Protein AF-A0A950S169-F1 (afdb_monomer_lite)

pLDDT: mean 79.4, std 18.71, range [31.81, 98.56]

Secondary structure (DSSP, 8-state):
-----PPPPPEEEEEEE--SS-PPTTHHIIIIIHHHHHHHHHHHHTTT-GGGEEEEEEE---TTTTTTS--PPPEEEEEE--STTSPPEEEEEEEE--GGG--PPPHHHHHHHHHHHHHHHHHHHHHHHHHHHHHHHH---TT---HHHHHHHHHHHHHHHHHHHIIIIIIHHHHHHHHHHTTS--HHHHHHHHTTHHIIIIIIIIHHHHHHHH-HHHHHHHHHHHHHHHHHHHHTS--SEEEEEEETTHHHHHHHHHH-SGGGSTTSTT-HHHHTTEEEEEEES--HHHHHHH-TTSS---B-TT-EEEEEEETT-TTTSSS--PPTT---B---HHHHHHHT----SSS-GGGSSS--PPPP--TTS--EEEEEEE-TTPBPTTS-B-SS-EEEEEE----TTPPP--EEEEE---S-TTTGGGGGGG-IIIIIHHHHHHHH-SSGGGSTT--S-----TTS-----SS-HHHHHHHHHHHHHHHHHHHHHHHHHHHHHHHHHHHHHTTTTSTTSHHHHHIIIIIIHHH-HHHHHHHHHHHHHHHHHS-HHHHHHHHHHHHHHHHHHHHHHHHHHHHHHTTSSSSSSSS---S--------PPPP----PPPP----------

Radius of gyration: 29.21 Å; chains: 1; bounding box: 76×68×100 Å

Structure (mmCIF, N/CA/C/O backbone):
data_AF-A0A950S169-F1
#
_entry.id   AF-A0A950S169-F1
#
loop_
_atom_site.group_PDB
_atom_site.id
_atom_site.type_symbol
_atom_site.label_atom_id
_atom_site.label_alt_id
_atom_site.label_comp_id
_atom_site.label_asym_id
_atom_site.label_entity_id
_atom_site.label_seq_id
_atom_site.pdbx_PDB_ins_code
_atom_site.Cartn_x
_atom_site.Cartn_y
_atom_site.Cartn_z
_atom_site.occupancy
_atom_site.B_iso_or_equiv
_atom_site.auth_seq_id
_atom_site.auth_comp_id
_atom_site.auth_asym_id
_atom_site.auth_atom_id
_atom_site.pdbx_PDB_model_num
ATOM 1 N N . MET A 1 1 ? -44.095 -16.776 24.744 1.00 54.75 1 MET A N 1
ATOM 2 C CA . MET A 1 1 ? -42.701 -16.345 24.967 1.00 54.75 1 MET A CA 1
ATOM 3 C C . MET A 1 1 ? -42.287 -15.594 23.717 1.00 54.75 1 MET A C 1
ATOM 5 O O . MET A 1 1 ? -42.133 -16.238 22.691 1.00 54.75 1 MET A O 1
ATOM 9 N N . SER A 1 2 ? -42.250 -14.258 23.752 1.00 59.59 2 SER A N 1
ATOM 10 C CA . SER A 1 2 ? -41.694 -13.495 22.629 1.00 59.59 2 SER A CA 1
ATOM 11 C C . SER A 1 2 ? -40.218 -13.836 22.527 1.00 59.59 2 SER A C 1
ATOM 13 O O . SER A 1 2 ? -39.485 -13.639 23.495 1.00 59.59 2 SER A O 1
ATOM 15 N N . GLU A 1 3 ? -39.814 -14.376 21.383 1.00 63.09 3 GLU A N 1
ATOM 16 C CA . GLU A 1 3 ? -38.420 -14.448 20.961 1.00 63.09 3 GLU A CA 1
ATOM 17 C C . GLU A 1 3 ? -37.828 -13.043 21.135 1.00 63.09 3 GLU A C 1
ATOM 19 O O . GLU A 1 3 ? -38.191 -12.111 20.413 1.00 63.09 3 GLU A O 1
ATOM 24 N N . MET A 1 4 ? -36.996 -12.846 22.162 1.00 63.53 4 MET A N 1
ATOM 25 C CA . MET A 1 4 ? -36.167 -11.649 22.234 1.00 63.53 4 MET A CA 1
ATOM 26 C C . MET A 1 4 ? -35.277 -11.703 21.001 1.00 63.53 4 MET A C 1
ATOM 28 O O . MET A 1 4 ? -34.366 -12.526 20.943 1.00 63.53 4 MET A O 1
ATOM 32 N N . GLN A 1 5 ? -35.570 -10.864 20.008 1.00 73.69 5 GLN A N 1
ATOM 33 C CA . GLN A 1 5 ? -34.663 -10.632 18.895 1.00 73.69 5 GLN A CA 1
ATOM 34 C C . GLN A 1 5 ? -33.330 -10.200 19.501 1.00 73.69 5 GLN A C 1
ATOM 36 O O . GLN A 1 5 ? -33.227 -9.120 20.086 1.00 73.69 5 GLN A O 1
ATOM 41 N N . SER A 1 6 ? -32.337 -11.087 19.434 1.00 76.88 6 SER A N 1
ATOM 42 C CA . SER A 1 6 ? -30.967 -10.780 19.824 1.00 76.88 6 SER A CA 1
ATOM 43 C C . SER A 1 6 ? -30.546 -9.506 19.103 1.00 76.88 6 SER A C 1
ATOM 45 O O . SER A 1 6 ? -30.831 -9.359 17.909 1.00 76.88 6 SER A O 1
ATOM 47 N N . ALA A 1 7 ? -29.892 -8.588 19.817 1.00 81.69 7 ALA A N 1
ATOM 48 C CA . ALA A 1 7 ? -29.344 -7.390 19.198 1.00 81.69 7 ALA A CA 1
ATOM 49 C C . ALA A 1 7 ? -28.527 -7.788 17.952 1.00 81.69 7 ALA A C 1
ATOM 51 O O . ALA A 1 7 ? -27.832 -8.809 17.987 1.00 81.69 7 ALA A O 1
ATOM 52 N N . PRO A 1 8 ? -28.643 -7.046 16.837 1.00 85.88 8 PRO A N 1
ATOM 53 C CA . PRO A 1 8 ? -27.897 -7.370 15.632 1.00 85.88 8 PRO A CA 1
ATOM 54 C C . PRO A 1 8 ? -26.400 -7.386 15.945 1.00 85.88 8 PRO A C 1
ATOM 56 O O . PRO A 1 8 ? -25.904 -6.553 16.704 1.00 85.88 8 PRO A O 1
ATOM 59 N N . ALA A 1 9 ? -25.690 -8.351 15.365 1.00 87.88 9 ALA A N 1
ATOM 60 C CA . ALA A 1 9 ? -24.253 -8.466 15.543 1.00 87.88 9 ALA A CA 1
ATOM 61 C C . ALA A 1 9 ? -23.534 -7.171 15.113 1.00 87.88 9 ALA A C 1
ATOM 63 O O . ALA A 1 9 ? -23.897 -6.586 14.082 1.00 87.88 9 ALA A O 1
ATOM 64 N N . PRO A 1 10 ? -22.489 -6.741 15.846 1.00 92.75 10 PRO A N 1
ATOM 65 C CA . PRO A 1 10 ? -21.713 -5.568 15.469 1.00 92.75 10 PRO A CA 1
ATOM 66 C C . PRO A 1 10 ? -21.125 -5.760 14.067 1.00 92.75 10 PRO A C 1
ATOM 68 O O . PRO A 1 10 ? -20.589 -6.823 13.727 1.00 92.75 10 PRO A O 1
ATOM 71 N N . THR A 1 11 ? -21.261 -4.721 13.240 1.00 96.75 11 THR A N 1
ATOM 72 C CA . THR A 1 11 ? -20.903 -4.764 11.818 1.00 96.75 11 THR A CA 1
ATOM 73 C C . THR A 1 11 ? -19.747 -3.812 11.521 1.00 96.75 11 THR A C 1
ATOM 75 O O . THR A 1 11 ? -19.827 -2.611 11.788 1.00 96.75 11 THR A O 1
ATOM 78 N N . ARG A 1 12 ? -18.665 -4.344 10.942 1.00 97.69 12 ARG A N 1
ATOM 79 C CA . ARG A 1 12 ? -17.460 -3.599 10.546 1.00 97.69 12 ARG A CA 1
ATOM 80 C C . ARG A 1 12 ? -17.391 -3.472 9.030 1.00 97.69 12 ARG A C 1
ATOM 82 O O . ARG A 1 12 ? -17.463 -4.469 8.319 1.00 97.69 12 ARG A O 1
ATOM 89 N N . GLY A 1 13 ? -17.208 -2.257 8.536 1.00 98.25 13 GLY A N 1
ATOM 90 C CA . GLY A 1 13 ? -17.034 -1.964 7.120 1.00 98.25 13 GLY A CA 1
ATOM 91 C C . GLY A 1 13 ? -15.561 -1.866 6.728 1.00 98.25 13 GLY A C 1
ATOM 92 O O . GLY A 1 13 ? -14.745 -1.302 7.459 1.00 98.25 13 GLY A O 1
ATOM 93 N N . VAL A 1 14 ? -15.215 -2.373 5.550 1.00 98.50 14 VAL A N 1
ATOM 94 C CA . VAL A 1 14 ? -13.876 -2.256 4.963 1.00 98.50 14 VAL A CA 1
ATOM 95 C C . VAL A 1 14 ? -14.011 -1.775 3.526 1.00 98.50 14 VAL A C 1
ATOM 97 O O . VAL A 1 14 ? -14.664 -2.432 2.719 1.00 98.50 14 VAL A O 1
ATOM 100 N N . VAL A 1 15 ? -13.383 -0.644 3.203 1.00 98.56 15 VAL A N 1
ATOM 101 C CA . VAL A 1 15 ? -13.305 -0.127 1.828 1.00 98.56 15 VAL A CA 1
ATOM 102 C C . VAL A 1 15 ? -11.903 -0.358 1.294 1.00 98.56 15 VAL A C 1
ATOM 104 O O . VAL A 1 15 ? -10.951 0.228 1.807 1.00 98.56 15 VAL A O 1
ATOM 107 N N . PHE A 1 16 ? -11.778 -1.162 0.244 1.00 98.50 16 PHE A N 1
ATOM 108 C CA . PHE A 1 16 ? -10.546 -1.291 -0.520 1.00 98.50 16 PHE A CA 1
ATOM 109 C C . PHE A 1 16 ? -10.463 -0.220 -1.611 1.00 98.50 16 PHE A C 1
ATOM 111 O O . PHE A 1 16 ? -11.374 -0.062 -2.415 1.00 98.50 16 PHE A O 1
ATOM 118 N N . VAL A 1 17 ? -9.357 0.512 -1.658 1.00 98.06 17 VAL A N 1
ATOM 119 C CA . VAL A 1 17 ? -9.066 1.530 -2.668 1.00 98.06 17 VAL A CA 1
ATOM 120 C C . VAL A 1 17 ? -7.834 1.068 -3.434 1.00 98.06 17 VAL A C 1
ATOM 122 O O . VAL A 1 17 ? -6.724 1.041 -2.891 1.00 98.06 17 VAL A O 1
ATOM 125 N N . HIS A 1 18 ? -8.038 0.647 -4.680 1.00 96.81 18 HIS A N 1
ATOM 126 C CA . HIS A 1 18 ? -6.949 0.170 -5.525 1.00 96.81 18 HIS A CA 1
ATOM 127 C C . HIS A 1 18 ? -6.002 1.295 -5.940 1.00 96.81 18 HIS A C 1
ATOM 129 O O . HIS A 1 18 ? -6.352 2.477 -5.922 1.00 96.81 18 HIS A O 1
ATOM 135 N N . GLY A 1 19 ? -4.791 0.889 -6.324 1.00 95.19 19 GLY A N 1
ATOM 136 C CA . GLY A 1 19 ? -3.808 1.747 -6.971 1.00 95.19 19 GLY A CA 1
ATOM 137 C C . GLY A 1 19 ? -4.245 2.235 -8.344 1.00 95.19 19 GLY A C 1
ATOM 138 O O . GLY A 1 19 ? -5.293 1.846 -8.845 1.00 95.19 19 GLY A O 1
ATOM 139 N N . LEU A 1 20 ? -3.401 3.047 -8.973 1.00 93.06 20 LEU A N 1
ATOM 140 C CA . LEU A 1 20 ? -3.583 3.383 -10.383 1.00 93.06 20 LEU A CA 1
ATOM 141 C C . LEU A 1 20 ? -3.466 2.117 -11.237 1.00 93.06 20 LEU A C 1
ATOM 143 O O . LEU A 1 20 ? -2.674 1.212 -10.931 1.00 93.06 20 LEU A O 1
ATOM 147 N N . GLY A 1 21 ? -4.274 2.021 -12.279 1.00 90.38 21 GLY A N 1
ATOM 148 C CA . GLY A 1 21 ? -4.394 0.817 -13.073 1.00 90.38 21 GLY A CA 1
ATOM 149 C C . GLY A 1 21 ? -5.718 0.680 -13.816 1.00 90.38 21 GLY A C 1
ATOM 150 O O . GLY A 1 21 ? -6.736 1.280 -13.485 1.00 90.38 21 GLY A O 1
ATOM 151 N N . ASP A 1 22 ? -5.716 -0.272 -14.745 1.00 90.12 22 ASP A N 1
ATOM 152 C CA . ASP A 1 22 ? -6.916 -0.750 -15.430 1.00 90.12 22 ASP A CA 1
ATOM 153 C C . ASP A 1 22 ? -7.626 -1.850 -14.633 1.00 90.12 22 ASP A C 1
ATOM 155 O O . ASP A 1 22 ? -8.067 -2.854 -15.198 1.00 90.12 22 ASP A O 1
ATOM 159 N N . GLN A 1 23 ? -7.717 -1.691 -13.305 1.00 92.00 23 GLN A N 1
ATOM 160 C CA . GLN A 1 23 ? -8.443 -2.656 -12.484 1.00 92.00 23 GLN A CA 1
ATOM 161 C C . GLN A 1 23 ? -9.909 -2.681 -12.906 1.00 92.00 23 GLN A C 1
ATOM 163 O O . GLN A 1 23 ? -10.551 -1.636 -13.062 1.00 92.00 23 GLN A O 1
ATOM 168 N N . ARG A 1 24 ? -10.448 -3.882 -13.087 1.00 93.69 24 ARG A N 1
ATOM 169 C CA . ARG A 1 24 ? -11.873 -4.072 -13.354 1.00 93.69 24 ARG A CA 1
ATOM 170 C C . ARG A 1 24 ? -12.668 -3.872 -12.070 1.00 93.69 24 ARG A C 1
ATOM 172 O O . ARG A 1 24 ? -12.153 -4.062 -10.969 1.00 93.69 24 ARG A O 1
ATOM 179 N N . GLU A 1 25 ? -13.943 -3.542 -12.223 1.00 93.62 25 GLU A N 1
ATOM 180 C CA . GLU A 1 25 ? -14.879 -3.592 -11.102 1.00 93.62 25 GLU A CA 1
ATOM 181 C C . GLU A 1 25 ? -14.870 -5.001 -10.478 1.00 93.62 25 GLU A C 1
ATOM 183 O O . GLU A 1 25 ? -14.678 -6.012 -11.161 1.00 93.62 25 GLU A O 1
ATOM 188 N N . SER A 1 26 ? -15.008 -5.046 -9.160 1.00 95.50 26 SER A N 1
ATOM 189 C CA . SER A 1 26 ? -14.836 -6.173 -8.240 1.00 95.50 26 SER A CA 1
ATOM 190 C C . SER A 1 26 ? -13.438 -6.778 -8.143 1.00 95.50 26 SER A C 1
ATOM 192 O O . SER A 1 26 ? -13.198 -7.600 -7.254 1.00 95.50 26 SER A O 1
ATOM 194 N N . GLU A 1 27 ? -12.491 -6.400 -9.003 1.00 95.44 27 GLU A N 1
ATOM 195 C CA . GLU A 1 27 ? -11.148 -6.980 -8.985 1.00 95.44 27 GLU A CA 1
ATOM 196 C C . GLU A 1 27 ? -10.415 -6.667 -7.678 1.00 95.44 27 GLU A C 1
ATOM 198 O O . GLU A 1 27 ? -9.707 -7.523 -7.152 1.00 95.44 27 GLU A O 1
ATOM 203 N N . THR A 1 28 ? -10.624 -5.488 -7.091 1.00 96.00 28 THR A N 1
ATOM 204 C CA . THR A 1 28 ? -9.944 -5.098 -5.849 1.00 96.00 28 THR A CA 1
ATOM 205 C C . THR A 1 28 ? -10.489 -5.876 -4.662 1.00 96.00 28 THR A C 1
ATOM 207 O O . THR A 1 28 ? -9.708 -6.411 -3.870 1.00 96.00 28 THR A O 1
ATOM 210 N N . VAL A 1 29 ? -11.819 -5.994 -4.549 1.00 96.31 29 VAL A N 1
ATOM 211 C CA . VAL A 1 29 ? -12.449 -6.842 -3.520 1.00 96.31 29 VAL A CA 1
ATOM 212 C C . VAL A 1 29 ? -11.979 -8.282 -3.662 1.00 96.31 29 VAL A C 1
ATOM 214 O O . VAL A 1 29 ? -11.654 -8.915 -2.659 1.00 96.31 29 VAL A O 1
ATOM 217 N N . VAL A 1 30 ? -11.884 -8.799 -4.889 1.00 96.75 30 VAL A N 1
ATOM 218 C CA . VAL A 1 30 ? -11.391 -10.157 -5.125 1.00 96.75 30 VAL A CA 1
ATOM 219 C C . VAL A 1 30 ? -9.924 -10.278 -4.737 1.00 96.75 30 VAL A C 1
ATOM 221 O O . VAL A 1 30 ? -9.593 -11.167 -3.968 1.00 96.75 30 VAL A O 1
ATOM 224 N N . LEU A 1 31 ? -9.027 -9.416 -5.210 1.00 95.62 31 LEU A N 1
ATOM 225 C CA . LEU A 1 31 ? -7.592 -9.563 -4.955 1.00 95.62 31 LEU A CA 1
ATOM 226 C C . LEU A 1 31 ? -7.237 -9.325 -3.483 1.00 95.62 31 LEU A C 1
ATOM 228 O O . LEU A 1 31 ? -6.554 -10.147 -2.868 1.00 95.62 31 LEU A O 1
ATOM 232 N N . PHE A 1 32 ? -7.701 -8.216 -2.904 1.00 96.69 32 PHE A N 1
ATOM 233 C CA . PHE A 1 32 ? -7.326 -7.819 -1.545 1.00 96.69 32 PHE A CA 1
ATOM 234 C C . PHE A 1 32 ? -8.167 -8.583 -0.522 1.00 96.69 32 PHE A C 1
ATOM 236 O O . PHE A 1 32 ? -7.638 -9.121 0.455 1.00 96.69 32 PHE A O 1
ATOM 243 N N . GLY A 1 33 ? -9.474 -8.689 -0.777 1.00 96.88 33 GLY A N 1
ATOM 244 C CA . GLY A 1 33 ? -10.405 -9.417 0.076 1.00 96.88 33 GLY A CA 1
ATOM 245 C C . GLY A 1 33 ? -10.108 -10.911 0.114 1.00 96.88 33 GLY A C 1
ATOM 246 O O . GLY A 1 33 ? -10.107 -11.473 1.205 1.00 96.88 33 GLY A O 1
ATOM 247 N N . ARG A 1 34 ? -9.754 -11.553 -1.012 1.00 96.88 34 ARG A N 1
ATOM 248 C CA . ARG A 1 34 ? -9.344 -12.970 -1.007 1.00 96.88 34 ARG A CA 1
ATOM 249 C C . ARG A 1 34 ? -8.101 -13.203 -0.168 1.00 96.88 34 ARG A C 1
ATOM 251 O O . ARG A 1 34 ? -8.094 -14.141 0.613 1.00 96.88 34 ARG A O 1
ATOM 258 N N . ALA A 1 35 ? -7.073 -12.362 -0.288 1.00 96.94 35 ALA A N 1
ATOM 259 C CA . ALA A 1 35 ? -5.865 -12.521 0.519 1.00 96.94 35 ALA A CA 1
ATOM 260 C C . ALA A 1 35 ? -6.177 -12.486 2.027 1.00 96.94 35 ALA A C 1
ATOM 262 O O . ALA A 1 35 ? -5.667 -13.309 2.786 1.00 96.94 35 ALA A O 1
ATOM 263 N N . LEU A 1 36 ? -7.056 -11.572 2.453 1.00 97.50 36 LEU A N 1
ATOM 264 C CA . LEU A 1 36 ? -7.526 -11.503 3.836 1.00 97.50 36 LEU A CA 1
ATOM 265 C C . LEU A 1 36 ? -8.387 -12.718 4.224 1.00 97.50 36 LEU A C 1
ATOM 267 O O . LEU A 1 36 ? -8.169 -13.302 5.281 1.00 97.50 36 LEU A O 1
ATOM 271 N N . VAL A 1 37 ? -9.354 -13.100 3.387 1.00 97.31 37 VAL A N 1
ATOM 272 C CA . VAL A 1 37 ? -10.277 -14.227 3.611 1.00 97.31 37 VAL A CA 1
ATOM 273 C C . VAL A 1 37 ? -9.529 -15.554 3.703 1.00 97.31 37 VAL A C 1
ATOM 275 O O . VAL A 1 37 ? -9.758 -16.304 4.650 1.00 97.31 37 VAL A O 1
ATOM 278 N N . ASP A 1 38 ? -8.605 -15.817 2.777 1.00 97.38 38 ASP A N 1
ATOM 279 C CA . ASP A 1 38 ? -7.760 -17.013 2.769 1.00 97.38 38 ASP A CA 1
ATOM 280 C C . ASP A 1 38 ? -6.930 -17.066 4.063 1.00 97.38 38 ASP A C 1
ATOM 282 O O . ASP A 1 38 ? -6.902 -18.088 4.749 1.00 97.38 38 ASP A O 1
ATOM 286 N N . TRP A 1 39 ? -6.341 -15.936 4.470 1.00 96.94 39 TRP A N 1
ATOM 287 C CA . TRP A 1 39 ? -5.582 -15.847 5.718 1.00 96.94 39 TRP A CA 1
ATOM 288 C C . TRP A 1 39 ? -6.441 -16.083 6.968 1.00 96.94 39 TRP A C 1
ATOM 290 O O . TRP A 1 39 ? -6.016 -16.802 7.872 1.00 96.94 39 TRP A O 1
ATOM 300 N N . LEU A 1 40 ? -7.649 -15.511 7.036 1.00 96.38 40 LEU A N 1
ATOM 301 C CA . LEU A 1 40 ? -8.580 -15.721 8.151 1.00 96.38 40 LEU A CA 1
ATOM 302 C C . LEU A 1 40 ? -9.008 -17.190 8.235 1.00 96.38 40 LEU A C 1
ATOM 304 O O . LEU A 1 40 ? -8.976 -17.785 9.314 1.00 96.38 40 LEU A O 1
ATOM 308 N N . TYR A 1 41 ? -9.352 -17.790 7.096 1.00 96.31 41 TYR A N 1
ATOM 309 C CA . TYR A 1 41 ? -9.706 -19.201 7.004 1.00 96.31 41 TYR A CA 1
ATOM 310 C C . TYR A 1 41 ? -8.564 -20.106 7.488 1.00 96.31 41 TYR A C 1
ATOM 312 O O . TYR A 1 41 ? -8.787 -21.004 8.307 1.00 96.31 41 TYR A O 1
ATOM 320 N N . GLU A 1 42 ? -7.331 -19.854 7.039 1.00 95.69 42 GLU A N 1
ATOM 321 C CA . GLU A 1 42 ? -6.134 -20.571 7.492 1.00 95.69 42 GLU A CA 1
ATOM 322 C C . GLU A 1 42 ? -5.894 -20.379 8.996 1.00 95.69 42 GLU A C 1
ATOM 324 O O . GLU A 1 42 ? -5.636 -21.348 9.713 1.00 95.69 42 GLU A O 1
ATOM 329 N N . TRP A 1 43 ? -6.035 -19.149 9.503 1.00 94.25 43 TRP A N 1
ATOM 330 C CA . TRP A 1 43 ? -5.844 -18.823 10.917 1.00 94.25 43 TRP A CA 1
ATOM 331 C C . TRP A 1 43 ? -6.830 -19.566 11.829 1.00 94.25 43 TRP A C 1
ATOM 333 O O . TRP A 1 43 ? -6.426 -20.068 12.887 1.00 94.25 43 TRP A O 1
ATOM 343 N N . HIS A 1 44 ? -8.099 -19.655 11.416 1.00 94.06 44 HIS A N 1
ATOM 344 C CA . HIS A 1 44 ? -9.161 -20.380 12.119 1.00 94.06 44 HIS A CA 1
ATOM 345 C C . HIS A 1 44 ? -8.976 -21.900 12.014 1.00 94.06 44 HIS A C 1
ATOM 347 O O . HIS A 1 44 ? -9.098 -22.615 13.013 1.00 94.06 44 HIS A O 1
ATOM 353 N N . THR A 1 45 ? -8.613 -22.400 10.830 1.00 94.94 45 THR A N 1
ATOM 354 C CA . THR A 1 45 ? -8.352 -23.829 10.589 1.00 94.94 45 THR A CA 1
ATOM 355 C C . THR A 1 45 ? -7.180 -24.331 11.429 1.00 94.94 45 THR A C 1
ATOM 357 O O . THR A 1 45 ? -7.306 -25.356 12.094 1.00 94.94 45 THR A O 1
ATOM 360 N N . ALA A 1 46 ? -6.082 -23.571 11.498 1.00 92.06 46 ALA A N 1
ATOM 361 C CA . ALA A 1 46 ? -4.910 -23.902 12.311 1.00 92.06 46 ALA A CA 1
ATOM 362 C C . ALA A 1 46 ? -5.204 -23.995 13.824 1.00 92.06 46 ALA A C 1
ATOM 364 O O . ALA A 1 46 ? -4.381 -24.500 14.582 1.00 92.06 46 ALA A O 1
ATOM 365 N N . ARG A 1 47 ? -6.370 -23.511 14.272 1.00 92.56 47 ARG A N 1
ATOM 366 C CA . ARG A 1 47 ? -6.837 -23.561 15.668 1.00 92.56 47 ARG A CA 1
ATOM 367 C C . ARG A 1 47 ? -7.975 -24.555 15.895 1.00 92.56 47 ARG A C 1
ATOM 369 O O . ARG A 1 47 ? -8.534 -24.572 16.984 1.00 92.56 47 ARG A O 1
ATOM 376 N N . GLY A 1 48 ? -8.355 -25.341 14.884 1.00 94.62 48 GLY A N 1
ATOM 377 C CA . GLY A 1 48 ? -9.508 -26.244 14.971 1.00 94.62 48 GLY A CA 1
ATOM 378 C C . GLY A 1 48 ? -10.854 -25.515 15.077 1.00 94.62 48 GLY A C 1
ATOM 379 O O . GLY A 1 48 ? -11.829 -26.094 15.542 1.00 94.62 48 GLY A O 1
ATOM 380 N N . ARG A 1 49 ? -10.916 -24.244 14.657 1.00 94.00 49 ARG A N 1
ATOM 381 C CA . ARG A 1 49 ? -12.089 -23.360 14.770 1.00 94.00 49 ARG A CA 1
ATOM 382 C C . ARG A 1 49 ? -12.626 -22.964 13.394 1.00 94.00 49 ARG A C 1
ATOM 384 O O . ARG A 1 49 ? -12.984 -21.812 13.169 1.00 94.00 49 ARG A O 1
ATOM 391 N N . LYS A 1 50 ? -12.645 -23.898 12.439 1.00 94.94 50 LYS A N 1
ATOM 392 C CA . LYS A 1 50 ? -13.079 -23.635 11.054 1.00 94.94 50 LYS A CA 1
ATOM 393 C C . LYS A 1 50 ? -14.534 -23.147 10.978 1.00 94.94 50 LYS A C 1
ATOM 395 O O . LYS A 1 50 ? -14.842 -22.304 10.149 1.00 94.94 50 LYS A O 1
ATOM 400 N N . GLN A 1 51 ? -15.403 -23.639 11.858 1.00 94.44 51 GLN A N 1
ATOM 401 C CA . GLN A 1 51 ? -16.813 -23.249 11.971 1.00 94.44 51 GLN A CA 1
ATOM 402 C C . GLN A 1 51 ? -17.027 -21.789 12.399 1.00 94.44 51 GLN A C 1
ATOM 404 O O . GLN A 1 51 ? -18.098 -21.234 12.175 1.00 94.44 51 GLN A O 1
ATOM 409 N N . ASP A 1 52 ? -16.007 -21.158 12.985 1.00 94.31 52 ASP A N 1
ATOM 410 C CA . ASP A 1 52 ? -16.066 -19.773 13.457 1.00 94.31 52 ASP A CA 1
ATOM 411 C C . ASP A 1 52 ? -15.809 -18.751 12.343 1.00 94.31 52 ASP A C 1
ATOM 413 O O . ASP A 1 52 ? -15.817 -17.545 12.591 1.00 94.31 52 ASP A O 1
ATOM 417 N N . PHE A 1 53 ? -15.586 -19.222 11.118 1.00 96.19 53 PHE A N 1
ATOM 418 C CA . PHE A 1 53 ? -15.370 -18.403 9.941 1.00 96.19 53 PHE A CA 1
ATOM 419 C C . PHE A 1 53 ? -16.281 -18.867 8.804 1.00 96.19 53 PHE A C 1
ATOM 421 O O . PHE A 1 53 ? -16.281 -20.041 8.437 1.00 96.19 53 PHE A O 1
ATOM 428 N N . ALA A 1 54 ? -17.033 -17.942 8.212 1.00 96.00 54 ALA A N 1
ATOM 429 C CA . ALA A 1 54 ? -17.850 -18.233 7.040 1.00 96.00 54 ALA A CA 1
ATOM 430 C C . ALA A 1 54 ? -17.965 -17.012 6.127 1.00 96.00 54 ALA A C 1
ATOM 432 O O . ALA A 1 54 ? -18.094 -15.884 6.598 1.00 96.00 54 ALA A O 1
ATOM 433 N N . ILE A 1 55 ? -17.983 -17.244 4.817 1.00 96.50 55 ILE A N 1
ATOM 434 C CA . ILE A 1 55 ? -18.447 -16.242 3.856 1.00 96.50 55 ILE A CA 1
ATOM 435 C C . ILE A 1 55 ? -19.975 -16.315 3.861 1.00 96.50 55 ILE A C 1
ATOM 437 O O . ILE A 1 55 ? -20.542 -17.370 3.590 1.00 96.50 55 ILE A O 1
ATOM 441 N N . ASP A 1 56 ? -20.626 -15.220 4.240 1.00 94.81 56 ASP A N 1
ATOM 442 C CA . ASP A 1 56 ? -22.081 -15.140 4.398 1.00 94.81 56 ASP A CA 1
ATOM 443 C C . ASP A 1 56 ? -22.767 -14.852 3.059 1.00 94.81 56 ASP A C 1
ATOM 445 O O . ASP A 1 56 ? -23.671 -15.569 2.638 1.00 94.81 56 ASP A O 1
ATOM 449 N N . ARG A 1 57 ? -22.298 -13.813 2.362 1.00 95.38 57 ARG A N 1
ATOM 450 C CA . ARG A 1 57 ? -22.834 -13.386 1.069 1.00 95.38 57 ARG A CA 1
ATOM 451 C C . ARG A 1 57 ? -21.758 -12.689 0.252 1.00 95.38 57 ARG A C 1
ATOM 453 O O . ARG A 1 57 ? -20.999 -11.896 0.795 1.00 95.38 57 ARG A O 1
ATOM 460 N N . THR A 1 58 ? -21.768 -12.905 -1.054 1.00 95.38 58 THR A N 1
ATOM 461 C CA . THR A 1 58 ? -20.908 -12.203 -2.008 1.00 95.38 58 THR A CA 1
ATOM 462 C C . THR A 1 58 ? -21.757 -11.710 -3.171 1.00 95.38 58 THR A C 1
ATOM 464 O O . THR A 1 58 ? -22.609 -12.444 -3.665 1.00 95.38 58 THR A O 1
ATOM 467 N N . ASP A 1 59 ? -21.546 -10.460 -3.562 1.00 93.69 59 ASP A N 1
ATOM 468 C CA . ASP A 1 59 ? -22.231 -9.776 -4.655 1.00 93.69 59 ASP A CA 1
ATOM 469 C C . ASP A 1 59 ? -21.149 -9.009 -5.422 1.00 93.69 59 ASP A C 1
ATOM 471 O O . ASP A 1 59 ? -20.621 -8.013 -4.928 1.00 93.69 59 ASP A O 1
ATOM 475 N N . LEU A 1 60 ? -20.705 -9.560 -6.551 1.00 92.31 60 LEU A N 1
ATOM 476 C CA . LEU A 1 60 ? -19.632 -8.993 -7.370 1.00 92.31 60 LEU A CA 1
ATOM 477 C C . LEU A 1 60 ? -20.223 -8.564 -8.709 1.00 92.31 60 LEU A C 1
ATOM 479 O O . LEU A 1 60 ? -21.090 -9.248 -9.247 1.00 92.31 60 LEU A O 1
ATOM 483 N N . ALA A 1 61 ? -19.708 -7.464 -9.238 1.00 87.44 61 ALA A N 1
ATOM 484 C CA . ALA A 1 61 ? -20.018 -6.930 -10.553 1.00 87.44 61 ALA A CA 1
ATOM 485 C C . ALA A 1 61 ? -18.724 -6.795 -11.368 1.00 87.44 61 ALA A C 1
ATOM 487 O O . ALA A 1 61 ? -17.796 -6.098 -10.960 1.00 87.44 61 ALA A O 1
ATOM 488 N N . PHE A 1 62 ? -18.653 -7.469 -12.512 1.00 85.75 62 PHE A N 1
ATOM 489 C CA . PHE A 1 62 ? -17.542 -7.428 -13.454 1.00 85.75 62 PHE A CA 1
ATOM 490 C C . PHE A 1 62 ? -17.979 -6.739 -14.746 1.00 85.75 62 PHE A C 1
ATOM 492 O O . PHE A 1 62 ? -18.547 -7.341 -15.663 1.00 85.75 62 PHE A O 1
ATOM 499 N N . TRP A 1 63 ? -17.663 -5.454 -14.865 1.00 73.75 63 TRP A N 1
ATOM 500 C CA . TRP A 1 63 ? -17.880 -4.719 -16.106 1.00 73.75 63 TRP A CA 1
ATOM 501 C C . TRP A 1 63 ? -17.005 -5.254 -17.262 1.00 73.75 63 TRP A C 1
ATOM 503 O O . TRP A 1 63 ? -15.823 -5.541 -17.049 1.00 73.75 63 TRP A O 1
ATOM 513 N N . PRO A 1 64 ? -17.521 -5.355 -18.508 1.00 73.94 64 PRO A N 1
ATOM 514 C CA . PRO A 1 64 ? -18.865 -4.992 -18.975 1.00 73.94 64 PRO A CA 1
ATOM 515 C C . PRO A 1 64 ? -19.891 -6.137 -18.941 1.00 73.94 64 PRO A C 1
ATOM 517 O O . PRO A 1 64 ? -20.995 -5.960 -19.454 1.00 73.94 64 PRO A O 1
ATOM 520 N N . PHE A 1 65 ? -19.531 -7.304 -18.404 1.00 75.69 65 PHE A N 1
ATOM 521 C CA . PHE A 1 65 ? -20.340 -8.522 -18.489 1.00 75.69 65 PHE A CA 1
ATOM 522 C C . PHE A 1 65 ? -21.640 -8.421 -17.684 1.00 75.69 65 PHE A C 1
ATOM 524 O O . PHE A 1 65 ? -22.675 -8.871 -18.164 1.00 75.69 65 PHE A O 1
ATOM 531 N N . ASP A 1 66 ? -21.614 -7.721 -16.548 1.00 74.94 66 ASP A N 1
ATOM 532 C CA . ASP A 1 66 ? -22.779 -7.556 -15.665 1.00 74.94 66 ASP A CA 1
ATOM 533 C C . ASP A 1 66 ? -23.606 -6.285 -15.968 1.00 74.94 66 ASP A C 1
ATOM 535 O O . ASP A 1 66 ? -24.271 -5.711 -15.101 1.00 74.94 66 ASP A O 1
ATOM 539 N N . ARG A 1 67 ? -23.582 -5.810 -17.226 1.00 57.34 67 ARG A N 1
ATOM 540 C CA . ARG A 1 67 ? -24.381 -4.654 -17.672 1.00 57.34 67 ARG A CA 1
ATOM 541 C C . ARG A 1 67 ? -25.883 -4.916 -17.493 1.00 57.34 67 ARG A C 1
ATOM 543 O O . ARG A 1 67 ? -26.495 -5.613 -18.295 1.00 57.34 67 ARG A O 1
ATOM 550 N N . GLY A 1 68 ? -26.492 -4.245 -16.514 1.00 54.59 68 GLY A N 1
ATOM 551 C CA . GLY A 1 68 ? -27.946 -4.060 -16.420 1.00 54.59 68 GLY A CA 1
ATOM 552 C C . GLY A 1 68 ? -28.658 -4.817 -15.298 1.00 54.59 68 GLY A C 1
ATOM 553 O O . GLY A 1 68 ? -29.852 -4.593 -15.115 1.00 54.59 68 GLY A O 1
ATOM 554 N N . THR A 1 69 ? -27.968 -5.662 -14.529 1.00 56.00 69 THR A N 1
ATOM 555 C CA . THR A 1 69 ? -28.616 -6.485 -13.491 1.00 56.00 69 THR A CA 1
ATOM 556 C C . THR A 1 69 ? -28.651 -5.865 -12.099 1.00 56.00 69 THR A C 1
ATOM 558 O O . THR A 1 69 ? -29.573 -6.182 -11.352 1.00 56.00 69 THR A O 1
ATOM 561 N N . SER A 1 70 ? -27.785 -4.906 -11.761 1.00 49.53 70 SER A N 1
ATOM 562 C CA . SER A 1 70 ? -27.992 -4.067 -10.572 1.00 49.53 70 SER A CA 1
ATOM 563 C C . SER A 1 70 ? -26.978 -2.931 -10.495 1.00 49.53 70 SER A C 1
ATOM 565 O O . SER A 1 70 ? -25.780 -3.149 -10.599 1.00 49.53 70 SER A O 1
ATOM 567 N N . GLY A 1 71 ? -27.439 -1.713 -10.193 1.00 66.12 71 GLY A N 1
ATOM 568 C CA . GLY A 1 71 ? -26.590 -0.676 -9.589 1.00 66.12 71 GLY A CA 1
ATOM 569 C C . GLY A 1 71 ? -26.199 -1.029 -8.145 1.00 66.12 71 GLY A C 1
ATOM 570 O O . GLY A 1 71 ? -26.242 -0.165 -7.271 1.00 66.12 71 GLY A O 1
ATOM 571 N N . SER A 1 72 ? -25.941 -2.312 -7.861 1.00 80.38 72 SER A N 1
ATOM 572 C CA . SER A 1 72 ? -25.510 -2.784 -6.551 1.00 80.38 72 SER A CA 1
ATOM 573 C C . SER A 1 72 ? -24.027 -2.484 -6.397 1.00 80.38 72 SER A C 1
ATOM 575 O O . SER A 1 72 ? -23.223 -2.767 -7.276 1.00 80.38 72 SER A O 1
ATOM 577 N N . HIS A 1 73 ? -23.660 -1.897 -5.261 1.00 91.75 73 HIS A N 1
ATOM 578 C CA . HIS A 1 73 ? -22.258 -1.760 -4.888 1.00 91.75 73 HIS A CA 1
ATOM 579 C C . HIS A 1 73 ? -21.650 -3.156 -4.694 1.00 91.75 73 HIS A C 1
ATOM 581 O O . HIS A 1 73 ? -22.252 -3.933 -3.953 1.00 91.75 73 HIS A O 1
ATOM 587 N N . PRO A 1 74 ? -20.492 -3.484 -5.294 1.00 94.44 74 PRO A N 1
ATOM 588 C CA . PRO A 1 74 ? -19.865 -4.789 -5.121 1.00 94.44 74 PRO A CA 1
ATOM 589 C C . PRO A 1 74 ? -19.390 -4.981 -3.675 1.00 94.44 74 PRO A C 1
ATOM 591 O O . PRO A 1 74 ? -18.753 -4.100 -3.088 1.00 94.44 74 PRO A O 1
ATOM 594 N N . PHE A 1 75 ? -19.695 -6.132 -3.073 1.00 97.06 75 PHE A N 1
ATOM 595 C CA . PHE A 1 75 ? -19.302 -6.437 -1.700 1.00 97.06 75 PHE A CA 1
ATOM 596 C C . PHE A 1 75 ? -19.176 -7.933 -1.389 1.00 97.06 75 PHE A C 1
ATOM 598 O O . PHE A 1 75 ? -19.678 -8.816 -2.082 1.00 97.06 75 PHE A O 1
ATOM 605 N N . THR A 1 76 ? -18.523 -8.232 -0.270 1.00 97.56 76 THR A N 1
ATOM 606 C CA . THR A 1 76 ? -18.500 -9.550 0.365 1.00 97.56 76 THR A CA 1
ATOM 607 C C . THR A 1 76 ? -18.701 -9.407 1.869 1.00 97.56 76 THR A C 1
ATOM 609 O O . THR A 1 76 ? -18.042 -8.604 2.522 1.00 97.56 76 THR A O 1
ATOM 612 N N . ARG A 1 77 ? -19.616 -10.196 2.428 1.00 97.69 77 ARG A N 1
ATOM 613 C CA . ARG A 1 77 ? -19.882 -10.326 3.859 1.00 97.69 77 ARG A CA 1
ATOM 614 C C . ARG A 1 77 ? -19.179 -11.556 4.404 1.00 97.69 77 ARG A C 1
ATOM 616 O O . ARG A 1 77 ? -19.386 -12.668 3.921 1.00 97.69 77 ARG A O 1
ATOM 623 N N . VAL A 1 78 ? -18.387 -11.352 5.444 1.00 97.19 78 VAL A N 1
ATOM 624 C CA . VAL A 1 78 ? -17.632 -12.397 6.127 1.00 97.19 78 VAL A CA 1
ATOM 625 C C . VAL A 1 78 ? -18.041 -12.404 7.591 1.00 97.19 78 VAL A C 1
ATOM 627 O O . VAL A 1 78 ? -18.002 -11.378 8.261 1.00 97.19 78 VAL A O 1
ATOM 630 N N . ARG A 1 79 ? -18.445 -13.565 8.092 1.00 96.50 79 ARG A N 1
ATOM 631 C CA . ARG A 1 79 ? -18.778 -13.782 9.494 1.00 96.50 79 ARG A CA 1
ATOM 632 C C . ARG A 1 79 ? -17.551 -14.323 10.216 1.00 96.50 79 ARG A C 1
ATOM 634 O O . ARG A 1 79 ? -17.000 -15.342 9.801 1.00 96.50 79 ARG A O 1
ATOM 641 N N . VAL A 1 80 ? -17.143 -13.658 11.296 1.00 94.06 80 VAL A N 1
ATOM 642 C CA . VAL A 1 80 ? -15.918 -13.994 12.033 1.00 94.06 80 VAL A CA 1
ATOM 643 C C . VAL A 1 80 ? -16.203 -14.047 13.535 1.00 94.06 80 VAL A C 1
ATOM 645 O O . VAL A 1 80 ? -16.319 -13.016 14.197 1.00 94.06 80 VAL A O 1
ATOM 648 N N . LYS A 1 81 ? -16.266 -15.246 14.121 1.00 91.44 81 LYS A N 1
ATOM 649 C CA . LYS A 1 81 ? -16.605 -15.433 15.542 1.00 91.44 81 LYS A CA 1
ATOM 650 C C . LYS A 1 81 ? -15.392 -15.211 16.463 1.00 91.44 81 LYS A C 1
ATOM 652 O O . LYS A 1 81 ? -14.387 -15.911 16.299 1.00 91.44 81 LYS A O 1
ATOM 657 N N . PRO A 1 82 ? -15.428 -14.244 17.409 1.00 79.50 82 PRO A N 1
ATOM 658 C CA . PRO A 1 82 ? -14.279 -13.897 18.257 1.00 79.50 82 PRO A CA 1
ATOM 659 C C . PRO A 1 82 ? -13.816 -15.072 19.107 1.00 79.50 82 PRO A C 1
ATOM 661 O O . PRO A 1 82 ? -12.697 -15.555 18.952 1.00 79.50 82 PRO A O 1
ATOM 664 N N . ASN A 1 83 ? -14.718 -15.582 19.938 1.00 79.62 83 ASN A N 1
ATOM 665 C CA . ASN A 1 83 ? -14.514 -16.648 20.916 1.00 79.62 83 ASN A CA 1
ATOM 666 C C . ASN A 1 83 ? -15.800 -17.470 21.025 1.00 79.62 83 ASN A C 1
ATOM 668 O O . ASN A 1 83 ? -16.829 -17.046 20.504 1.00 79.62 83 ASN A O 1
ATOM 672 N N . GLU A 1 84 ? -15.752 -18.619 21.703 1.00 77.25 84 GLU A N 1
ATOM 673 C CA . GLU A 1 84 ? -16.930 -19.480 21.897 1.00 77.25 84 GLU A CA 1
ATOM 674 C C . GLU A 1 84 ? -18.115 -18.709 22.505 1.00 77.25 84 GLU A C 1
ATOM 676 O O . GLU A 1 84 ? -19.240 -18.872 22.027 1.00 77.25 84 GLU A O 1
ATOM 681 N N . ASP A 1 85 ? -17.822 -17.779 23.423 1.00 80.06 85 ASP A N 1
ATOM 682 C CA . ASP A 1 85 ? -18.799 -17.010 24.210 1.00 80.06 85 ASP A CA 1
ATOM 683 C C . ASP A 1 85 ? -19.258 -15.682 23.585 1.00 80.06 85 ASP A C 1
ATOM 685 O O . ASP A 1 85 ? -20.093 -14.992 24.165 1.00 80.06 85 ASP A O 1
ATOM 689 N N . LYS A 1 86 ? -18.688 -15.264 22.446 1.00 83.69 86 LYS A N 1
ATOM 690 C CA . LYS A 1 86 ? -19.064 -14.000 21.792 1.00 83.69 86 LYS A CA 1
ATOM 691 C C . LYS A 1 86 ? -19.843 -14.254 20.513 1.00 83.69 86 LYS A C 1
ATOM 693 O O . LYS A 1 86 ? -19.492 -15.147 19.736 1.00 83.69 86 LYS A O 1
ATOM 698 N N . ASP A 1 87 ? -20.840 -13.409 20.276 1.00 88.00 87 ASP A N 1
ATOM 699 C CA . ASP A 1 87 ? -21.565 -13.380 19.013 1.00 88.00 87 ASP A CA 1
ATOM 700 C C . ASP A 1 87 ? -20.611 -13.123 17.849 1.00 88.00 87 ASP A C 1
ATOM 702 O O . ASP A 1 87 ? -19.562 -12.483 17.984 1.00 88.00 87 ASP A O 1
ATOM 706 N N . ALA A 1 88 ? -20.955 -13.688 16.697 1.00 90.81 88 ALA A N 1
ATOM 707 C CA . ALA A 1 88 ? -20.128 -13.544 15.520 1.00 90.81 88 ALA A CA 1
ATOM 708 C C . ALA A 1 88 ? -20.192 -12.112 14.991 1.00 90.81 88 ALA A C 1
ATOM 710 O O . ALA A 1 88 ? -21.279 -11.575 14.824 1.00 90.81 88 ALA A O 1
ATOM 711 N N . GLU A 1 89 ? -19.042 -11.518 14.683 1.00 94.75 89 GLU A N 1
ATOM 712 C CA . GLU A 1 89 ? -19.000 -10.198 14.054 1.00 94.75 89 GLU A CA 1
ATOM 713 C C . GLU A 1 89 ? -19.195 -10.334 12.542 1.00 94.75 89 GLU A C 1
ATOM 715 O O . GLU A 1 89 ? -18.728 -11.304 11.930 1.00 94.75 89 GLU A O 1
ATOM 720 N N . LEU A 1 90 ? -19.859 -9.348 11.936 1.00 97.06 90 LEU A N 1
ATOM 721 C CA . LEU A 1 90 ? -20.033 -9.278 10.488 1.00 97.06 90 LEU A CA 1
ATOM 722 C C . LEU A 1 90 ? -19.065 -8.253 9.899 1.00 97.06 90 LEU A C 1
ATOM 724 O O . LEU A 1 90 ? -19.082 -7.080 10.267 1.00 97.06 90 LEU A O 1
ATOM 728 N N . TRP A 1 91 ? -18.216 -8.684 8.973 1.00 97.81 91 TRP A N 1
ATOM 729 C CA . TRP A 1 91 ? -17.309 -7.816 8.229 1.00 97.81 91 TRP A CA 1
ATOM 730 C C . TRP A 1 91 ? -17.838 -7.645 6.807 1.00 97.81 91 TRP A C 1
ATOM 732 O O . TRP A 1 91 ? -18.041 -8.630 6.098 1.00 97.81 91 TRP A O 1
ATOM 742 N N . VAL A 1 92 ? -18.062 -6.404 6.383 1.00 98.12 92 VAL A N 1
ATOM 743 C CA . VAL A 1 92 ? -18.547 -6.065 5.042 1.00 98.12 92 VAL A CA 1
ATOM 744 C C . VAL A 1 92 ? -17.411 -5.430 4.254 1.00 98.12 92 VAL A C 1
ATOM 746 O O . VAL A 1 92 ? -17.006 -4.302 4.523 1.00 98.12 92 VAL A O 1
ATOM 749 N N . LEU A 1 93 ? -16.884 -6.181 3.295 1.00 98.38 93 LEU A N 1
ATOM 750 C CA . LEU A 1 93 ? -15.777 -5.789 2.432 1.00 98.38 93 LEU A CA 1
ATOM 751 C C . LEU A 1 93 ? -16.340 -5.243 1.119 1.00 98.38 93 LEU A C 1
ATOM 753 O O . LEU A 1 93 ? -17.113 -5.932 0.463 1.00 98.38 93 LEU A O 1
ATOM 757 N N . THR A 1 94 ? -15.952 -4.040 0.720 1.00 98.00 94 THR A N 1
ATOM 758 C CA . THR A 1 94 ? -16.323 -3.422 -0.563 1.00 98.00 94 THR A CA 1
ATOM 759 C C . THR A 1 94 ? -15.104 -2.732 -1.172 1.00 98.00 94 THR A C 1
ATOM 761 O O . THR A 1 94 ? -14.035 -2.695 -0.559 1.00 98.00 94 THR A O 1
ATOM 764 N N . GLU A 1 95 ? -15.236 -2.189 -2.375 1.00 97.50 95 GLU A N 1
ATOM 765 C CA . GLU A 1 95 ? -14.196 -1.399 -3.025 1.00 97.50 95 GLU A CA 1
ATOM 766 C C . GLU A 1 95 ? -14.707 -0.025 -3.441 1.00 97.50 95 GLU A C 1
ATOM 768 O O . GLU A 1 95 ? -15.895 0.173 -3.678 1.00 97.50 95 GLU A O 1
ATOM 773 N N . ALA A 1 96 ? -13.774 0.912 -3.567 1.00 97.06 96 ALA A N 1
ATOM 774 C CA . ALA A 1 96 ? -13.978 2.161 -4.271 1.00 97.06 96 ALA A CA 1
ATOM 775 C C . ALA A 1 96 ? -13.320 2.061 -5.650 1.00 97.06 96 ALA A C 1
ATOM 777 O O . ALA A 1 96 ? -12.098 2.186 -5.767 1.00 97.06 96 ALA A O 1
ATOM 778 N N . TRP A 1 97 ? -14.137 1.838 -6.677 1.00 95.38 97 TRP A N 1
ATOM 779 C CA . TRP A 1 97 ? -13.693 1.675 -8.059 1.00 95.38 97 TRP A CA 1
ATOM 780 C C . TRP A 1 97 ? -13.868 2.967 -8.865 1.00 95.38 97 TRP A C 1
ATOM 782 O O . TRP A 1 97 ? -14.920 3.605 -8.825 1.00 95.38 97 TRP A O 1
ATOM 792 N N . TRP A 1 98 ? -12.821 3.383 -9.581 1.00 94.25 98 TRP A N 1
ATOM 793 C CA . TRP A 1 98 ? -12.804 4.651 -10.329 1.00 94.25 98 TRP A CA 1
ATOM 794 C C . TRP A 1 98 ? -12.101 4.578 -11.693 1.00 94.25 98 TRP A C 1
ATOM 796 O O . TRP A 1 98 ? -12.242 5.518 -12.478 1.00 94.25 98 TRP A O 1
ATOM 806 N N . SER A 1 99 ? -11.383 3.492 -12.003 1.00 92.25 99 SER A N 1
ATOM 807 C CA . SER A 1 99 ? -10.515 3.387 -13.192 1.00 92.25 99 SER A CA 1
ATOM 808 C C . SER A 1 99 ? -11.264 3.597 -14.515 1.00 92.25 99 SER A C 1
ATOM 810 O O . SER A 1 99 ? -10.764 4.267 -15.414 1.00 92.25 99 SER A O 1
ATOM 812 N N . ALA A 1 100 ? -12.512 3.128 -14.629 1.00 89.50 100 ALA A N 1
ATOM 813 C CA . ALA A 1 100 ? -13.305 3.291 -15.853 1.00 89.50 100 ALA A CA 1
ATOM 814 C C . ALA A 1 100 ? -13.832 4.718 -16.096 1.00 89.50 100 ALA A C 1
ATOM 816 O O . ALA A 1 100 ? -14.413 4.983 -17.147 1.00 89.50 100 ALA A O 1
ATOM 817 N N . SER A 1 101 ? -13.670 5.639 -15.141 1.00 88.31 101 SER A N 1
ATOM 818 C CA . SER A 1 101 ? -14.241 6.994 -15.217 1.00 88.31 101 SER A CA 1
ATOM 819 C C . SER A 1 101 ? -13.239 8.062 -15.663 1.00 88.31 101 SER A C 1
ATOM 821 O O . SER A 1 101 ? -13.419 9.238 -15.336 1.00 88.31 101 SER A O 1
ATOM 823 N N . LEU A 1 102 ? -12.171 7.670 -16.362 1.00 92.44 102 LEU A N 1
ATOM 824 C CA . LEU A 1 102 ? -11.052 8.557 -16.660 1.00 92.44 102 LEU A CA 1
ATOM 825 C C . LEU A 1 102 ? -10.909 8.859 -18.138 1.00 92.44 102 LEU A C 1
ATOM 827 O O . LEU A 1 102 ? -10.903 7.973 -18.990 1.00 92.44 102 LEU A O 1
ATOM 831 N N . VAL A 1 103 ? -10.700 10.138 -18.418 1.00 93.62 103 VAL A N 1
ATOM 832 C CA . VAL A 1 103 ? -10.202 10.615 -19.697 1.00 93.62 103 VAL A CA 1
ATOM 833 C C . VAL A 1 103 ? -8.692 10.724 -19.569 1.00 93.62 103 VAL A C 1
ATOM 835 O O . VAL A 1 103 ? -8.165 11.592 -18.863 1.00 93.62 103 VAL A O 1
ATOM 838 N N . ARG A 1 104 ? -7.995 9.810 -20.242 1.00 90.19 104 ARG A N 1
ATOM 839 C CA . ARG A 1 104 ? -6.535 9.812 -20.280 1.00 90.19 104 ARG A CA 1
ATOM 840 C C . ARG A 1 104 ? -6.037 11.007 -21.101 1.00 90.19 104 ARG A C 1
ATOM 842 O O . ARG A 1 104 ? -6.617 11.299 -22.150 1.00 90.19 104 ARG A O 1
ATOM 849 N N . PRO A 1 105 ? -4.973 11.697 -20.657 1.00 92.62 105 PRO A N 1
ATOM 850 C CA . PRO A 1 105 ? -4.334 12.723 -21.465 1.00 92.62 105 PRO A CA 1
ATOM 851 C C . PRO A 1 105 ? -3.739 12.130 -22.744 1.00 92.62 105 PRO A C 1
ATOM 853 O O . PRO A 1 105 ? -3.477 10.929 -22.828 1.00 92.62 105 PRO A O 1
ATOM 856 N N . ASP A 1 106 ? -3.476 12.995 -23.722 1.00 91.12 106 ASP A N 1
ATOM 857 C CA . ASP A 1 106 ? -2.801 12.594 -24.953 1.00 91.12 106 ASP A CA 1
ATOM 858 C C . ASP A 1 106 ? -1.452 11.913 -24.660 1.00 91.12 106 ASP A C 1
ATOM 860 O O . ASP A 1 106 ? -0.669 12.353 -23.810 1.00 91.12 106 ASP A O 1
ATOM 864 N N . PHE A 1 107 ? -1.162 10.842 -25.397 1.00 86.75 107 PHE A N 1
ATOM 865 C CA . PHE A 1 107 ? 0.033 10.030 -25.197 1.00 86.75 107 PHE A CA 1
ATOM 866 C C . PHE A 1 107 ? 1.326 10.856 -25.280 1.00 86.75 107 PHE A C 1
ATOM 868 O O . PHE A 1 107 ? 2.226 10.689 -24.455 1.00 86.75 107 PHE A O 1
ATOM 875 N N . TRP A 1 108 ? 1.435 11.785 -26.236 1.00 85.94 108 TRP A N 1
ATOM 876 C CA . TRP A 1 108 ? 2.656 12.579 -26.414 1.00 85.94 108 TRP A CA 1
ATOM 877 C C . TRP A 1 108 ? 2.853 13.589 -25.301 1.00 85.94 108 TRP A C 1
ATOM 879 O O . TRP A 1 108 ? 3.987 13.842 -24.880 1.00 85.94 108 TRP A O 1
ATOM 889 N N . PHE A 1 109 ? 1.750 14.138 -24.805 1.00 90.94 109 PHE A N 1
ATOM 890 C CA . PHE A 1 109 ? 1.772 14.949 -23.605 1.00 90.94 109 PHE A CA 1
ATOM 891 C C . PHE A 1 109 ? 2.314 14.140 -22.410 1.00 90.94 109 PHE A C 1
ATOM 893 O O . PHE A 1 109 ? 3.230 14.602 -21.720 1.00 90.94 109 PHE A O 1
ATOM 900 N N . LEU A 1 110 ? 1.831 12.905 -22.215 1.00 90.31 110 LEU A N 1
ATOM 901 C CA . LEU A 1 110 ? 2.281 12.024 -21.130 1.00 90.31 110 LEU A CA 1
ATOM 902 C C . LEU A 1 110 ? 3.743 11.612 -21.253 1.00 90.31 110 LEU A C 1
ATOM 904 O O . LEU A 1 110 ? 4.447 11.596 -20.251 1.00 90.31 110 LEU A O 1
ATOM 908 N N . VAL A 1 111 ? 4.237 11.350 -22.459 1.00 86.38 111 VAL A N 1
ATOM 909 C CA . VAL A 1 111 ? 5.661 11.087 -22.705 1.00 86.38 111 VAL A CA 1
ATOM 910 C C . VAL A 1 111 ? 6.529 12.268 -22.254 1.00 86.38 111 VAL A C 1
ATOM 912 O O . VAL A 1 111 ? 7.511 12.083 -21.533 1.00 86.38 111 VAL A O 1
ATOM 915 N N . GLY A 1 112 ? 6.172 13.497 -22.645 1.00 87.75 112 GLY A N 1
ATOM 916 C CA . GLY A 1 112 ? 6.916 14.696 -22.246 1.00 87.75 112 GLY A CA 1
ATOM 917 C C . GLY A 1 112 ? 6.858 14.957 -20.736 1.00 87.75 112 GLY A C 1
ATOM 918 O O . GLY A 1 112 ? 7.817 15.454 -20.135 1.00 87.75 112 GLY A O 1
ATOM 919 N N . TYR A 1 113 ? 5.742 14.602 -20.098 1.00 90.12 113 TYR A N 1
ATOM 920 C CA . TYR A 1 113 ? 5.614 14.613 -18.644 1.00 90.12 113 TYR A CA 1
ATOM 921 C C . TYR A 1 113 ? 6.488 13.532 -17.985 1.00 90.12 113 TYR A C 1
ATOM 923 O O . TYR A 1 113 ? 7.266 13.844 -17.082 1.00 90.12 113 TYR A O 1
ATOM 931 N N . PHE A 1 114 ? 6.435 12.297 -18.487 1.00 88.69 114 PHE A N 1
ATOM 932 C CA . PHE A 1 114 ? 7.189 11.147 -17.994 1.00 88.69 114 PHE A CA 1
ATOM 933 C C . PHE A 1 114 ? 8.693 11.396 -17.997 1.00 88.69 114 PHE A C 1
ATOM 935 O O . PHE A 1 114 ? 9.340 11.138 -16.988 1.00 88.69 114 PHE A O 1
ATOM 942 N N . ILE A 1 115 ? 9.243 11.967 -19.076 1.00 85.44 115 ILE A N 1
ATOM 943 C CA . ILE A 1 115 ? 10.680 12.266 -19.176 1.00 85.44 115 ILE A CA 1
ATOM 944 C C . ILE A 1 115 ? 11.153 13.170 -18.029 1.00 85.44 115 ILE A C 1
ATOM 946 O O . ILE A 1 115 ? 12.217 12.940 -17.454 1.00 85.44 115 ILE A O 1
ATOM 950 N N . ARG A 1 116 ? 10.354 14.177 -17.660 1.00 85.88 116 ARG A N 1
ATOM 951 C CA . ARG A 1 116 ? 10.660 15.067 -16.529 1.00 85.88 116 ARG A CA 1
ATOM 952 C C . ARG A 1 116 ? 10.452 14.367 -15.188 1.00 85.88 116 ARG A C 1
ATOM 954 O O . ARG A 1 116 ? 11.230 14.568 -14.257 1.00 85.88 116 ARG A O 1
ATOM 961 N N . TYR A 1 117 ? 9.408 13.547 -15.092 1.00 89.25 117 TYR A N 1
ATOM 962 C CA . TYR A 1 117 ? 9.059 12.818 -13.879 1.00 89.25 117 TYR A CA 1
ATOM 963 C C . TYR A 1 117 ? 10.126 11.792 -13.485 1.00 89.25 117 TYR A C 1
ATOM 965 O O . TYR A 1 117 ? 10.621 11.815 -12.359 1.00 89.25 117 TYR A O 1
ATOM 973 N N . ILE A 1 118 ? 10.512 10.918 -14.412 1.00 86.19 118 ILE A N 1
ATOM 974 C CA . ILE A 1 118 ? 11.378 9.770 -14.134 1.00 86.19 118 ILE A CA 1
ATOM 975 C C . ILE A 1 118 ? 12.780 10.173 -13.688 1.00 86.19 118 ILE A C 1
ATOM 977 O O . ILE A 1 118 ? 13.322 9.538 -12.793 1.00 86.19 118 ILE A O 1
ATOM 981 N N . GLN A 1 119 ? 13.345 11.265 -14.209 1.00 83.38 119 GLN A N 1
ATOM 982 C CA . GLN A 1 119 ? 14.632 11.776 -13.723 1.00 83.38 119 GLN A CA 1
ATOM 983 C C . GLN A 1 119 ? 14.569 12.096 -12.225 1.00 83.38 119 GLN A C 1
ATOM 985 O O . GLN A 1 119 ? 15.453 11.714 -11.455 1.00 83.38 119 GLN A O 1
ATOM 990 N N . ARG A 1 120 ? 13.487 12.755 -11.795 1.00 88.94 120 ARG A N 1
ATOM 991 C CA . ARG A 1 120 ? 13.276 13.110 -10.392 1.00 88.94 120 ARG A CA 1
ATOM 992 C C . ARG A 1 120 ? 12.950 11.883 -9.540 1.00 88.94 120 ARG A C 1
ATOM 994 O O . ARG A 1 120 ? 13.509 11.742 -8.455 1.00 88.94 120 ARG A O 1
ATOM 1001 N N . ALA A 1 121 ? 12.100 10.986 -10.042 1.00 88.31 121 ALA A N 1
ATOM 1002 C CA . ALA A 1 121 ? 11.739 9.744 -9.364 1.00 88.31 121 ALA A CA 1
ATOM 1003 C C . ALA A 1 121 ? 12.962 8.830 -9.162 1.00 88.31 121 ALA A C 1
ATOM 1005 O O . ALA A 1 121 ? 13.225 8.400 -8.043 1.00 88.31 121 ALA A O 1
ATOM 1006 N N . CYS A 1 122 ? 13.777 8.607 -10.199 1.00 87.75 122 CYS A N 1
ATOM 1007 C CA . CYS A 1 122 ? 15.026 7.847 -10.100 1.00 87.75 122 CYS A CA 1
ATOM 1008 C C . CYS A 1 122 ? 16.011 8.486 -9.115 1.00 87.75 122 CYS A C 1
ATOM 1010 O O . CYS A 1 122 ? 16.656 7.767 -8.355 1.00 87.75 122 CYS A O 1
ATOM 1012 N N . GLY A 1 123 ? 16.096 9.821 -9.077 1.00 88.81 123 GLY A N 1
ATOM 1013 C CA . GLY A 1 123 ? 16.894 10.541 -8.084 1.00 88.81 123 GLY A CA 1
ATOM 1014 C C . GLY A 1 123 ? 16.445 10.262 -6.644 1.00 88.81 123 GLY A C 1
ATOM 1015 O O . GLY A 1 123 ? 17.268 9.911 -5.798 1.00 88.81 123 GLY A O 1
ATOM 1016 N N . GLU A 1 124 ? 15.143 10.350 -6.361 1.00 90.12 124 GLU A N 1
ATOM 1017 C CA . GLU A 1 124 ? 14.577 10.035 -5.038 1.00 90.12 124 GLU A CA 1
ATOM 1018 C C . GLU A 1 124 ? 14.748 8.559 -4.654 1.00 90.12 124 GLU A C 1
ATOM 1020 O O . GLU A 1 124 ? 15.062 8.242 -3.499 1.00 90.12 124 GLU A O 1
ATOM 1025 N N . LEU A 1 125 ? 14.587 7.646 -5.613 1.00 89.94 125 LEU A N 1
ATOM 1026 C CA . LEU A 1 125 ? 14.793 6.215 -5.404 1.00 89.94 125 LEU A CA 1
ATOM 1027 C C . LEU A 1 125 ? 16.253 5.895 -5.106 1.00 89.94 125 LEU A C 1
ATOM 1029 O O . LEU A 1 125 ? 16.542 5.213 -4.122 1.00 89.94 125 LEU A O 1
ATOM 1033 N N . PHE A 1 126 ? 17.184 6.466 -5.868 1.00 90.88 126 PHE A N 1
ATOM 1034 C CA . PHE A 1 126 ? 18.612 6.350 -5.598 1.00 90.88 126 PHE A CA 1
ATOM 1035 C C . PHE A 1 126 ? 18.963 6.879 -4.200 1.00 90.88 126 PHE A C 1
ATOM 1037 O O . PHE A 1 126 ? 19.605 6.180 -3.415 1.00 90.88 126 PHE A O 1
ATOM 1044 N N . GLN A 1 127 ? 18.480 8.070 -3.831 1.00 91.00 127 GLN A N 1
ATOM 1045 C CA . GLN A 1 127 ? 18.696 8.626 -2.490 1.00 91.00 127 GLN A CA 1
ATOM 1046 C C . GLN A 1 127 ? 18.119 7.737 -1.383 1.00 91.00 127 GLN A C 1
ATOM 1048 O O . GLN A 1 127 ? 18.695 7.640 -0.299 1.00 91.00 127 GLN A O 1
ATOM 1053 N N . THR A 1 128 ? 16.985 7.086 -1.636 1.00 89.81 128 THR A N 1
ATOM 1054 C CA . THR A 1 128 ? 16.363 6.148 -0.697 1.00 89.81 128 THR A CA 1
ATOM 1055 C C . THR A 1 128 ? 17.227 4.908 -0.488 1.00 89.81 128 THR A C 1
ATOM 1057 O O . THR A 1 128 ? 17.457 4.508 0.655 1.00 89.81 128 THR A O 1
ATOM 1060 N N . VAL A 1 129 ? 17.795 4.357 -1.560 1.00 91.00 129 VAL A N 1
ATOM 1061 C CA . VAL A 1 129 ? 18.740 3.238 -1.473 1.00 91.00 129 VAL A CA 1
ATOM 1062 C C . VAL A 1 129 ? 20.023 3.651 -0.750 1.00 91.00 129 VAL A C 1
ATOM 1064 O O . VAL A 1 129 ? 20.483 2.937 0.137 1.00 91.00 129 VAL A O 1
ATOM 1067 N N . VAL A 1 130 ? 20.565 4.840 -1.031 1.00 91.00 130 VAL A N 1
ATOM 1068 C CA . VAL A 1 130 ? 21.732 5.376 -0.306 1.00 91.00 130 VAL A CA 1
ATOM 1069 C C . VAL A 1 130 ? 21.433 5.542 1.187 1.00 91.00 130 VAL A C 1
ATOM 1071 O O . VAL A 1 130 ? 22.277 5.213 2.021 1.00 91.00 130 VAL A O 1
ATOM 1074 N N . ARG A 1 131 ? 20.233 6.009 1.557 1.00 88.88 131 ARG A N 1
ATOM 1075 C CA . ARG A 1 131 ? 19.797 6.085 2.962 1.00 88.88 131 ARG A CA 1
ATOM 1076 C C . ARG A 1 131 ? 19.748 4.701 3.614 1.00 88.88 131 ARG A C 1
ATOM 1078 O O . ARG A 1 131 ? 20.225 4.568 4.739 1.00 88.88 131 ARG A O 1
ATOM 1085 N N . ARG A 1 132 ? 19.262 3.670 2.912 1.00 87.50 132 ARG A N 1
ATOM 1086 C CA . ARG A 1 132 ? 19.321 2.279 3.398 1.00 87.50 132 ARG A CA 1
ATOM 1087 C C . ARG A 1 132 ? 20.762 1.809 3.597 1.00 87.50 132 ARG A C 1
ATOM 1089 O O . ARG A 1 132 ? 21.094 1.335 4.680 1.00 87.50 132 ARG A O 1
ATOM 1096 N N . LEU A 1 133 ? 21.634 2.010 2.609 1.00 89.81 133 LEU A N 1
ATOM 1097 C CA . LEU A 1 133 ? 23.055 1.653 2.705 1.00 89.81 133 LEU A CA 1
ATOM 1098 C C . LEU A 1 133 ? 23.741 2.339 3.900 1.00 89.81 133 LEU A C 1
ATOM 1100 O O . LEU A 1 133 ? 24.517 1.706 4.610 1.00 89.81 133 LEU A O 1
ATOM 1104 N N . LYS A 1 134 ? 23.413 3.607 4.178 1.00 88.62 134 LYS A N 1
ATOM 1105 C CA . LYS A 1 134 ? 23.910 4.330 5.363 1.00 88.62 134 LYS A CA 1
ATOM 1106 C C . LYS A 1 134 ? 23.341 3.787 6.675 1.00 88.62 134 LYS A C 1
ATOM 1108 O O . LYS A 1 134 ? 24.075 3.726 7.662 1.00 88.62 134 LYS A O 1
ATOM 1113 N N . ARG A 1 135 ? 22.064 3.386 6.697 1.00 83.56 135 ARG A N 1
ATOM 1114 C CA . ARG A 1 135 ? 21.406 2.796 7.876 1.00 83.56 135 ARG A CA 1
ATOM 1115 C C . ARG A 1 135 ? 22.101 1.512 8.312 1.00 83.56 135 ARG A C 1
ATOM 1117 O O . ARG A 1 135 ? 22.365 1.353 9.499 1.00 83.56 135 ARG A O 1
ATOM 1124 N N . HIS A 1 136 ? 22.489 0.670 7.353 1.00 82.62 136 HIS A N 1
ATOM 1125 C CA . HIS A 1 136 ? 23.254 -0.552 7.613 1.00 82.62 136 HIS A CA 1
ATOM 1126 C C . HIS A 1 136 ? 24.558 -0.316 8.380 1.00 82.62 136 HIS A C 1
ATOM 1128 O O . HIS A 1 136 ? 25.043 -1.236 9.031 1.00 82.62 136 HIS A O 1
ATOM 1134 N N . TRP A 1 137 ? 25.106 0.898 8.317 1.00 84.00 137 TRP A N 1
ATOM 1135 C CA . TRP A 1 137 ? 26.327 1.268 9.019 1.00 84.00 137 TRP A CA 1
ATOM 1136 C C . TRP A 1 137 ? 26.092 1.746 10.455 1.00 84.00 137 TRP A C 1
ATOM 1138 O O . TRP A 1 137 ? 27.010 1.686 11.268 1.00 84.00 137 TRP A O 1
ATOM 1148 N N . HIS A 1 138 ? 24.895 2.255 10.772 1.00 74.25 138 HIS A N 1
ATOM 1149 C CA . HIS A 1 138 ? 24.713 3.051 11.983 1.00 74.25 138 HIS A CA 1
ATOM 1150 C C . HIS A 1 138 ? 24.114 2.282 13.161 1.00 74.25 138 HIS A C 1
ATOM 1152 O O . HIS A 1 138 ? 24.656 2.460 14.242 1.00 74.25 138 HIS A O 1
ATOM 1158 N N . TYR A 1 139 ? 23.126 1.389 13.022 1.00 57.47 139 TYR A N 1
ATOM 1159 C CA . TYR A 1 139 ? 22.653 0.562 14.151 1.00 57.47 139 TYR A CA 1
ATOM 1160 C C . TYR A 1 139 ? 21.868 -0.671 13.675 1.00 57.47 139 TYR A C 1
ATOM 1162 O O . TYR A 1 139 ? 20.994 -0.507 12.827 1.00 57.47 139 TYR A O 1
ATOM 1170 N N . PRO A 1 140 ? 22.114 -1.875 14.230 1.00 65.38 140 PRO A N 1
ATOM 1171 C CA . PRO A 1 140 ? 21.193 -2.996 14.082 1.00 65.38 140 PRO A CA 1
ATOM 1172 C C . PRO A 1 140 ? 19.946 -2.762 14.952 1.00 65.38 140 PRO A C 1
ATOM 1174 O O . PRO A 1 140 ? 20.059 -2.611 16.170 1.00 65.38 140 PRO A O 1
ATOM 1177 N N . ASP A 1 141 ? 18.766 -2.728 14.339 1.00 70.31 141 ASP A N 1
ATOM 1178 C CA . ASP A 1 141 ? 17.477 -2.758 15.032 1.00 70.31 141 ASP A CA 1
ATOM 1179 C C . ASP A 1 141 ? 17.240 -4.145 15.660 1.00 70.31 141 ASP A C 1
ATOM 1181 O O . ASP A 1 141 ? 17.718 -5.181 15.198 1.00 70.31 141 ASP A O 1
ATOM 1185 N N . SER A 1 142 ? 16.436 -4.183 16.717 1.00 62.59 142 SER A N 1
ATOM 1186 C CA . SER A 1 142 ? 15.917 -5.397 17.343 1.00 62.59 142 SER A CA 1
ATOM 1187 C C . SER A 1 142 ? 15.236 -6.352 16.355 1.00 62.59 142 SER A C 1
ATOM 1189 O O . SER A 1 142 ? 15.177 -7.552 16.615 1.00 62.59 142 SER A O 1
ATOM 1191 N N . THR A 1 143 ? 14.730 -5.867 15.221 1.00 73.69 143 THR A N 1
ATOM 1192 C CA . THR A 1 143 ? 14.122 -6.710 14.181 1.00 73.69 143 THR A CA 1
ATOM 1193 C C . THR A 1 143 ? 15.066 -7.027 13.024 1.00 73.69 143 THR A C 1
ATOM 1195 O O . THR A 1 143 ? 14.684 -7.764 12.108 1.00 73.69 143 THR A O 1
ATOM 1198 N N . ASP A 1 144 ? 16.295 -6.510 13.046 1.00 78.88 144 ASP A N 1
ATOM 1199 C CA . ASP A 1 144 ? 17.262 -6.751 11.985 1.00 78.88 144 ASP A CA 1
ATOM 1200 C C . ASP A 1 144 ? 17.718 -8.208 11.971 1.00 78.88 144 ASP A C 1
ATOM 1202 O O . ASP A 1 144 ? 17.825 -8.863 13.017 1.00 78.88 144 ASP A O 1
ATOM 1206 N N . PRO A 1 145 ? 17.925 -8.764 10.769 1.00 81.19 145 PRO A N 1
ATOM 1207 C CA . PRO A 1 145 ? 18.299 -10.153 10.647 1.00 81.19 145 PRO A CA 1
ATOM 1208 C C . PRO A 1 145 ? 19.785 -10.333 11.000 1.00 81.19 145 PRO A C 1
ATOM 1210 O O . PRO A 1 145 ? 20.526 -9.377 11.233 1.00 81.19 145 PRO A O 1
ATOM 1213 N N . GLY A 1 146 ? 20.247 -11.585 11.045 1.00 87.12 146 GLY A N 1
ATOM 1214 C CA . GLY A 1 146 ? 21.658 -11.878 11.311 1.00 87.12 146 GLY A CA 1
ATOM 1215 C C . GLY A 1 146 ? 22.606 -11.254 10.272 1.00 87.12 146 GLY A C 1
ATOM 1216 O O . GLY A 1 146 ? 22.197 -10.906 9.165 1.00 87.12 146 GLY A O 1
ATOM 1217 N N . ARG A 1 147 ? 23.905 -11.177 10.602 1.00 89.38 147 ARG A N 1
ATOM 1218 C CA . ARG A 1 147 ? 24.959 -10.558 9.760 1.00 89.38 147 ARG A CA 1
ATOM 1219 C C . ARG A 1 147 ? 24.949 -11.009 8.296 1.00 89.38 147 ARG A C 1
ATOM 1221 O O . ARG A 1 147 ? 25.251 -10.223 7.407 1.00 89.38 147 ARG A O 1
ATOM 1228 N N . TRP A 1 148 ? 24.612 -12.272 8.052 1.00 88.19 148 TRP A N 1
ATOM 1229 C CA . TRP A 1 148 ? 24.531 -12.823 6.703 1.00 88.19 148 TRP A CA 1
ATOM 1230 C C . TRP A 1 148 ? 23.391 -12.192 5.884 1.00 88.19 148 TRP A C 1
ATOM 1232 O O . TRP A 1 148 ? 23.612 -11.733 4.770 1.00 88.19 148 TRP A O 1
ATOM 1242 N N . ALA A 1 149 ? 22.189 -12.096 6.451 1.00 88.06 149 ALA A N 1
ATOM 1243 C CA . ALA A 1 149 ? 21.044 -11.481 5.781 1.00 88.06 149 ALA A CA 1
ATOM 1244 C C . ALA A 1 149 ? 21.248 -9.971 5.597 1.00 88.06 149 ALA A C 1
ATOM 1246 O O . ALA A 1 149 ? 20.885 -9.422 4.563 1.00 88.06 149 ALA A O 1
ATOM 1247 N N . TRP A 1 150 ? 21.913 -9.326 6.559 1.00 89.38 150 TRP A N 1
ATOM 1248 C CA . TRP A 1 150 ? 22.378 -7.946 6.423 1.00 89.38 150 TRP A CA 1
ATOM 1249 C C . TRP A 1 150 ? 23.306 -7.763 5.210 1.00 89.38 150 TRP A C 1
ATOM 1251 O O . TRP A 1 150 ? 23.116 -6.828 4.439 1.00 89.38 150 TRP A O 1
ATOM 1261 N N . LEU A 1 151 ? 24.270 -8.669 4.996 1.00 91.56 151 LEU A N 1
ATOM 1262 C CA . LEU A 1 151 ? 25.183 -8.596 3.848 1.00 91.56 151 LEU A CA 1
ATOM 1263 C C . LEU A 1 151 ? 24.418 -8.730 2.528 1.00 91.56 151 LEU A C 1
ATOM 1265 O O . LEU A 1 151 ? 24.686 -7.997 1.580 1.00 91.56 151 LEU A O 1
ATOM 1269 N N . VAL A 1 152 ? 23.450 -9.645 2.472 1.00 91.94 152 VAL A N 1
ATOM 1270 C CA . VAL A 1 152 ? 22.609 -9.823 1.285 1.00 91.94 152 VAL A CA 1
ATOM 1271 C C . VAL A 1 152 ? 21.761 -8.588 1.013 1.00 91.94 152 VAL A C 1
ATOM 1273 O O . VAL A 1 152 ? 21.693 -8.154 -0.132 1.00 91.94 152 VAL A O 1
ATOM 1276 N N . ASP A 1 153 ? 21.150 -7.999 2.041 1.00 91.44 153 ASP A N 1
ATOM 1277 C CA . ASP A 1 153 ? 20.384 -6.759 1.904 1.00 91.44 153 ASP A CA 1
ATOM 1278 C C . ASP A 1 153 ? 21.263 -5.603 1.413 1.00 91.44 153 ASP A C 1
ATOM 1280 O O . ASP A 1 153 ? 20.873 -4.860 0.512 1.00 91.44 153 ASP A O 1
ATOM 1284 N N . TRP A 1 154 ? 22.496 -5.507 1.915 1.00 93.06 154 TRP A N 1
ATOM 1285 C CA . TRP A 1 154 ? 23.469 -4.524 1.451 1.00 93.06 154 TRP A CA 1
ATOM 1286 C C . TRP A 1 154 ? 23.835 -4.723 -0.028 1.00 93.06 154 TRP A C 1
ATOM 1288 O O . TRP A 1 154 ? 23.775 -3.771 -0.807 1.00 93.06 154 TRP A O 1
ATOM 1298 N N . ILE A 1 155 ? 24.156 -5.957 -0.443 1.00 92.44 155 ILE A N 1
ATOM 1299 C CA . ILE A 1 155 ? 24.478 -6.281 -1.845 1.00 92.44 155 ILE A CA 1
ATOM 1300 C C . ILE A 1 155 ? 23.275 -5.993 -2.745 1.00 92.44 155 ILE A C 1
ATOM 1302 O O . ILE A 1 155 ? 23.416 -5.347 -3.780 1.00 92.44 155 ILE A O 1
ATOM 1306 N N . ASN A 1 156 ? 22.082 -6.433 -2.349 1.00 91.31 156 ASN A N 1
ATOM 1307 C CA . ASN A 1 156 ? 20.868 -6.247 -3.135 1.00 91.31 156 ASN A CA 1
ATOM 1308 C C . ASN A 1 156 ? 20.485 -4.762 -3.242 1.00 91.31 156 ASN A C 1
ATOM 1310 O O . ASN A 1 156 ? 20.059 -4.301 -4.301 1.00 91.31 156 ASN A O 1
ATOM 1314 N N . SER A 1 157 ? 20.720 -3.983 -2.184 1.00 92.38 157 SER A N 1
ATOM 1315 C CA . SER A 1 157 ? 20.601 -2.524 -2.205 1.00 92.38 157 SER A CA 1
ATOM 1316 C C . SER A 1 157 ? 21.603 -1.894 -3.171 1.00 92.38 157 SER A C 1
ATOM 1318 O O . SER A 1 157 ? 21.221 -1.043 -3.968 1.00 92.38 157 SER A O 1
ATOM 1320 N N . LEU A 1 158 ? 22.866 -2.328 -3.171 1.00 92.06 158 LEU A N 1
ATOM 1321 C CA . LEU A 1 158 ? 23.870 -1.828 -4.113 1.00 92.06 158 LEU A CA 1
ATOM 1322 C C . LEU A 1 158 ? 23.488 -2.131 -5.570 1.00 92.06 158 LEU A C 1
ATOM 1324 O O . LEU A 1 158 ? 23.507 -1.230 -6.407 1.00 92.06 158 LEU A O 1
ATOM 1328 N N . VAL A 1 159 ? 23.087 -3.371 -5.865 1.00 89.81 159 VAL A N 1
ATOM 1329 C CA . VAL A 1 159 ? 22.600 -3.770 -7.197 1.00 89.81 159 VAL A CA 1
ATOM 1330 C C . VAL A 1 159 ? 21.401 -2.916 -7.599 1.00 89.81 159 VAL A C 1
ATOM 1332 O O . VAL A 1 159 ? 21.367 -2.380 -8.702 1.00 89.81 159 VAL A O 1
ATOM 1335 N N . THR A 1 160 ? 20.456 -2.708 -6.685 1.00 89.06 160 THR A N 1
ATOM 1336 C CA . THR A 1 160 ? 19.288 -1.852 -6.913 1.00 89.06 160 THR A CA 1
ATOM 1337 C C . THR A 1 160 ? 19.681 -0.404 -7.224 1.00 89.06 160 THR A C 1
ATOM 1339 O O . THR A 1 160 ? 19.129 0.192 -8.147 1.00 89.06 160 THR A O 1
ATOM 1342 N N . ALA A 1 161 ? 20.653 0.169 -6.503 1.00 90.44 161 ALA A N 1
ATOM 1343 C CA . ALA A 1 161 ? 21.158 1.514 -6.784 1.00 90.44 161 ALA A CA 1
ATOM 1344 C C . ALA A 1 161 ? 21.722 1.611 -8.207 1.00 90.44 161 ALA A C 1
ATOM 1346 O O . ALA A 1 161 ? 21.411 2.558 -8.929 1.00 90.44 161 ALA A O 1
ATOM 1347 N N . ILE A 1 162 ? 22.513 0.615 -8.618 1.00 87.94 162 ILE A N 1
ATOM 1348 C CA . ILE A 1 162 ? 23.074 0.535 -9.970 1.00 87.94 162 ILE A CA 1
ATOM 1349 C C . ILE A 1 162 ? 21.949 0.420 -10.999 1.00 87.94 162 ILE A C 1
ATOM 1351 O O . ILE A 1 162 ? 21.959 1.157 -11.980 1.00 87.94 162 ILE A O 1
ATOM 1355 N N . VAL A 1 163 ? 20.952 -0.437 -10.766 1.00 85.56 163 VAL A N 1
ATOM 1356 C CA . VAL A 1 163 ? 19.792 -0.582 -11.657 1.00 85.56 163 VAL A CA 1
ATOM 1357 C C . VAL A 1 163 ? 19.051 0.744 -11.808 1.00 85.56 163 VAL A C 1
ATOM 1359 O O . VAL A 1 163 ? 18.760 1.127 -12.934 1.00 85.56 163 VAL A O 1
ATOM 1362 N N . TYR A 1 164 ? 18.800 1.494 -10.732 1.00 87.56 164 TYR A N 1
ATOM 1363 C CA . TYR A 1 164 ? 18.152 2.804 -10.845 1.00 87.56 164 TYR A CA 1
ATOM 1364 C C . TYR A 1 164 ? 18.983 3.826 -11.620 1.00 87.56 164 TYR A C 1
ATOM 1366 O O . TYR A 1 164 ? 18.411 4.604 -12.380 1.00 87.56 164 TYR A O 1
ATOM 1374 N N . LEU A 1 165 ? 20.312 3.815 -11.479 1.00 86.44 165 LEU A N 1
ATOM 1375 C CA . LEU A 1 165 ? 21.186 4.663 -12.290 1.00 86.44 165 LEU A CA 1
ATOM 1376 C C . LEU A 1 165 ? 21.147 4.241 -13.765 1.00 86.44 165 LEU A C 1
ATOM 1378 O O . LEU A 1 165 ? 20.933 5.073 -14.641 1.00 86.44 165 LEU A O 1
ATOM 1382 N N . VAL A 1 166 ? 21.299 2.950 -14.057 1.00 83.19 166 VAL A N 1
ATOM 1383 C CA . VAL A 1 166 ? 21.287 2.439 -15.433 1.00 83.19 166 VAL A CA 1
ATOM 1384 C C . VAL A 1 166 ? 19.928 2.686 -16.084 1.00 83.19 166 VAL A C 1
ATOM 1386 O O . VAL A 1 166 ? 19.863 3.287 -17.149 1.00 83.19 166 VAL A O 1
ATOM 1389 N N . VAL A 1 167 ? 18.826 2.303 -15.446 1.00 80.12 167 VAL A N 1
ATOM 1390 C CA . VAL A 1 167 ? 17.473 2.525 -15.976 1.00 80.12 167 VAL A CA 1
ATOM 1391 C C . VAL A 1 167 ? 17.169 4.021 -16.091 1.00 80.12 167 VAL A C 1
ATOM 1393 O O . VAL A 1 167 ? 16.676 4.465 -17.124 1.00 80.12 167 VAL A O 1
ATOM 1396 N N . GLY A 1 168 ? 17.512 4.817 -15.077 1.00 81.56 168 GLY A N 1
ATOM 1397 C CA . GLY A 1 168 ? 17.245 6.254 -15.064 1.00 81.56 168 GLY A CA 1
ATOM 1398 C C . GLY A 1 168 ? 18.027 7.040 -16.119 1.00 81.56 168 GLY A C 1
ATOM 1399 O O . GLY A 1 168 ? 17.474 7.954 -16.721 1.00 81.56 168 GLY A O 1
ATOM 1400 N N . TYR A 1 169 ? 19.288 6.689 -16.386 1.00 82.56 169 TYR A N 1
ATOM 1401 C CA . TYR A 1 169 ? 20.125 7.411 -17.354 1.00 82.56 169 TYR A CA 1
ATOM 1402 C C . TYR A 1 169 ? 20.158 6.739 -18.731 1.00 82.56 169 TYR A C 1
ATOM 1404 O O . TYR A 1 169 ? 19.890 7.382 -19.750 1.00 82.56 169 TYR A O 1
ATOM 1412 N N . VAL A 1 170 ? 20.457 5.438 -18.783 1.00 82.25 170 VAL A N 1
ATOM 1413 C CA . VAL A 1 170 ? 20.536 4.677 -20.041 1.00 82.25 170 VAL A CA 1
ATOM 1414 C C . VAL A 1 170 ? 19.139 4.406 -20.574 1.00 82.25 170 VAL A C 1
ATOM 1416 O O . VAL A 1 170 ? 18.875 4.674 -21.743 1.00 82.25 170 VAL A O 1
ATOM 1419 N N . GLY A 1 171 ? 18.224 3.944 -19.718 1.00 81.25 171 GLY A N 1
ATOM 1420 C CA . GLY A 1 171 ? 16.841 3.683 -20.121 1.00 81.25 171 GLY A CA 1
ATOM 1421 C C . GLY A 1 171 ? 16.182 4.928 -20.712 1.00 81.25 171 GLY A C 1
ATOM 1422 O O . GLY A 1 171 ? 15.578 4.846 -21.774 1.00 81.25 171 GLY A O 1
ATOM 1423 N N . MET A 1 172 ? 16.405 6.106 -20.125 1.00 81.62 172 MET A N 1
ATOM 1424 C CA . MET A 1 172 ? 15.897 7.365 -20.683 1.00 81.62 172 MET A CA 1
ATOM 1425 C C . MET A 1 172 ? 16.501 7.746 -22.026 1.00 81.62 172 MET A C 1
ATOM 1427 O O . MET A 1 172 ? 15.784 8.207 -22.917 1.00 81.62 172 MET A O 1
ATOM 1431 N N . SER A 1 173 ? 17.799 7.504 -22.191 1.00 81.75 173 SER A N 1
ATOM 1432 C CA . SER A 1 173 ? 18.489 7.735 -23.460 1.00 81.75 173 SER A CA 1
ATOM 1433 C C . SER A 1 173 ? 17.997 6.793 -24.564 1.00 81.75 173 SER A C 1
ATOM 1435 O O . SER A 1 173 ? 18.076 7.152 -25.733 1.00 81.75 173 SER A O 1
ATOM 1437 N N . LEU A 1 174 ? 17.464 5.616 -24.209 1.00 79.75 174 LEU A N 1
ATOM 1438 C CA . LEU A 1 174 ? 16.883 4.642 -25.142 1.00 79.75 174 LEU A CA 1
ATOM 1439 C C . LEU A 1 174 ? 15.391 4.884 -25.416 1.00 79.75 174 LEU A C 1
ATOM 1441 O O . LEU A 1 174 ? 14.949 4.759 -26.557 1.00 79.75 174 LEU A O 1
ATOM 1445 N N . VAL A 1 175 ? 14.614 5.254 -24.393 1.00 80.06 175 VAL A N 1
ATOM 1446 C CA . VAL A 1 175 ? 13.173 5.518 -24.524 1.00 80.06 175 VAL A CA 1
ATOM 1447 C C . VAL A 1 175 ? 12.927 6.702 -25.453 1.00 80.06 175 VAL A C 1
ATOM 1449 O O . VAL A 1 175 ? 12.025 6.632 -26.280 1.00 80.06 175 VAL A O 1
ATOM 1452 N N . LEU A 1 176 ? 13.737 7.763 -25.374 1.00 82.44 176 LEU A N 1
ATOM 1453 C CA . LEU A 1 176 ? 13.540 8.957 -26.198 1.00 82.44 176 LEU A CA 1
ATOM 1454 C C . LEU A 1 176 ? 13.620 8.663 -27.716 1.00 82.44 176 LEU A C 1
ATOM 1456 O O . LEU A 1 176 ? 12.676 9.021 -28.418 1.00 82.44 176 LEU A O 1
ATOM 1460 N N . PRO A 1 177 ? 14.651 7.979 -28.253 1.00 81.94 177 PRO A N 1
ATOM 1461 C CA . PRO A 1 177 ? 14.667 7.534 -29.645 1.00 81.94 177 PRO A CA 1
ATOM 1462 C C . PRO A 1 177 ? 13.493 6.630 -30.018 1.00 81.94 177 PRO A C 1
ATOM 1464 O O . PRO A 1 177 ? 12.907 6.836 -31.072 1.00 81.94 177 PRO A O 1
ATOM 1467 N N . ILE A 1 178 ? 13.115 5.665 -29.169 1.00 78.19 178 ILE A N 1
ATOM 1468 C CA . ILE A 1 178 ? 11.980 4.759 -29.444 1.00 78.19 178 ILE A CA 1
ATOM 1469 C C . ILE A 1 178 ? 10.680 5.556 -29.584 1.00 78.19 178 ILE A C 1
ATOM 1471 O O . ILE A 1 178 ? 9.909 5.353 -30.519 1.00 78.19 178 ILE A O 1
ATOM 1475 N N . VAL A 1 179 ? 10.472 6.510 -28.683 1.00 79.88 179 VAL A N 1
ATOM 1476 C CA . VAL A 1 179 ? 9.356 7.455 -28.698 1.00 79.88 179 VAL A CA 1
ATOM 1477 C C . VAL A 1 179 ? 9.394 8.350 -29.940 1.00 79.88 179 VAL A C 1
ATOM 1479 O O . VAL A 1 179 ? 8.363 8.608 -30.547 1.00 79.88 179 VAL A O 1
ATOM 1482 N N . LEU A 1 180 ? 10.561 8.838 -30.363 1.00 82.81 180 LEU A N 1
ATOM 1483 C CA . LEU A 1 180 ? 10.666 9.631 -31.592 1.00 82.81 180 LEU A CA 1
ATOM 1484 C C . LEU A 1 180 ? 10.379 8.780 -32.836 1.00 82.81 180 LEU A C 1
ATOM 1486 O O . LEU A 1 180 ? 9.686 9.237 -33.742 1.00 82.81 180 LEU A O 1
ATOM 1490 N N . LEU A 1 181 ? 10.854 7.533 -32.858 1.00 79.81 181 LEU A N 1
ATOM 1491 C CA . LEU A 1 181 ? 10.607 6.576 -33.934 1.00 79.81 181 LEU A CA 1
ATOM 1492 C C . LEU A 1 181 ? 9.132 6.173 -34.024 1.00 79.81 181 LEU A C 1
ATOM 1494 O O . LEU A 1 181 ? 8.641 5.964 -35.130 1.00 79.81 181 LEU A O 1
ATOM 1498 N N . SER A 1 182 ? 8.396 6.125 -32.908 1.00 78.62 182 SER A N 1
ATOM 1499 C CA . SER A 1 182 ? 6.961 5.811 -32.934 1.00 78.62 182 SER A CA 1
ATOM 1500 C C . SER A 1 182 ? 6.092 6.924 -33.537 1.00 78.62 182 SER A C 1
ATOM 1502 O O . SER A 1 182 ? 4.923 6.683 -33.844 1.00 78.62 182 SER A O 1
ATOM 1504 N N . ARG A 1 183 ? 6.655 8.118 -33.795 1.00 82.75 183 ARG A N 1
ATOM 1505 C CA . ARG A 1 183 ? 5.999 9.160 -34.612 1.00 82.75 183 ARG A CA 1
ATOM 1506 C C . ARG A 1 183 ? 5.985 8.844 -36.096 1.00 82.75 183 ARG A C 1
ATOM 1508 O O . ARG A 1 183 ? 5.196 9.437 -36.828 1.00 82.75 183 ARG A O 1
ATOM 1515 N N . LEU A 1 184 ? 6.858 7.953 -36.554 1.00 85.12 184 LEU A N 1
ATOM 1516 C CA . LEU A 1 184 ? 6.844 7.537 -37.944 1.00 85.12 184 LEU A CA 1
ATOM 1517 C C . LEU A 1 184 ? 5.588 6.681 -38.171 1.00 85.12 184 LEU A C 1
ATOM 1519 O O . LEU A 1 184 ? 5.317 5.787 -37.364 1.00 85.12 184 LEU A O 1
ATOM 1523 N N . PRO A 1 185 ? 4.814 6.922 -39.245 1.00 86.19 185 PRO A N 1
ATOM 1524 C CA . PRO A 1 185 ? 3.602 6.168 -39.567 1.00 86.19 185 PRO A CA 1
ATOM 1525 C C . PRO A 1 185 ? 3.947 4.779 -40.133 1.00 86.19 185 PRO A C 1
ATOM 1527 O O . PRO A 1 185 ? 3.533 4.405 -41.225 1.00 86.19 185 PRO A O 1
ATOM 1530 N N . VAL A 1 186 ? 4.764 4.021 -39.401 1.00 87.12 186 VAL A N 1
ATOM 1531 C CA . VAL A 1 186 ? 5.190 2.663 -39.731 1.00 87.12 186 VAL A CA 1
ATOM 1532 C C . VAL A 1 186 ? 4.492 1.725 -38.745 1.00 87.12 186 VAL A C 1
ATOM 1534 O O . VAL A 1 186 ? 4.902 1.673 -37.582 1.00 87.12 186 VAL A O 1
ATOM 1537 N N . PRO A 1 187 ? 3.466 0.965 -39.176 1.00 80.50 187 PRO A N 1
ATOM 1538 C CA . PRO A 1 187 ? 2.641 0.153 -38.279 1.00 80.50 187 PRO A CA 1
ATOM 1539 C C . PRO A 1 187 ? 3.440 -0.779 -37.364 1.00 80.50 187 PRO A C 1
ATOM 1541 O O . PRO A 1 187 ? 3.100 -0.917 -36.197 1.00 80.50 187 PRO A O 1
ATOM 1544 N N . ALA A 1 188 ? 4.547 -1.349 -37.854 1.00 75.69 188 ALA A N 1
ATOM 1545 C CA . ALA A 1 188 ? 5.420 -2.228 -37.073 1.00 75.69 188 ALA A CA 1
ATOM 1546 C C . ALA A 1 188 ? 6.161 -1.512 -35.924 1.00 75.69 188 ALA A C 1
ATOM 1548 O O . ALA A 1 188 ? 6.342 -2.084 -34.849 1.00 75.69 188 ALA A O 1
ATOM 1549 N N . LEU A 1 189 ? 6.593 -0.261 -36.132 1.00 72.62 189 LEU A N 1
ATOM 1550 C CA . LEU A 1 189 ? 7.237 0.542 -35.083 1.00 72.62 189 LEU A CA 1
ATOM 1551 C C . LEU A 1 189 ? 6.209 1.024 -34.062 1.00 72.62 189 LEU A C 1
ATOM 1553 O O . LEU A 1 189 ? 6.482 1.038 -32.863 1.00 72.62 189 LEU A O 1
ATOM 1557 N N . GLN A 1 190 ? 5.013 1.369 -34.536 1.00 77.69 190 GLN A N 1
ATOM 1558 C CA . GLN A 1 190 ? 3.900 1.742 -33.678 1.00 77.69 190 GLN A CA 1
ATOM 1559 C C . GLN A 1 190 ? 3.466 0.548 -32.819 1.00 77.69 190 GLN A C 1
ATOM 1561 O O . GLN A 1 190 ? 3.452 0.664 -31.601 1.00 77.69 190 GLN A O 1
ATOM 1566 N N . SER A 1 191 ? 3.226 -0.632 -33.393 1.00 77.00 191 SER A N 1
ATOM 1567 C CA . SER A 1 191 ? 2.855 -1.821 -32.614 1.00 77.00 191 SER A CA 1
ATOM 1568 C C . SER A 1 191 ? 3.930 -2.242 -31.612 1.00 77.00 191 SER A C 1
ATOM 1570 O O . SER A 1 191 ? 3.597 -2.734 -30.542 1.00 77.00 191 SER A O 1
ATOM 1572 N N . LEU A 1 192 ? 5.215 -2.038 -31.919 1.00 70.50 192 LEU A N 1
ATOM 1573 C CA . LEU A 1 192 ? 6.306 -2.303 -30.980 1.00 70.50 192 LEU A CA 1
ATOM 1574 C C . LEU A 1 192 ? 6.302 -1.315 -29.803 1.00 70.50 192 LEU A C 1
ATOM 1576 O O . LEU A 1 192 ? 6.388 -1.725 -28.647 1.00 70.50 192 LEU A O 1
ATOM 1580 N N . ALA A 1 193 ? 6.202 -0.016 -30.091 1.00 67.19 193 ALA A N 1
ATOM 1581 C CA . ALA A 1 193 ? 6.208 1.022 -29.066 1.00 67.19 193 ALA A CA 1
ATOM 1582 C C . ALA A 1 193 ? 4.926 1.009 -28.216 1.00 67.19 193 ALA A C 1
ATOM 1584 O O . ALA A 1 193 ? 4.991 1.211 -27.008 1.00 67.19 193 ALA A O 1
ATOM 1585 N N . PHE A 1 194 ? 3.773 0.737 -28.826 1.00 69.50 194 PHE A N 1
ATOM 1586 C CA . PHE A 1 194 ? 2.460 0.751 -28.176 1.00 69.50 194 PHE A CA 1
ATOM 1587 C C . PHE A 1 194 ? 2.017 -0.628 -27.649 1.00 69.50 194 PHE A C 1
ATOM 1589 O O . PHE A 1 194 ? 1.047 -0.716 -26.911 1.00 69.50 194 PHE A O 1
ATOM 1596 N N . GLY A 1 195 ? 2.714 -1.718 -27.985 1.00 60.00 195 GLY A N 1
ATOM 1597 C CA . GLY A 1 195 ? 2.179 -3.082 -27.864 1.00 60.00 195 GLY A CA 1
ATOM 1598 C C . GLY A 1 195 ? 2.079 -3.704 -26.469 1.00 60.00 195 GLY A C 1
ATOM 1599 O O . GLY A 1 195 ? 1.584 -4.821 -26.371 1.00 60.00 195 GLY A O 1
ATOM 1600 N N . SER A 1 196 ? 2.561 -3.065 -25.398 1.00 64.19 196 SER A N 1
ATOM 1601 C CA . SER A 1 196 ? 2.254 -3.480 -24.005 1.00 64.19 196 SER A CA 1
ATOM 1602 C C . SER A 1 196 ? 2.989 -2.650 -22.957 1.00 64.19 196 SER A C 1
ATOM 1604 O O . SER A 1 196 ? 2.382 -2.188 -21.995 1.00 64.19 196 SER A O 1
ATOM 1606 N N . VAL A 1 197 ? 4.303 -2.462 -23.119 1.00 67.44 197 VAL A N 1
ATOM 1607 C CA . VAL A 1 197 ? 5.145 -1.911 -22.042 1.00 67.44 197 VAL A CA 1
ATOM 1608 C C . VAL A 1 197 ? 4.939 -0.410 -21.873 1.00 67.44 197 VAL A C 1
ATOM 1610 O O . VAL A 1 197 ? 4.685 0.058 -20.765 1.00 67.44 197 VAL A O 1
ATOM 1613 N N . LEU A 1 198 ? 5.039 0.351 -22.966 1.00 74.44 198 LEU A N 1
ATOM 1614 C CA . LEU A 1 198 ? 4.902 1.804 -22.902 1.00 74.44 198 LEU A CA 1
ATOM 1615 C C . LEU A 1 198 ? 3.454 2.213 -22.635 1.00 74.44 198 LEU A C 1
ATOM 1617 O O . LEU A 1 198 ? 3.231 3.185 -21.926 1.00 74.44 198 LEU A O 1
ATOM 1621 N N . ASP A 1 199 ? 2.486 1.453 -23.145 1.00 78.56 199 ASP A N 1
ATOM 1622 C CA . ASP A 1 199 ? 1.069 1.732 -22.929 1.00 78.56 199 ASP A CA 1
ATOM 1623 C C . ASP A 1 199 ? 0.680 1.536 -21.459 1.00 78.56 199 ASP A C 1
ATOM 1625 O O . ASP A 1 199 ? 0.181 2.459 -20.815 1.00 78.56 199 ASP A O 1
ATOM 1629 N N . SER A 1 200 ? 1.041 0.388 -20.876 1.00 79.25 200 SER A N 1
ATOM 1630 C CA . SER A 1 200 ? 0.754 0.108 -19.469 1.00 79.25 200 SER A CA 1
ATOM 1631 C C . SER A 1 200 ? 1.478 1.068 -18.518 1.00 79.25 200 SER A C 1
ATOM 1633 O O . SER A 1 200 ? 0.893 1.558 -17.553 1.00 79.25 200 SER A O 1
ATOM 1635 N N . LEU A 1 201 ? 2.742 1.397 -18.795 1.00 81.25 201 LEU A N 1
ATOM 1636 C CA . LEU A 1 201 ? 3.504 2.298 -17.934 1.00 81.25 201 LEU A CA 1
ATOM 1637 C C . LEU A 1 201 ? 3.082 3.765 -18.108 1.00 81.25 201 LEU A C 1
ATOM 1639 O O . LEU A 1 201 ? 2.770 4.440 -17.128 1.00 81.25 201 LEU A O 1
ATOM 1643 N N . VAL A 1 202 ? 3.096 4.279 -19.342 1.00 84.31 202 VAL A N 1
ATOM 1644 C CA . VAL A 1 202 ? 2.896 5.708 -19.625 1.00 84.31 202 VAL A CA 1
ATOM 1645 C C . VAL A 1 202 ? 1.424 6.082 -19.568 1.00 84.31 202 VAL A C 1
ATOM 1647 O O . VAL A 1 202 ? 1.091 7.066 -18.912 1.00 84.31 202 VAL A O 1
ATOM 1650 N N . GLN A 1 203 ? 0.537 5.332 -20.225 1.00 82.94 203 GLN A N 1
ATOM 1651 C CA . GLN A 1 203 ? -0.872 5.721 -20.259 1.00 82.94 203 GLN A CA 1
ATOM 1652 C C . GLN A 1 203 ? -1.595 5.409 -18.958 1.00 82.94 203 GLN A C 1
ATOM 1654 O O . GLN A 1 203 ? -2.341 6.257 -18.478 1.00 82.94 203 GLN A O 1
ATOM 1659 N N . ILE A 1 204 ? -1.386 4.216 -18.397 1.00 84.81 204 ILE A N 1
ATOM 1660 C CA . ILE A 1 204 ? -2.138 3.796 -17.213 1.00 84.81 204 ILE A CA 1
ATOM 1661 C C . ILE A 1 204 ? -1.516 4.425 -15.965 1.00 84.81 204 ILE A C 1
ATOM 1663 O O . ILE A 1 204 ? -2.091 5.329 -15.372 1.00 84.81 204 ILE A O 1
ATOM 1667 N N . GLN A 1 205 ? -0.298 4.028 -15.594 1.00 87.75 205 GLN A N 1
ATOM 1668 C CA . GLN A 1 205 ? 0.278 4.460 -14.314 1.00 87.75 205 GLN A CA 1
ATOM 1669 C C . GLN A 1 205 ? 0.554 5.970 -14.282 1.00 87.75 205 GLN A C 1
ATOM 1671 O O . GLN A 1 205 ? 0.119 6.673 -13.373 1.00 87.75 205 GLN A O 1
ATOM 1676 N N . ILE A 1 206 ? 1.262 6.500 -15.282 1.00 91.00 206 ILE A N 1
ATOM 1677 C CA . ILE A 1 206 ? 1.627 7.926 -15.297 1.00 91.00 206 ILE A CA 1
ATOM 1678 C C . ILE A 1 206 ? 0.450 8.802 -15.714 1.00 91.00 206 ILE A C 1
ATOM 1680 O O . ILE A 1 206 ? 0.283 9.886 -15.154 1.00 91.00 206 ILE A O 1
ATOM 1684 N N . GLY A 1 207 ? -0.360 8.349 -16.671 1.00 93.12 207 GLY A N 1
ATOM 1685 C CA . GLY A 1 207 ? -1.524 9.093 -17.136 1.00 93.12 207 GLY A CA 1
ATOM 1686 C C . GLY A 1 207 ? -2.554 9.304 -16.041 1.00 93.12 207 GLY A C 1
ATOM 1687 O O . GLY A 1 207 ? -2.955 10.442 -15.808 1.00 93.12 207 GLY A O 1
ATOM 1688 N N . GLU A 1 208 ? -2.917 8.258 -15.302 1.00 94.06 208 GLU A N 1
ATOM 1689 C CA . GLU A 1 208 ? -3.870 8.385 -14.198 1.00 94.06 208 GLU A CA 1
ATOM 1690 C C . GLU A 1 208 ? -3.310 9.214 -13.044 1.00 94.06 208 GLU A C 1
ATOM 1692 O O . GLU A 1 208 ? -4.032 10.034 -12.472 1.00 94.06 208 GLU A O 1
ATOM 1697 N N . PHE A 1 209 ? -2.014 9.078 -12.742 1.00 94.50 209 PHE A N 1
ATOM 1698 C CA . PHE A 1 209 ? -1.378 9.897 -11.712 1.00 94.50 209 PHE A CA 1
ATOM 1699 C C . PHE A 1 209 ? -1.377 11.373 -12.099 1.00 94.50 209 PHE A C 1
ATOM 1701 O O . PHE A 1 209 ? -1.724 12.239 -11.295 1.00 94.50 209 PHE A O 1
ATOM 1708 N N . TYR A 1 210 ? -1.026 11.667 -13.355 1.00 95.56 210 TYR A N 1
ATOM 1709 C CA . TYR A 1 210 ? -1.087 13.015 -13.900 1.00 95.56 210 TYR A CA 1
ATOM 1710 C C . TYR A 1 210 ? -2.508 13.570 -13.804 1.00 95.56 210 TYR A C 1
ATOM 1712 O O . TYR A 1 210 ? -2.686 14.685 -13.309 1.00 95.56 210 TYR A O 1
ATOM 1720 N N . THR A 1 211 ? -3.502 12.795 -14.241 1.00 95.62 211 THR A N 1
ATOM 1721 C CA . THR A 1 211 ? -4.916 13.166 -14.185 1.00 95.62 211 THR A CA 1
ATOM 1722 C C . THR A 1 211 ? -5.338 13.484 -12.758 1.00 95.62 211 THR A C 1
ATOM 1724 O O . THR A 1 211 ? -5.906 14.545 -12.521 1.00 95.62 211 THR A O 1
ATOM 1727 N N . TYR A 1 212 ? -4.994 12.642 -11.782 1.00 96.31 212 TYR A N 1
ATOM 1728 C CA . TYR A 1 212 ? -5.327 12.905 -10.384 1.00 96.31 212 TYR A CA 1
ATOM 1729 C C . TYR A 1 212 ? -4.709 14.207 -9.853 1.00 96.31 212 TYR A C 1
ATOM 1731 O O . TYR A 1 212 ? -5.354 14.965 -9.128 1.00 96.31 212 TYR A O 1
ATOM 1739 N N . LEU A 1 213 ? -3.454 14.488 -10.206 1.00 95.81 213 LEU A N 1
ATOM 1740 C CA . LEU A 1 213 ? -2.748 15.662 -9.694 1.00 95.81 213 LEU A CA 1
ATOM 1741 C C . LEU A 1 213 ? -3.138 16.968 -10.400 1.00 95.81 213 LEU A C 1
ATOM 1743 O O . LEU A 1 213 ? -3.056 18.031 -9.782 1.00 95.81 213 LEU A O 1
ATOM 1747 N N . ASN A 1 214 ? -3.535 16.912 -11.674 1.00 96.00 214 ASN A N 1
ATOM 1748 C CA . ASN A 1 214 ? -3.684 18.103 -12.519 1.00 96.00 214 ASN A CA 1
ATOM 1749 C C . ASN A 1 214 ? -5.121 18.354 -13.001 1.00 96.00 214 ASN A C 1
ATOM 1751 O O . ASN A 1 214 ? -5.466 19.505 -13.267 1.00 96.00 214 ASN A O 1
ATOM 1755 N N . ASP A 1 215 ? -5.978 17.333 -13.068 1.00 96.44 215 ASP A N 1
ATOM 1756 C CA . ASP A 1 215 ? -7.389 17.472 -13.437 1.00 96.44 215 ASP A CA 1
ATOM 1757 C C . ASP A 1 215 ? -8.277 17.425 -12.187 1.00 96.44 215 ASP A C 1
ATOM 1759 O O . ASP A 1 215 ? -8.615 16.371 -11.645 1.00 96.44 215 ASP A O 1
ATOM 1763 N N . ARG A 1 216 ? -8.696 18.609 -11.729 1.00 95.81 216 ARG A N 1
ATOM 1764 C CA . ARG A 1 216 ? -9.521 18.750 -10.522 1.00 95.81 216 ARG A CA 1
ATOM 1765 C C . ARG A 1 216 ? -10.882 18.065 -10.638 1.00 95.81 216 ARG A C 1
ATOM 1767 O O . ARG A 1 216 ? -11.404 17.639 -9.608 1.00 95.81 216 ARG A O 1
ATOM 1774 N N . LEU A 1 217 ? -11.463 17.976 -11.838 1.00 96.38 217 LEU A N 1
ATOM 1775 C CA . LEU A 1 217 ? -12.774 17.356 -12.041 1.00 96.38 217 LEU A CA 1
ATOM 1776 C C . LEU A 1 217 ? -12.660 15.839 -11.911 1.00 96.38 217 LEU A C 1
ATOM 1778 O O . LEU A 1 217 ? -13.390 15.234 -11.124 1.00 96.38 217 LEU A O 1
ATOM 1782 N N . GLN A 1 218 ? -11.697 15.234 -12.606 1.00 96.44 218 GLN A N 1
ATOM 1783 C CA . GLN A 1 218 ? -11.461 13.792 -12.513 1.00 96.44 218 GLN A CA 1
ATOM 1784 C C . GLN A 1 218 ? -10.985 13.390 -11.111 1.00 96.44 218 GLN A C 1
ATOM 1786 O O . GLN A 1 218 ? -11.501 12.430 -10.539 1.00 96.44 218 GLN A O 1
ATOM 1791 N N . ALA A 1 219 ? -10.106 14.178 -10.484 1.00 96.94 219 ALA A N 1
ATOM 1792 C CA . ALA A 1 219 ? -9.677 13.950 -9.105 1.00 96.94 219 ALA A CA 1
ATOM 1793 C C . ALA A 1 219 ? -10.823 14.077 -8.087 1.00 96.94 219 ALA A C 1
ATOM 1795 O O . ALA A 1 219 ? -10.868 13.344 -7.096 1.00 96.94 219 ALA A O 1
ATOM 1796 N N . ALA A 1 220 ? -11.764 15.006 -8.290 1.00 96.44 220 ALA A N 1
ATOM 1797 C CA . ALA A 1 220 ? -12.976 15.088 -7.474 1.00 96.44 220 ALA A CA 1
ATOM 1798 C C . ALA A 1 220 ? -13.866 13.853 -7.664 1.00 96.44 220 ALA A C 1
ATOM 1800 O O . ALA A 1 220 ? -14.371 13.321 -6.677 1.00 96.44 220 ALA A O 1
ATOM 1801 N N . ASN A 1 221 ? -14.005 13.353 -8.896 1.00 96.25 221 ASN A N 1
ATOM 1802 C CA . ASN A 1 221 ? -14.745 12.124 -9.169 1.00 96.25 221 ASN A CA 1
ATOM 1803 C C . ASN A 1 221 ? -14.110 10.897 -8.488 1.00 96.25 221 ASN A C 1
ATOM 1805 O O . ASN A 1 221 ? -14.812 10.165 -7.798 1.00 96.25 221 ASN A O 1
ATOM 1809 N N . MET A 1 222 ? -12.789 10.711 -8.582 1.00 96.81 222 MET A N 1
ATOM 1810 C CA . MET A 1 222 ? -12.091 9.612 -7.891 1.00 96.81 222 MET A CA 1
ATOM 1811 C C . MET A 1 222 ? -12.326 9.655 -6.370 1.00 96.81 222 MET A C 1
ATOM 1813 O O . MET A 1 222 ? -12.698 8.656 -5.755 1.00 96.81 222 MET A O 1
ATOM 1817 N N . ARG A 1 223 ? -12.186 10.839 -5.752 1.00 97.50 223 ARG A N 1
ATOM 1818 C CA . ARG A 1 223 ? -12.436 11.032 -4.310 1.00 97.50 223 ARG A CA 1
ATOM 1819 C C . ARG A 1 223 ? -13.899 10.785 -3.934 1.00 97.50 223 ARG A C 1
ATOM 1821 O O . ARG A 1 223 ? -14.179 10.206 -2.883 1.00 97.50 223 ARG A O 1
ATOM 1828 N N . ARG A 1 224 ? -14.834 11.173 -4.809 1.00 96.75 224 ARG A N 1
ATOM 1829 C CA . ARG A 1 224 ? -16.269 10.905 -4.656 1.00 96.75 224 ARG A CA 1
ATOM 1830 C C . ARG A 1 224 ? -16.564 9.402 -4.599 1.00 96.75 224 ARG A C 1
ATOM 1832 O O . ARG A 1 224 ? -17.416 9.022 -3.805 1.00 96.75 224 ARG A O 1
ATOM 1839 N N . GLN A 1 225 ? -15.870 8.557 -5.367 1.00 96.94 225 GLN A N 1
ATOM 1840 C CA . GLN A 1 225 ? -16.089 7.099 -5.336 1.00 96.94 225 GLN A CA 1
ATOM 1841 C C . GLN A 1 225 ? -15.713 6.476 -3.985 1.00 96.94 225 GLN A C 1
ATOM 1843 O O . GLN A 1 225 ? -16.455 5.651 -3.445 1.00 96.94 225 GLN A O 1
ATOM 1848 N N . VAL A 1 226 ? -14.614 6.933 -3.372 1.00 98.00 226 VAL A N 1
ATOM 1849 C CA . VAL A 1 226 ? -14.246 6.526 -2.003 1.00 98.00 226 VAL A CA 1
ATOM 1850 C C . VAL A 1 226 ? -15.321 6.961 -1.008 1.00 98.00 226 VAL A C 1
ATOM 1852 O O . VAL A 1 226 ? -15.802 6.152 -0.216 1.00 98.00 226 VAL A O 1
ATOM 1855 N N . ALA A 1 227 ? -15.753 8.221 -1.086 1.00 97.94 227 ALA A N 1
ATOM 1856 C CA . ALA A 1 227 ? -16.803 8.755 -0.226 1.00 97.94 227 ALA A CA 1
ATOM 1857 C C . ALA A 1 227 ? -18.144 8.013 -0.374 1.00 97.94 227 ALA A C 1
ATOM 1859 O O . ALA A 1 227 ? -18.793 7.717 0.628 1.00 97.94 227 ALA A O 1
ATOM 1860 N N . ALA A 1 228 ? -18.542 7.675 -1.603 1.00 96.94 228 ALA A N 1
ATOM 1861 C CA . ALA A 1 228 ? -19.763 6.926 -1.886 1.00 96.94 228 ALA A CA 1
ATOM 1862 C C . ALA A 1 228 ? -19.727 5.521 -1.269 1.00 96.94 228 ALA A C 1
ATOM 1864 O O . ALA A 1 228 ? -20.702 5.103 -0.649 1.00 96.94 228 ALA A O 1
ATOM 1865 N N . SER A 1 229 ? -18.588 4.833 -1.369 1.00 97.75 229 SER A N 1
ATOM 1866 C CA . SER A 1 229 ? -18.400 3.486 -0.812 1.00 97.75 229 SER A CA 1
ATOM 1867 C C . SER A 1 229 ? -18.462 3.488 0.720 1.00 97.75 229 SER A C 1
ATOM 1869 O O . SER A 1 229 ? -19.118 2.640 1.325 1.00 97.75 229 SER A O 1
ATOM 1871 N N . ILE A 1 230 ? -17.852 4.493 1.361 1.00 98.44 230 ILE A N 1
ATOM 1872 C CA . ILE A 1 230 ? -17.952 4.699 2.816 1.00 98.44 230 ILE A CA 1
ATOM 1873 C C . ILE A 1 230 ? -19.406 4.980 3.220 1.00 98.44 230 ILE A C 1
ATOM 1875 O O . ILE A 1 230 ? -19.922 4.356 4.148 1.00 98.44 230 ILE A O 1
ATOM 1879 N N . ASN A 1 231 ? -20.083 5.895 2.520 1.00 97.62 231 ASN A N 1
ATOM 1880 C CA . ASN A 1 231 ? -21.477 6.228 2.799 1.00 97.62 231 ASN A CA 1
ATOM 1881 C C . ASN A 1 231 ? -22.391 5.006 2.661 1.00 97.62 231 ASN A C 1
ATOM 1883 O O . ASN A 1 231 ? -23.240 4.784 3.520 1.00 97.62 231 ASN A O 1
ATOM 1887 N N . TRP A 1 232 ? -22.188 4.182 1.632 1.00 97.56 232 TRP A N 1
ATOM 1888 C CA . TRP A 1 232 ? -22.943 2.948 1.433 1.00 97.56 232 TRP A CA 1
ATOM 1889 C C . TRP A 1 232 ? -22.745 1.953 2.587 1.00 97.56 232 TRP A C 1
ATOM 1891 O O . TRP A 1 232 ? -23.726 1.421 3.111 1.00 97.56 232 TRP A O 1
ATOM 1901 N N . LEU A 1 233 ? -21.512 1.751 3.069 1.00 97.94 233 LEU A N 1
ATOM 1902 C CA . LEU A 1 233 ? -21.263 0.896 4.239 1.00 97.94 233 LEU A CA 1
ATOM 1903 C C . LEU A 1 233 ? -22.012 1.392 5.484 1.00 97.94 233 LEU A C 1
ATOM 1905 O O . LEU A 1 233 ? -22.624 0.605 6.206 1.00 97.94 233 LEU A O 1
ATOM 1909 N N . VAL A 1 234 ? -22.000 2.700 5.736 1.00 97.75 234 VAL A N 1
ATOM 1910 C CA . VAL A 1 234 ? -22.654 3.272 6.920 1.00 97.75 234 VAL A CA 1
ATOM 1911 C C . VAL A 1 234 ? -24.179 3.256 6.786 1.00 97.75 234 VAL A C 1
ATOM 1913 O O . VAL A 1 234 ? -24.875 2.853 7.716 1.00 97.75 234 VAL A O 1
ATOM 1916 N N . LYS A 1 235 ? -24.723 3.693 5.646 1.00 96.94 235 LYS A N 1
ATOM 1917 C CA . LYS A 1 235 ? -26.168 3.907 5.466 1.00 96.94 235 LYS A CA 1
ATOM 1918 C C . LYS A 1 235 ? -26.917 2.641 5.052 1.00 96.94 235 LYS A C 1
ATOM 1920 O O . LYS A 1 235 ? -28.027 2.434 5.530 1.00 96.94 235 LYS A O 1
ATOM 1925 N N . ASN A 1 236 ? -26.333 1.804 4.192 1.00 96.62 236 ASN A N 1
ATOM 1926 C CA . ASN A 1 236 ? -26.990 0.611 3.643 1.00 96.62 236 ASN A CA 1
ATOM 1927 C C . ASN A 1 236 ? -26.584 -0.679 4.360 1.00 96.62 236 ASN A C 1
ATOM 1929 O O . ASN A 1 236 ? -27.367 -1.623 4.390 1.00 96.62 236 ASN A O 1
ATOM 1933 N N . GLN A 1 237 ? -25.365 -0.739 4.901 1.00 96.62 237 GLN A N 1
ATOM 1934 C CA . GLN A 1 237 ? -24.862 -1.921 5.614 1.00 96.62 237 GLN A CA 1
ATOM 1935 C C . GLN A 1 237 ? -24.801 -1.722 7.130 1.00 96.62 237 GLN A C 1
ATOM 1937 O O . GLN A 1 237 ? -24.383 -2.634 7.835 1.00 96.62 237 GLN A O 1
ATOM 1942 N N . HIS A 1 238 ? -25.213 -0.548 7.627 1.00 97.00 238 HIS A N 1
ATOM 1943 C CA . HIS A 1 238 ? -25.236 -0.203 9.051 1.00 97.00 238 HIS A CA 1
ATOM 1944 C C . HIS A 1 238 ? -23.900 -0.466 9.765 1.00 97.00 238 HIS A C 1
ATOM 1946 O O . HIS A 1 238 ? -23.873 -0.854 10.930 1.00 97.00 238 HIS A O 1
ATOM 1952 N N . CYS A 1 239 ? -22.779 -0.260 9.065 1.00 97.88 239 CYS A N 1
ATOM 1953 C CA . CYS A 1 239 ? -21.455 -0.451 9.644 1.00 97.88 239 CYS A CA 1
ATOM 1954 C C . CYS A 1 239 ? -21.213 0.567 10.767 1.00 97.88 239 CYS A C 1
ATOM 1956 O O . CYS A 1 239 ? -21.298 1.781 10.562 1.00 97.88 239 CYS A O 1
ATOM 1958 N N . GLU A 1 240 ? -20.868 0.069 11.952 1.00 97.38 240 GLU A N 1
ATOM 1959 C CA . GLU A 1 240 ? -20.607 0.886 13.142 1.00 97.38 240 GLU A CA 1
ATOM 1960 C C . GLU A 1 240 ? -19.226 1.538 13.108 1.00 97.38 240 GLU A C 1
ATOM 1962 O O . GLU A 1 240 ? -19.021 2.591 13.715 1.00 97.38 240 GLU A O 1
ATOM 1967 N N . SER A 1 241 ? -18.302 0.902 12.388 1.00 97.56 241 SER A N 1
ATOM 1968 C CA . SER A 1 241 ? -16.941 1.357 12.134 1.00 97.56 241 SER A CA 1
ATOM 1969 C C . SER A 1 241 ? -16.540 1.010 10.703 1.00 97.56 241 SER A C 1
ATOM 1971 O O . SER A 1 241 ? -16.963 -0.012 10.162 1.00 97.56 241 SER A O 1
ATOM 1973 N N . VAL A 1 242 ? -15.732 1.865 10.081 1.00 98.31 242 VAL A N 1
ATOM 1974 C CA . VAL A 1 242 ? -15.225 1.710 8.718 1.00 98.31 242 VAL A CA 1
ATOM 1975 C C . VAL A 1 242 ? -13.711 1.888 8.721 1.00 98.31 242 VAL A C 1
ATOM 1977 O O . VAL A 1 242 ? -13.184 2.877 9.239 1.00 98.31 242 VAL A O 1
ATOM 1980 N N . SER A 1 243 ? -13.011 0.929 8.119 1.00 98.44 243 SER A N 1
ATOM 1981 C CA . SER A 1 243 ? -11.581 1.022 7.813 1.00 98.44 243 SER A CA 1
ATOM 1982 C C . SER A 1 243 ? -11.388 1.243 6.316 1.00 98.44 243 SER A C 1
ATOM 1984 O O . SER A 1 243 ? -11.883 0.465 5.500 1.00 98.44 243 SER A O 1
ATOM 1986 N N . VAL A 1 244 ? -10.670 2.304 5.953 1.00 98.56 244 VAL A N 1
ATOM 1987 C CA . VAL A 1 244 ? -10.310 2.607 4.563 1.00 98.56 244 VAL A CA 1
ATOM 1988 C C . VAL A 1 244 ? -8.916 2.076 4.295 1.00 98.56 244 VAL A C 1
ATOM 1990 O O . VAL A 1 244 ? -7.978 2.376 5.032 1.00 98.56 244 VAL A O 1
ATOM 1993 N N . ILE A 1 245 ? -8.786 1.279 3.243 1.00 98.38 245 ILE A N 1
ATOM 1994 C CA . ILE A 1 245 ? -7.590 0.495 2.967 1.00 98.38 245 ILE A CA 1
ATOM 1995 C C . ILE A 1 245 ? -7.149 0.770 1.560 1.00 98.38 245 ILE A C 1
ATOM 1997 O O . ILE A 1 245 ? -7.822 0.395 0.608 1.00 98.38 245 ILE A O 1
ATOM 2001 N N . ALA A 1 246 ? -6.013 1.423 1.438 1.00 98.38 246 ALA A N 1
ATOM 2002 C CA . ALA A 1 246 ? -5.577 1.979 0.185 1.00 98.38 246 ALA A CA 1
ATOM 2003 C C . ALA A 1 246 ? -4.218 1.421 -0.216 1.00 98.38 246 ALA A C 1
ATOM 2005 O O . ALA A 1 246 ? -3.350 1.204 0.629 1.00 98.38 246 ALA A O 1
ATOM 2006 N N . HIS A 1 247 ? -4.031 1.195 -1.511 1.00 98.12 247 HIS A N 1
ATOM 2007 C CA . HIS A 1 247 ? -2.772 0.727 -2.081 1.00 98.12 247 HIS A CA 1
ATOM 2008 C C . HIS A 1 247 ? -2.288 1.690 -3.158 1.00 98.12 247 HIS A C 1
ATOM 2010 O O . HIS A 1 247 ? -3.098 2.187 -3.936 1.00 98.12 247 HIS A O 1
ATOM 2016 N N . SER A 1 248 ? -0.979 1.952 -3.220 1.00 96.81 248 SER A N 1
ATOM 2017 C CA . SER A 1 248 ? -0.373 2.774 -4.279 1.00 96.81 248 SER A CA 1
ATOM 2018 C C . SER A 1 248 ? -1.074 4.136 -4.434 1.00 96.81 248 SER A C 1
ATOM 2020 O O . SER A 1 248 ? -1.339 4.781 -3.418 1.00 96.81 248 SER A O 1
ATOM 2022 N N . GLY A 1 249 ? -1.438 4.548 -5.658 1.00 96.81 249 GLY A N 1
ATOM 2023 C CA . GLY A 1 249 ? -2.220 5.765 -5.952 1.00 96.81 249 GLY A CA 1
ATOM 2024 C C . GLY A 1 249 ? -3.583 5.849 -5.276 1.00 96.81 249 GLY A C 1
ATOM 2025 O O . GLY A 1 249 ? -4.074 6.944 -5.004 1.00 96.81 249 GLY A O 1
ATOM 2026 N N . GLY A 1 250 ? -4.166 4.712 -4.897 1.00 97.75 250 GLY A N 1
ATOM 2027 C CA . GLY A 1 250 ? -5.359 4.680 -4.063 1.00 97.75 250 GLY A CA 1
ATOM 2028 C C . GLY A 1 250 ? -5.135 5.361 -2.718 1.00 97.75 250 GLY A C 1
ATOM 2029 O O . GLY A 1 250 ? -6.078 5.905 -2.151 1.00 97.75 250 GLY A O 1
ATOM 2030 N N . CYS A 1 251 ? -3.893 5.390 -2.212 1.00 98.12 251 CYS A N 1
ATOM 2031 C CA . CYS A 1 251 ? -3.541 6.100 -0.980 1.00 98.12 251 CYS A CA 1
ATOM 2032 C C . CYS A 1 251 ? -3.755 7.604 -1.131 1.00 98.12 251 CYS A C 1
ATOM 2034 O O . CYS A 1 251 ? -4.315 8.231 -0.234 1.00 98.12 251 CYS A O 1
ATOM 2036 N N . ASP A 1 252 ? -3.363 8.171 -2.272 1.00 97.69 252 ASP A N 1
ATOM 2037 C CA . ASP A 1 252 ? -3.569 9.584 -2.572 1.00 97.69 252 ASP A CA 1
ATOM 2038 C C . ASP A 1 252 ? -5.050 9.923 -2.692 1.00 97.69 252 ASP A C 1
ATOM 2040 O O . ASP A 1 252 ? -5.490 10.950 -2.175 1.00 97.69 252 ASP A O 1
ATOM 2044 N N . ILE A 1 253 ? -5.823 9.058 -3.351 1.00 97.75 253 ILE A N 1
ATOM 2045 C CA . ILE A 1 253 ? -7.265 9.236 -3.557 1.00 97.75 253 ILE A CA 1
ATOM 2046 C C . ILE A 1 253 ? -8.015 9.110 -2.228 1.00 97.75 253 ILE A C 1
ATOM 2048 O O . ILE A 1 253 ? -8.844 9.960 -1.909 1.00 97.75 253 ILE A O 1
ATOM 2052 N N . ALA A 1 254 ? -7.702 8.093 -1.422 1.00 98.25 254 ALA A N 1
ATOM 2053 C CA . ALA A 1 254 ? -8.307 7.881 -0.112 1.00 98.25 254 ALA A CA 1
ATOM 2054 C C . ALA A 1 254 ? -7.976 9.025 0.855 1.00 98.25 254 ALA A C 1
ATOM 2056 O O . ALA A 1 254 ? -8.877 9.579 1.487 1.00 98.25 254 ALA A O 1
ATOM 2057 N N . PHE A 1 255 ? -6.704 9.431 0.928 1.00 98.31 255 PHE A N 1
ATOM 2058 C CA . PHE A 1 255 ? -6.285 10.583 1.723 1.00 98.31 255 PHE A CA 1
ATOM 2059 C C . PHE A 1 255 ? -6.988 11.860 1.246 1.00 98.31 255 PHE A C 1
ATOM 2061 O O . PHE A 1 255 ? -7.560 12.599 2.048 1.00 98.31 255 PHE A O 1
ATOM 2068 N N . GLY A 1 256 ? -7.034 12.089 -0.066 1.00 97.44 256 GLY A N 1
ATOM 2069 C CA . GLY A 1 256 ? -7.726 13.225 -0.660 1.00 97.44 256 GLY A CA 1
ATOM 2070 C C . GLY A 1 256 ? -9.218 13.241 -0.340 1.00 97.44 256 GLY A C 1
ATOM 2071 O O . GLY A 1 256 ? -9.751 14.296 -0.015 1.00 97.44 256 GLY A O 1
ATOM 2072 N N . ALA A 1 257 ? -9.897 12.093 -0.382 1.00 97.81 257 ALA A N 1
ATOM 2073 C CA . ALA A 1 257 ? -11.317 11.980 -0.053 1.00 97.81 257 ALA A CA 1
ATOM 2074 C C . ALA A 1 257 ? -11.590 12.279 1.429 1.00 97.81 257 ALA A C 1
ATOM 2076 O O . ALA A 1 257 ? -12.495 13.045 1.753 1.00 97.81 257 ALA A O 1
ATOM 2077 N N . LEU A 1 258 ? -10.768 11.729 2.329 1.00 97.88 258 LEU A N 1
ATOM 2078 C CA . LEU A 1 258 ? -10.893 11.935 3.775 1.00 97.88 258 LEU A CA 1
ATOM 2079 C C . LEU A 1 258 ? -10.452 13.331 4.228 1.00 97.88 258 LEU A C 1
ATOM 2081 O O . LEU A 1 258 ? -10.753 13.730 5.355 1.00 97.88 258 LEU A O 1
ATOM 2085 N N . THR A 1 259 ? -9.752 14.090 3.385 1.00 97.12 259 THR A N 1
ATOM 2086 C CA . THR A 1 259 ? -9.303 15.455 3.692 1.00 97.12 259 THR A CA 1
ATOM 2087 C C . THR A 1 259 ? -10.091 16.548 2.966 1.00 97.12 259 THR A C 1
ATOM 2089 O O . THR A 1 259 ? -10.123 17.669 3.474 1.00 97.12 259 THR A O 1
ATOM 2092 N N . ASP A 1 260 ? -10.804 16.234 1.880 1.00 96.38 260 ASP A N 1
ATOM 2093 C CA . ASP A 1 260 ? -11.597 17.197 1.105 1.00 96.38 260 ASP A CA 1
ATOM 2094 C C . ASP A 1 260 ? -12.740 17.809 1.930 1.00 96.38 260 ASP A C 1
ATOM 2096 O O . ASP A 1 260 ? -13.615 17.105 2.429 1.00 96.38 260 ASP A O 1
ATOM 2100 N N . LEU A 1 261 ? -12.756 19.138 2.048 1.00 94.00 261 LEU A N 1
ATOM 2101 C CA . LEU A 1 261 ? -13.811 19.871 2.747 1.00 94.00 261 LEU A CA 1
ATOM 2102 C C . LEU A 1 261 ? -15.156 19.793 2.020 1.00 94.00 261 LEU A C 1
ATOM 2104 O O . LEU A 1 261 ? -16.185 19.737 2.686 1.00 94.00 261 LEU A O 1
ATOM 2108 N N . ALA A 1 262 ? -15.167 19.756 0.684 1.00 93.44 262 ALA A N 1
ATOM 2109 C CA . ALA A 1 262 ? -16.399 19.702 -0.101 1.00 93.44 262 ALA A CA 1
ATOM 2110 C C . ALA A 1 262 ? -17.173 18.398 0.143 1.00 93.44 262 ALA A C 1
ATOM 2112 O O . ALA A 1 262 ? -18.400 18.396 0.147 1.00 93.44 262 ALA A O 1
ATOM 2113 N N . LEU A 1 263 ? -16.463 17.299 0.418 1.00 93.25 263 LEU A N 1
ATOM 2114 C CA . LEU A 1 263 ? -17.082 16.010 0.732 1.00 93.25 263 LEU A CA 1
ATOM 2115 C C . LEU A 1 263 ? -17.611 15.926 2.170 1.00 93.25 263 LEU A C 1
ATOM 2117 O O . LEU A 1 263 ? -18.352 14.994 2.462 1.00 93.25 263 LEU A O 1
ATOM 2121 N N . LYS A 1 264 ? -17.266 16.885 3.042 1.00 92.94 264 LYS A N 1
ATOM 2122 C CA . LYS A 1 264 ? -17.604 16.899 4.479 1.00 92.94 264 LYS A CA 1
ATOM 2123 C C . LYS A 1 264 ? -18.730 17.859 4.857 1.00 92.94 264 LYS A C 1
ATOM 2125 O O . LYS A 1 264 ? -19.124 17.916 6.021 1.00 92.94 264 LYS A O 1
ATOM 2130 N N . GLN A 1 265 ? -19.202 18.664 3.908 1.00 90.19 265 GLN A N 1
ATOM 2131 C CA . GLN A 1 265 ? -20.296 19.604 4.146 1.00 90.19 265 GLN A CA 1
ATOM 2132 C C . GLN A 1 265 ? -21.605 18.854 4.443 1.00 90.19 265 GLN A C 1
ATOM 2134 O O . GLN A 1 265 ? -21.764 17.686 4.088 1.00 90.19 265 GLN A O 1
ATOM 2139 N N . ALA A 1 266 ? -22.551 19.511 5.115 1.00 86.19 266 ALA A N 1
ATOM 2140 C CA . ALA A 1 266 ? -23.880 18.937 5.326 1.00 86.19 266 ALA A CA 1
ATOM 2141 C C . ALA A 1 266 ? -24.549 18.648 3.968 1.00 86.19 266 ALA A C 1
ATOM 2143 O O . ALA A 1 266 ? -24.493 19.491 3.072 1.00 86.19 266 ALA A O 1
ATOM 2144 N N . GLY A 1 267 ? -25.149 17.467 3.800 1.00 87.25 267 GLY A N 1
ATOM 2145 C CA . GLY A 1 267 ? -25.684 17.004 2.516 1.00 87.25 267 GLY A CA 1
ATOM 2146 C C . GLY A 1 267 ? -24.659 16.336 1.591 1.00 87.25 267 GLY A C 1
ATOM 2147 O O . GLY A 1 267 ? -25.032 15.880 0.510 1.00 87.25 267 GLY A O 1
ATOM 2148 N N . ALA A 1 268 ? -23.374 16.285 1.963 1.00 93.62 268 ALA A N 1
ATOM 2149 C CA . ALA A 1 268 ? -22.339 15.620 1.174 1.00 93.62 268 ALA A CA 1
ATOM 2150 C C . ALA A 1 268 ? -22.259 14.106 1.464 1.00 93.62 268 ALA A C 1
ATOM 2152 O O . ALA A 1 268 ? -22.935 13.563 2.329 1.00 93.62 268 ALA A O 1
ATOM 2153 N N . LEU A 1 269 ? -21.403 13.385 0.736 1.00 92.81 269 LEU A N 1
ATOM 2154 C CA . LEU A 1 269 ? -21.266 11.933 0.914 1.00 92.81 269 LEU A CA 1
ATOM 2155 C C . LEU A 1 269 ? -20.560 11.548 2.225 1.00 92.81 269 LEU A C 1
ATOM 2157 O O . LEU A 1 269 ? -20.851 10.496 2.782 1.00 92.81 269 LEU A O 1
ATOM 2161 N N . LEU A 1 270 ? -19.648 12.384 2.731 1.00 95.00 270 LEU A N 1
ATOM 2162 C CA . LEU A 1 270 ? -18.987 12.195 4.028 1.00 95.00 270 LEU A CA 1
ATOM 2163 C C . LEU A 1 270 ? -19.505 13.211 5.044 1.00 95.00 270 LEU A C 1
ATOM 2165 O O . LEU A 1 270 ? -18.721 13.879 5.720 1.00 95.00 270 LEU A O 1
ATOM 2169 N N . GLU A 1 271 ? -20.829 13.318 5.162 1.00 94.50 271 GLU A N 1
ATOM 2170 C CA . GLU A 1 271 ? -21.460 14.050 6.261 1.00 94.50 271 GLU A CA 1
ATOM 2171 C C . GLU A 1 271 ? -20.822 13.687 7.615 1.00 94.50 271 GLU A C 1
ATOM 2173 O O . GLU A 1 271 ? -20.373 12.548 7.796 1.00 94.50 271 GLU A O 1
ATOM 2178 N N . PRO A 1 272 ? -20.823 14.602 8.603 1.00 95.31 272 PRO A N 1
ATOM 2179 C CA . PRO A 1 272 ? -20.152 14.385 9.883 1.00 95.31 272 PRO A CA 1
ATOM 2180 C C . PRO A 1 272 ? -20.476 13.041 10.551 1.00 95.31 272 PRO A C 1
ATOM 2182 O O . PRO A 1 272 ? -19.577 12.395 11.078 1.00 95.31 272 PRO A O 1
ATOM 2185 N N . GLU A 1 273 ? -21.727 12.577 10.479 1.00 96.06 273 GLU A N 1
ATOM 2186 C CA . GLU A 1 273 ? -22.142 11.288 11.052 1.00 96.06 273 GLU A CA 1
ATOM 2187 C C . GLU A 1 273 ? -21.573 10.070 10.314 1.00 96.06 273 GLU A C 1
ATOM 2189 O O . GLU A 1 273 ? -21.290 9.054 10.942 1.00 96.06 273 GLU A O 1
ATOM 2194 N N . VAL A 1 274 ? -21.363 10.164 8.999 1.00 97.62 274 VAL A N 1
ATOM 2195 C CA . VAL A 1 274 ? -20.695 9.121 8.203 1.00 97.62 274 VAL A CA 1
ATOM 2196 C C . VAL A 1 274 ? -19.194 9.150 8.473 1.00 97.62 274 VAL A C 1
ATOM 2198 O O . VAL A 1 274 ? -18.590 8.115 8.742 1.00 97.62 274 VAL A O 1
ATOM 2201 N N . LEU A 1 275 ? -18.587 10.338 8.473 1.00 97.19 275 LEU A N 1
ATOM 2202 C CA . LEU A 1 275 ? -17.150 10.497 8.691 1.00 97.19 275 LEU A CA 1
ATOM 2203 C C . LEU A 1 275 ? -16.713 10.057 10.097 1.00 97.19 275 LEU A C 1
ATOM 2205 O O . LEU A 1 275 ? -15.634 9.486 10.246 1.00 97.19 275 LEU A O 1
ATOM 2209 N N . LYS A 1 276 ? -17.554 10.265 11.119 1.00 97.00 276 LYS A N 1
ATOM 2210 C CA . LYS A 1 276 ? -17.334 9.761 12.489 1.00 97.00 276 LYS A CA 1
ATOM 2211 C C . LYS A 1 276 ? -17.221 8.236 12.566 1.00 97.00 276 LYS A C 1
ATOM 2213 O O . LYS A 1 276 ? -16.644 7.737 13.523 1.00 97.00 276 LYS A O 1
ATOM 2218 N N . ARG A 1 277 ? -17.769 7.503 11.589 1.00 97.88 277 ARG A N 1
ATOM 2219 C CA . ARG A 1 277 ? -17.674 6.036 11.508 1.00 97.88 277 ARG A CA 1
ATOM 2220 C C . ARG A 1 277 ? -16.370 5.573 10.872 1.00 97.88 277 ARG A C 1
ATOM 2222 O O . ARG A 1 277 ? -16.030 4.404 10.996 1.00 97.88 277 ARG A O 1
ATOM 2229 N N . VAL A 1 278 ? -15.641 6.450 10.182 1.00 98.19 278 VAL A N 1
ATOM 2230 C CA . VAL A 1 278 ? -14.322 6.116 9.641 1.00 98.19 278 VAL A CA 1
ATOM 2231 C C . VAL A 1 278 ? -13.310 6.209 10.771 1.00 98.19 278 VAL A C 1
ATOM 2233 O O . VAL A 1 278 ? -12.998 7.304 11.228 1.00 98.19 278 VAL A O 1
ATOM 2236 N N . ASN A 1 279 ? -12.783 5.067 11.206 1.00 97.44 279 ASN A N 1
ATOM 2237 C CA . ASN A 1 279 ? -11.857 5.011 12.341 1.00 97.44 279 ASN A CA 1
ATOM 2238 C C . ASN A 1 279 ? -10.403 4.901 11.880 1.00 97.44 279 ASN A C 1
ATOM 2240 O O . ASN A 1 279 ? -9.496 5.252 12.634 1.00 97.44 279 ASN A O 1
ATOM 2244 N N . LYS A 1 280 ? -10.163 4.381 10.667 1.00 98.31 280 LYS A N 1
ATOM 2245 C CA . LYS A 1 280 ? -8.818 4.029 10.198 1.00 98.31 280 LYS A CA 1
ATOM 2246 C C . LYS A 1 280 ? -8.605 4.345 8.724 1.00 98.31 280 LYS A C 1
ATOM 2248 O O . LYS A 1 280 ? -9.470 4.066 7.895 1.00 98.31 280 LYS A O 1
ATOM 2253 N N . LEU A 1 281 ? -7.414 4.849 8.420 1.00 98.50 281 LEU A N 1
ATOM 2254 C CA . LEU A 1 281 ? -6.803 4.858 7.099 1.00 98.50 281 LEU A CA 1
ATOM 2255 C C . LEU A 1 281 ? -5.552 3.973 7.154 1.00 98.50 281 LEU A C 1
ATOM 2257 O O . LEU A 1 281 ? -4.614 4.264 7.897 1.00 98.50 281 LEU A O 1
ATOM 2261 N N . ILE A 1 282 ? -5.542 2.899 6.372 1.00 98.38 282 ILE A N 1
ATOM 2262 C CA . ILE A 1 282 ? -4.414 1.973 6.256 1.00 98.38 282 ILE A CA 1
ATOM 2263 C C . ILE A 1 282 ? -3.865 2.086 4.837 1.00 98.38 282 ILE A C 1
ATOM 2265 O O . ILE A 1 282 ? -4.569 1.767 3.880 1.00 98.38 282 ILE A O 1
ATOM 2269 N N . THR A 1 283 ? -2.628 2.550 4.693 1.00 98.38 283 THR A N 1
ATOM 2270 C CA . THR A 1 283 ? -1.973 2.728 3.392 1.00 98.38 283 THR A CA 1
ATOM 2271 C C . THR A 1 283 ? -0.920 1.654 3.153 1.00 98.38 283 THR A C 1
ATOM 2273 O O . THR A 1 283 ? -0.141 1.331 4.044 1.00 98.38 283 THR A O 1
ATOM 2276 N N . PHE A 1 284 ? -0.884 1.106 1.940 1.00 97.94 284 PHE A N 1
ATOM 2277 C CA . PHE A 1 284 ? 0.102 0.131 1.479 1.00 97.94 284 PHE A CA 1
ATOM 2278 C C . PHE A 1 284 ? 0.853 0.683 0.278 1.00 97.94 284 PHE A C 1
ATOM 2280 O O . PHE A 1 284 ? 0.234 1.032 -0.727 1.00 97.94 284 PHE A O 1
ATOM 2287 N N . GLY A 1 285 ? 2.181 0.730 0.337 1.00 96.44 285 GLY A N 1
ATOM 2288 C CA . GLY A 1 285 ? 2.954 1.144 -0.837 1.00 96.44 285 GLY A CA 1
ATOM 2289 C C . GLY A 1 285 ? 2.643 2.579 -1.286 1.00 96.44 285 GLY A C 1
ATOM 2290 O O . GLY A 1 285 ? 2.537 2.834 -2.479 1.00 96.44 285 GLY A O 1
ATOM 2291 N N . SER A 1 286 ? 2.392 3.495 -0.345 1.00 96.88 286 SER A N 1
ATOM 2292 C CA . SER A 1 286 ? 1.780 4.802 -0.623 1.00 96.88 286 SER A CA 1
ATOM 2293 C C . SER A 1 286 ? 2.568 5.678 -1.607 1.00 96.88 286 SER A C 1
ATOM 2295 O O . SER A 1 286 ? 3.752 5.946 -1.400 1.00 96.88 286 SER A O 1
ATOM 2297 N N . SER A 1 287 ? 1.894 6.218 -2.628 1.00 96.56 287 SER A N 1
ATOM 2298 C CA . SER A 1 287 ? 2.459 7.215 -3.556 1.00 96.56 287 SER A CA 1
ATOM 2299 C C . SER A 1 287 ? 2.344 8.666 -3.080 1.00 96.56 287 SER A C 1
ATOM 2301 O O . SER A 1 287 ? 2.775 9.563 -3.805 1.00 96.56 287 SER A O 1
ATOM 2303 N N . LEU A 1 288 ? 1.891 8.925 -1.846 1.00 96.62 288 LEU A N 1
ATOM 2304 C CA . LEU A 1 288 ? 1.809 10.287 -1.287 1.00 96.62 288 LEU A CA 1
ATOM 2305 C C . LEU A 1 288 ? 3.134 11.052 -1.389 1.00 96.62 288 LEU A C 1
ATOM 2307 O O . LEU A 1 288 ? 3.155 12.231 -1.739 1.00 96.62 288 LEU A O 1
ATOM 2311 N N . ASN A 1 289 ? 4.260 10.366 -1.170 1.00 95.38 289 ASN A N 1
ATOM 2312 C CA . ASN A 1 289 ? 5.589 10.953 -1.340 1.00 95.38 289 ASN A CA 1
ATOM 2313 C C . ASN A 1 289 ? 5.837 11.438 -2.776 1.00 95.38 289 ASN A C 1
ATOM 2315 O O . ASN A 1 289 ? 6.425 12.502 -2.966 1.00 95.38 289 ASN A O 1
ATOM 2319 N N . HIS A 1 290 ? 5.380 10.692 -3.783 1.00 94.31 290 HIS A N 1
ATOM 2320 C CA . HIS A 1 290 ? 5.456 11.110 -5.180 1.00 94.31 290 HIS A CA 1
ATOM 2321 C C . HIS A 1 290 ? 4.492 12.258 -5.477 1.00 94.31 290 HIS A C 1
ATOM 2323 O O . HIS A 1 290 ? 4.887 13.211 -6.147 1.00 94.31 290 HIS A O 1
ATOM 2329 N N . SER A 1 291 ? 3.274 12.234 -4.938 1.00 95.62 291 SER A N 1
ATOM 2330 C CA . SER A 1 291 ? 2.307 13.319 -5.138 1.00 95.62 291 SER A CA 1
ATOM 2331 C C . SER A 1 291 ? 2.836 14.637 -4.599 1.00 95.62 291 SER A C 1
ATOM 2333 O O . SER A 1 291 ? 2.857 15.633 -5.316 1.00 95.62 291 SER A O 1
ATOM 2335 N N . TRP A 1 292 ? 3.365 14.640 -3.375 1.00 95.50 292 TRP A N 1
ATOM 2336 C CA . TRP A 1 292 ? 3.972 15.826 -2.774 1.00 95.50 292 TRP A CA 1
ATOM 2337 C C . TRP A 1 292 ? 5.251 16.274 -3.479 1.00 95.50 292 TRP A C 1
ATOM 2339 O O . TRP A 1 292 ? 5.553 17.467 -3.516 1.00 95.50 292 TRP A O 1
ATOM 2349 N N . LEU A 1 293 ? 6.006 15.340 -4.061 1.00 93.00 293 LEU A N 1
ATOM 2350 C CA . LEU A 1 293 ? 7.174 15.665 -4.870 1.00 93.00 293 LEU A CA 1
ATOM 2351 C C . LEU A 1 293 ? 6.768 16.450 -6.126 1.00 93.00 293 LEU A C 1
ATOM 2353 O O . LEU A 1 293 ? 7.396 17.463 -6.445 1.00 93.00 293 LEU A O 1
ATOM 2357 N N . LEU A 1 294 ? 5.738 15.994 -6.841 1.00 92.94 294 LEU A N 1
ATOM 2358 C CA . LEU A 1 294 ? 5.323 16.573 -8.124 1.00 92.94 294 LEU A CA 1
ATOM 2359 C C . LEU A 1 294 ? 4.395 17.773 -7.986 1.00 92.94 294 LEU A C 1
ATOM 2361 O O . LEU A 1 294 ? 4.498 18.712 -8.771 1.00 92.94 294 LEU A O 1
ATOM 2365 N N . ALA A 1 295 ? 3.523 17.749 -6.989 1.00 95.12 295 ALA A N 1
ATOM 2366 C CA . ALA A 1 295 ? 2.503 18.750 -6.744 1.00 95.12 295 ALA A CA 1
ATOM 2367 C C . ALA A 1 295 ? 2.432 19.046 -5.231 1.00 95.12 295 ALA A C 1
ATOM 2369 O O . ALA A 1 295 ? 1.480 18.645 -4.564 1.00 95.12 295 ALA A O 1
ATOM 2370 N N . PRO A 1 296 ? 3.420 19.766 -4.661 1.00 94.06 296 PRO A N 1
ATOM 2371 C CA . PRO A 1 296 ? 3.527 20.004 -3.213 1.00 94.06 296 PRO A CA 1
ATOM 2372 C C . PRO A 1 296 ? 2.351 20.787 -2.608 1.00 94.06 296 PRO A C 1
ATOM 2374 O O . PRO A 1 296 ? 2.216 20.858 -1.391 1.00 94.06 296 PRO A O 1
ATOM 2377 N N . THR A 1 297 ? 1.515 21.401 -3.445 1.00 93.12 297 THR A N 1
ATOM 2378 C CA . THR A 1 297 ? 0.308 22.136 -3.045 1.00 93.12 297 THR A CA 1
ATOM 2379 C C . THR A 1 297 ? -0.965 21.287 -3.113 1.00 93.12 297 THR A C 1
ATOM 2381 O O . THR A 1 297 ? -2.022 21.733 -2.670 1.00 93.12 297 THR A O 1
ATOM 2384 N N . VAL A 1 298 ? -0.884 20.069 -3.652 1.00 91.19 298 VAL A N 1
ATOM 2385 C CA . VAL A 1 298 ? -1.973 19.087 -3.707 1.00 91.19 298 VAL A CA 1
ATOM 2386 C C . VAL A 1 298 ? -1.817 18.122 -2.523 1.00 91.19 298 VAL A C 1
ATOM 2388 O O . VAL A 1 298 ? -0.712 17.916 -2.027 1.00 91.19 298 VAL A O 1
ATOM 2391 N N . GLN A 1 299 ? -2.920 17.552 -2.026 1.00 89.38 299 GLN A N 1
ATOM 2392 C CA . GLN A 1 299 ? -2.927 16.686 -0.830 1.00 89.38 299 GLN A CA 1
ATOM 2393 C C . GLN A 1 299 ? -2.365 17.359 0.439 1.00 89.38 299 GLN A C 1
ATOM 2395 O O . GLN A 1 299 ? -1.693 16.721 1.247 1.00 89.38 299 GLN A O 1
ATOM 2400 N N . VAL A 1 300 ? -2.634 18.656 0.624 1.00 89.44 300 VAL A N 1
ATOM 2401 C CA . VAL A 1 300 ? -2.204 19.429 1.810 1.00 89.44 300 VAL A CA 1
ATOM 2402 C C . VAL A 1 300 ? -3.238 19.449 2.941 1.00 89.44 300 VAL A C 1
ATOM 2404 O O . VAL A 1 300 ? -3.061 20.152 3.935 1.00 89.44 300 VAL A O 1
ATOM 2407 N N . GLY A 1 301 ? -4.342 18.714 2.787 1.00 93.38 301 GLY A N 1
ATOM 2408 C CA . GLY A 1 301 ? -5.367 18.607 3.817 1.00 93.38 301 GLY A CA 1
ATOM 2409 C C . GLY A 1 301 ? -4.885 17.821 5.039 1.00 93.38 301 GLY A C 1
ATOM 2410 O O . GLY A 1 301 ? -3.918 17.067 4.972 1.00 93.38 301 GLY A O 1
ATOM 2411 N N . CYS A 1 302 ? -5.575 17.997 6.164 1.00 96.62 302 CYS A N 1
ATOM 2412 C CA . CYS A 1 302 ? -5.293 17.274 7.401 1.00 96.62 302 CYS A CA 1
ATOM 2413 C C . CYS A 1 302 ? -6.359 16.202 7.626 1.00 96.62 302 CYS A C 1
ATOM 2415 O O . CYS A 1 302 ? -7.558 16.482 7.489 1.00 96.62 302 CYS A O 1
ATOM 2417 N N . LEU A 1 303 ? -5.937 14.980 7.958 1.00 97.50 303 LEU A N 1
ATOM 2418 C CA . LEU A 1 303 ? -6.876 13.930 8.341 1.00 97.50 303 LEU A CA 1
ATOM 2419 C C . LEU A 1 303 ? -7.668 14.346 9.592 1.00 97.50 303 LEU A C 1
ATOM 2421 O O . LEU A 1 303 ? -7.087 14.943 10.502 1.00 97.50 303 LEU A O 1
ATOM 2425 N N . PRO A 1 304 ? -8.975 14.027 9.655 1.00 97.50 304 PRO A N 1
ATOM 2426 C CA . PRO A 1 304 ? -9.768 14.189 10.866 1.00 97.50 304 PRO A CA 1
ATOM 2427 C C . PRO A 1 304 ? -9.092 13.547 12.081 1.00 97.50 304 PRO A C 1
ATOM 2429 O O . PRO A 1 304 ? -8.549 12.446 11.999 1.00 97.50 304 PRO A O 1
ATOM 2432 N N . GLU A 1 305 ? -9.149 14.240 13.214 1.00 96.94 305 GLU A N 1
ATOM 2433 C CA . GLU A 1 305 ? -8.362 13.919 14.408 1.00 96.94 305 GLU A CA 1
ATOM 2434 C C . GLU A 1 305 ? -8.707 12.570 15.063 1.00 96.94 305 GLU A C 1
ATOM 2436 O O . GLU A 1 305 ? -7.936 12.052 15.870 1.00 96.94 305 GLU A O 1
ATOM 2441 N N . HIS A 1 306 ? -9.856 11.977 14.741 1.00 97.06 306 HIS A N 1
ATOM 2442 C CA . HIS A 1 306 ? -10.258 10.662 15.243 1.00 97.06 306 HIS A CA 1
ATOM 2443 C C . HIS A 1 306 ? -9.767 9.496 14.373 1.00 97.06 306 HIS A C 1
ATOM 2445 O O . HIS A 1 306 ? -9.840 8.353 14.819 1.00 97.06 306 HIS A O 1
ATOM 2451 N N . ILE A 1 307 ? -9.257 9.756 13.162 1.00 97.88 307 ILE A N 1
ATOM 2452 C CA . ILE A 1 307 ? -8.842 8.706 12.220 1.00 97.88 307 ILE A CA 1
ATOM 2453 C C . ILE A 1 307 ? -7.420 8.246 12.530 1.00 97.88 307 ILE A C 1
ATOM 2455 O O . ILE A 1 307 ? -6.466 9.013 12.421 1.00 97.88 307 ILE A O 1
ATOM 2459 N N . HIS A 1 308 ? -7.255 6.967 12.862 1.00 97.25 308 HIS A N 1
ATOM 2460 C CA . HIS A 1 308 ? -5.946 6.332 12.973 1.00 97.25 308 HIS A CA 1
ATOM 2461 C C . HIS A 1 308 ? -5.313 6.166 11.588 1.00 97.25 308 HIS A C 1
ATOM 2463 O O . HIS A 1 308 ? -5.938 5.591 10.699 1.00 97.25 308 HIS A O 1
ATOM 2469 N N . TRP A 1 309 ? -4.066 6.610 11.412 1.00 97.69 309 TRP A N 1
ATOM 2470 C CA . TRP A 1 309 ? -3.324 6.395 10.171 1.00 97.69 309 TRP A CA 1
ATOM 2471 C C . TRP A 1 309 ? -2.153 5.429 10.378 1.00 97.69 309 TRP A C 1
ATOM 2473 O O . TRP A 1 309 ? -1.172 5.756 11.054 1.00 97.69 309 TRP A O 1
ATOM 2483 N N . LEU A 1 310 ? -2.271 4.250 9.764 1.00 97.12 310 LEU A N 1
ATOM 2484 C CA . LEU A 1 310 ? -1.218 3.247 9.636 1.00 97.12 310 LEU A CA 1
ATOM 2485 C C . LEU A 1 310 ? -0.692 3.250 8.197 1.00 97.12 310 LEU A C 1
ATOM 2487 O O . LEU A 1 310 ? -1.459 3.076 7.256 1.00 97.12 310 LEU A O 1
ATOM 2491 N N . ASP A 1 311 ? 0.613 3.407 8.029 1.00 97.62 311 ASP A N 1
ATOM 2492 C CA . ASP A 1 311 ? 1.297 3.340 6.744 1.00 97.62 311 ASP A CA 1
ATOM 2493 C C . ASP A 1 311 ? 2.253 2.145 6.713 1.00 97.62 311 ASP A C 1
ATOM 2495 O O . ASP A 1 311 ? 3.210 2.076 7.481 1.00 97.62 311 ASP A O 1
ATOM 2499 N N . ILE A 1 312 ? 1.990 1.189 5.829 1.00 97.00 312 ILE A N 1
ATOM 2500 C CA . ILE A 1 312 ? 2.791 -0.015 5.640 1.00 97.00 312 ILE A CA 1
ATOM 2501 C C . ILE A 1 312 ? 3.526 0.098 4.308 1.00 97.00 312 ILE A C 1
ATOM 2503 O O . ILE A 1 312 ? 2.928 0.166 3.232 1.00 97.00 312 ILE A O 1
ATOM 2507 N N . TRP A 1 313 ? 4.850 0.049 4.357 1.00 96.38 313 TRP A N 1
ATOM 2508 C CA . TRP A 1 313 ? 5.688 0.178 3.170 1.00 96.38 313 TRP A CA 1
ATOM 2509 C C . TRP A 1 313 ? 6.800 -0.861 3.181 1.00 96.38 313 TRP A C 1
ATOM 2511 O O . TRP A 1 313 ? 7.143 -1.427 4.215 1.00 96.38 313 TRP A O 1
ATOM 2521 N N . SER A 1 314 ? 7.350 -1.158 2.005 1.00 94.62 314 SER A N 1
ATOM 2522 C CA . SER A 1 314 ? 8.486 -2.060 1.901 1.00 94.62 314 SER A CA 1
ATOM 2523 C C . SER A 1 314 ? 9.695 -1.295 1.429 1.00 94.62 314 SER A C 1
ATOM 2525 O O . SER A 1 314 ? 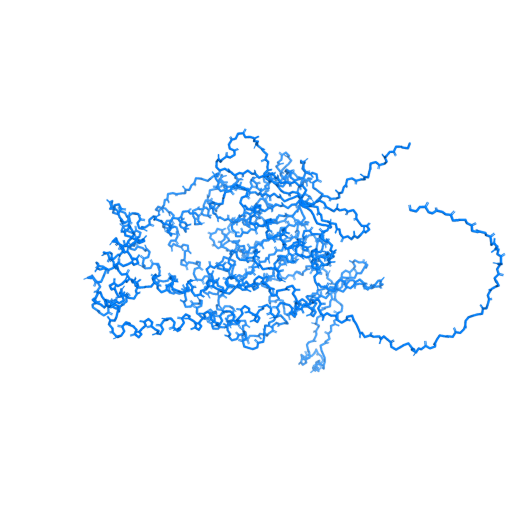9.620 -0.423 0.569 1.00 94.62 314 SER A O 1
ATOM 2527 N N . ALA A 1 315 ? 10.829 -1.678 1.985 1.00 90.75 315 ALA A N 1
ATOM 2528 C CA . ALA A 1 315 ? 12.124 -1.150 1.644 1.00 90.75 315 ALA A CA 1
ATOM 2529 C C . ALA A 1 315 ? 12.397 -1.196 0.119 1.00 90.75 315 ALA A C 1
ATOM 2531 O O . ALA A 1 315 ? 12.984 -0.279 -0.461 1.00 90.75 315 ALA A O 1
ATOM 2532 N N . TYR A 1 316 ? 11.990 -2.275 -0.538 1.00 91.69 316 TYR A N 1
ATOM 2533 C CA . TYR A 1 316 ? 12.204 -2.466 -1.969 1.00 91.69 316 TYR A CA 1
ATOM 2534 C C . TYR A 1 316 ? 11.006 -2.029 -2.809 1.00 91.69 316 TYR A C 1
ATOM 2536 O O . TYR A 1 316 ? 11.039 -2.195 -4.016 1.00 91.69 316 TYR A O 1
ATOM 2544 N N . ASP A 1 317 ? 9.972 -1.440 -2.213 1.00 94.31 317 ASP A N 1
ATOM 2545 C CA . ASP A 1 317 ? 8.899 -0.838 -2.992 1.00 94.31 317 ASP A CA 1
ATOM 2546 C C . ASP A 1 317 ? 9.371 0.503 -3.585 1.00 94.31 317 ASP A C 1
ATOM 2548 O O . ASP A 1 317 ? 9.715 1.439 -2.855 1.00 94.31 317 ASP A O 1
ATOM 2552 N N . SER A 1 318 ? 9.387 0.590 -4.918 1.00 91.00 318 SER A N 1
ATOM 2553 C CA . SER A 1 318 ? 9.784 1.782 -5.671 1.00 91.00 318 SER A CA 1
ATOM 2554 C C . SER A 1 318 ? 8.760 2.919 -5.645 1.00 91.00 318 SER A C 1
ATOM 2556 O O . SER A 1 318 ? 8.991 3.946 -6.276 1.00 91.00 318 SER A O 1
ATOM 2558 N N . VAL A 1 319 ? 7.614 2.753 -4.986 1.00 92.69 319 VAL A N 1
ATOM 2559 C CA . VAL A 1 319 ? 6.596 3.804 -4.888 1.00 92.69 319 VAL A CA 1
ATOM 2560 C C . VAL A 1 319 ? 6.756 4.652 -3.618 1.00 92.69 319 VAL A C 1
ATOM 2562 O O . VAL A 1 319 ? 7.073 5.834 -3.742 1.00 92.69 319 VAL A O 1
ATOM 2565 N N . PRO A 1 320 ? 6.623 4.116 -2.390 1.00 91.12 320 PRO A N 1
ATOM 2566 C CA . PRO A 1 320 ? 6.864 4.893 -1.184 1.00 91.12 320 PRO A CA 1
ATOM 2567 C C . PRO A 1 320 ? 8.360 5.108 -0.946 1.00 91.12 320 PRO A C 1
ATOM 2569 O O . PRO A 1 320 ? 8.766 6.214 -0.579 1.00 91.12 320 PRO A O 1
ATOM 2572 N N . GLY A 1 321 ? 9.171 4.043 -1.082 1.00 84.75 321 GLY A N 1
ATOM 2573 C CA . GLY A 1 321 ? 10.588 3.926 -0.709 1.00 84.75 321 GLY A CA 1
ATOM 2574 C C . GLY A 1 321 ? 10.936 4.199 0.769 1.00 84.75 321 GLY A C 1
ATOM 2575 O O . GLY A 1 321 ? 11.942 3.708 1.284 1.00 84.75 321 GLY A O 1
ATOM 2576 N N . LYS A 1 322 ? 10.130 5.012 1.450 1.00 90.50 322 LYS A N 1
ATOM 2577 C CA . LYS A 1 322 ? 10.307 5.569 2.789 1.00 90.50 322 LYS A CA 1
ATOM 2578 C C . LYS A 1 322 ? 8.931 5.903 3.380 1.00 90.50 322 LYS A C 1
ATOM 2580 O O . LYS A 1 322 ? 7.934 5.928 2.663 1.00 90.50 322 LYS A O 1
ATOM 2585 N N . TRP A 1 323 ? 8.908 6.219 4.671 1.00 92.81 323 TRP A N 1
ATOM 2586 C CA . TRP A 1 323 ? 7.731 6.735 5.379 1.00 92.81 323 TRP A CA 1
ATOM 2587 C C . TRP A 1 323 ? 7.145 8.002 4.711 1.00 92.81 323 TRP A C 1
ATOM 2589 O O . TRP A 1 323 ? 7.855 8.690 3.964 1.00 92.81 323 TRP A O 1
ATOM 2599 N N . PRO A 1 324 ? 5.883 8.375 5.000 1.00 94.69 324 PRO A N 1
ATOM 2600 C CA . PRO A 1 324 ? 5.266 9.582 4.462 1.00 94.69 324 PRO A CA 1
ATOM 2601 C C . PRO A 1 324 ? 6.026 10.837 4.905 1.00 94.69 324 PRO A C 1
ATOM 2603 O O . PRO A 1 324 ? 6.237 11.061 6.094 1.00 94.69 324 PRO A O 1
ATOM 2606 N N . ASN A 1 325 ? 6.449 11.653 3.943 1.00 93.94 325 ASN A N 1
ATOM 2607 C CA . ASN A 1 325 ? 7.281 12.834 4.143 1.00 93.94 325 ASN A CA 1
ATOM 2608 C C . ASN A 1 325 ? 6.724 14.029 3.339 1.00 93.94 325 ASN A C 1
ATOM 2610 O O . ASN A 1 325 ? 7.234 14.321 2.251 1.00 93.94 325 ASN A O 1
ATOM 2614 N N . PRO A 1 326 ? 5.673 14.699 3.847 1.00 94.81 326 PRO A N 1
ATOM 2615 C CA . PRO A 1 326 ? 5.046 15.839 3.190 1.00 94.81 326 PRO A CA 1
ATOM 2616 C C . PRO A 1 326 ? 5.985 17.046 3.095 1.00 94.81 326 PRO A C 1
ATOM 2618 O O . PRO A 1 326 ? 7.021 17.093 3.769 1.00 94.81 326 PRO A O 1
ATOM 2621 N N . PRO A 1 327 ? 5.630 18.051 2.273 1.00 94.81 327 PRO A N 1
ATOM 2622 C CA . PRO A 1 327 ? 6.404 19.275 2.154 1.00 94.81 327 PRO A CA 1
ATOM 2623 C C . PRO A 1 327 ? 6.525 19.993 3.502 1.00 94.81 327 PRO A C 1
ATOM 2625 O O . PRO A 1 327 ? 5.649 19.909 4.367 1.00 94.81 327 PRO A O 1
ATOM 2628 N N . SER A 1 328 ? 7.622 20.731 3.679 1.00 92.12 328 SER A N 1
ATOM 2629 C CA . SER A 1 328 ? 7.863 21.478 4.914 1.00 92.12 328 SER A CA 1
ATOM 2630 C C . SER A 1 328 ? 6.710 22.442 5.214 1.00 92.12 328 SER A C 1
ATOM 2632 O O . SER A 1 328 ? 6.262 23.176 4.337 1.00 92.12 328 SER A O 1
ATOM 2634 N N . GLY A 1 329 ? 6.239 22.440 6.463 1.00 90.56 329 GLY A N 1
ATOM 2635 C CA . GLY A 1 329 ? 5.145 23.300 6.925 1.00 90.56 329 GLY A CA 1
ATOM 2636 C C . GLY A 1 329 ? 3.737 22.742 6.701 1.00 90.56 329 GLY A C 1
ATOM 2637 O O . GLY A 1 329 ? 2.786 23.322 7.217 1.00 90.56 329 GLY A O 1
ATOM 2638 N N . VAL A 1 330 ? 3.586 21.613 6.002 1.00 93.19 330 VAL A N 1
ATOM 2639 C CA . VAL A 1 330 ? 2.281 20.970 5.794 1.00 93.19 330 VAL A CA 1
ATOM 2640 C C . VAL A 1 330 ? 1.979 19.998 6.937 1.00 93.19 330 VAL A C 1
ATOM 2642 O O . VAL A 1 330 ? 2.742 19.065 7.195 1.00 93.19 330 VAL A O 1
ATOM 2645 N N . THR A 1 331 ? 0.840 20.191 7.605 1.00 94.44 331 THR A N 1
ATOM 2646 C CA . THR A 1 331 ? 0.340 19.283 8.649 1.00 94.44 331 THR A CA 1
ATOM 2647 C C . THR A 1 331 ? -0.720 18.358 8.068 1.00 94.44 331 THR A C 1
ATOM 2649 O O . THR A 1 331 ? -1.884 18.728 7.942 1.00 94.44 331 THR A O 1
ATOM 2652 N N . VAL A 1 332 ? -0.319 17.130 7.752 1.00 95.44 332 VAL A N 1
ATOM 2653 C CA . VAL A 1 332 ? -1.197 16.113 7.144 1.00 95.44 332 VAL A CA 1
ATOM 2654 C C . VAL A 1 332 ? -1.935 15.251 8.169 1.00 95.44 332 VAL A C 1
ATOM 2656 O O . VAL A 1 332 ? -2.942 14.623 7.847 1.00 95.44 332 VAL A O 1
ATOM 2659 N N . PHE A 1 333 ? -1.459 15.232 9.416 1.00 96.31 333 PHE A N 1
ATOM 2660 C CA . PHE A 1 333 ? -2.003 14.397 10.478 1.00 96.31 333 PHE A CA 1
ATOM 2661 C C . PHE A 1 333 ? -1.953 15.121 11.823 1.00 96.31 333 PHE A C 1
ATOM 2663 O O . PHE A 1 333 ? -0.884 15.526 12.286 1.00 96.31 333 PHE A O 1
ATOM 2670 N N . LYS A 1 334 ? -3.124 15.294 12.440 1.00 96.12 334 LYS A N 1
ATOM 2671 C CA . LYS A 1 334 ? -3.289 15.925 13.750 1.00 96.12 334 LYS A CA 1
ATOM 2672 C C . LYS A 1 334 ? -4.276 15.097 14.585 1.00 96.12 334 LYS A C 1
ATOM 2674 O O . LYS A 1 334 ? -5.457 15.426 14.617 1.00 96.12 334 LYS A O 1
ATOM 2679 N N . PRO A 1 335 ? -3.822 13.986 15.183 1.00 95.12 335 PRO A N 1
ATOM 2680 C CA . PRO A 1 335 ? -4.674 13.105 15.967 1.00 95.12 335 PRO A CA 1
ATOM 2681 C C . PRO A 1 335 ? -5.170 13.798 17.240 1.00 95.12 335 PRO A C 1
ATOM 2683 O O . PRO A 1 335 ? -4.469 14.625 17.824 1.00 95.12 335 PRO A O 1
ATOM 2686 N N . SER A 1 336 ? -6.363 13.417 17.686 1.00 94.94 336 SER A N 1
ATOM 2687 C CA . SER A 1 336 ? -6.941 13.859 18.951 1.00 94.94 336 SER A CA 1
ATOM 2688 C C . SER A 1 336 ? -6.153 13.269 20.113 1.00 94.94 336 SER A C 1
ATOM 2690 O O . SER A 1 336 ? -5.523 12.216 19.985 1.00 94.94 336 SER A O 1
ATOM 2692 N N . GLU A 1 337 ? -6.235 13.898 21.280 1.00 91.06 337 GLU A N 1
ATOM 2693 C CA . GLU A 1 337 ? -5.615 13.371 22.496 1.00 91.06 337 GLU A CA 1
ATOM 2694 C C . GLU A 1 337 ? -6.064 11.933 22.794 1.00 91.06 337 GLU A C 1
ATOM 2696 O O . GLU A 1 337 ? -5.242 11.080 23.134 1.00 91.06 337 GLU A O 1
ATOM 2701 N N . HIS A 1 338 ? -7.355 11.641 22.602 1.00 89.19 338 HIS A N 1
ATOM 2702 C CA . HIS A 1 338 ? -7.887 10.291 22.752 1.00 89.19 338 HIS A CA 1
ATOM 2703 C C . HIS A 1 338 ? -7.171 9.306 21.823 1.00 89.19 338 HIS A C 1
ATOM 2705 O O . HIS A 1 338 ? -6.738 8.249 22.275 1.00 89.19 338 HIS A O 1
ATOM 2711 N N . LEU A 1 339 ? -6.995 9.654 20.543 1.00 90.31 339 LEU A N 1
ATOM 2712 C CA . LEU A 1 339 ? -6.315 8.784 19.589 1.00 90.31 339 LEU A CA 1
ATOM 2713 C C . LEU A 1 339 ? -4.825 8.622 19.911 1.00 90.31 339 LEU A C 1
ATOM 2715 O O . LEU A 1 339 ? -4.300 7.513 19.825 1.00 90.31 339 LEU A O 1
ATOM 2719 N N . VAL A 1 340 ? -4.156 9.705 20.316 1.00 88.00 340 VAL A N 1
ATOM 2720 C CA . VAL A 1 340 ? -2.751 9.689 20.746 1.00 88.00 340 VAL A CA 1
ATOM 2721 C C . VAL A 1 340 ? -2.558 8.720 21.906 1.00 88.00 340 VAL A C 1
ATOM 2723 O O . VAL A 1 340 ? -1.693 7.849 21.825 1.00 88.00 340 VAL A O 1
ATOM 2726 N N . ARG A 1 341 ? -3.405 8.802 22.939 1.00 82.06 341 ARG A N 1
ATOM 2727 C CA . ARG A 1 341 ? -3.369 7.880 24.083 1.00 82.06 341 ARG A CA 1
ATOM 2728 C C . ARG A 1 341 ? -3.736 6.453 23.677 1.00 82.06 341 ARG A C 1
ATOM 2730 O O . ARG A 1 341 ? -3.041 5.518 24.062 1.00 82.06 341 ARG A O 1
ATOM 2737 N N . ALA A 1 342 ? -4.794 6.280 22.884 1.00 81.69 342 ALA A N 1
ATOM 2738 C CA . ALA A 1 342 ? -5.294 4.965 22.485 1.00 81.69 342 ALA A CA 1
ATOM 2739 C C . ALA A 1 342 ? -4.300 4.187 21.612 1.00 81.69 342 ALA A C 1
ATOM 2741 O O . ALA A 1 342 ? -4.241 2.966 21.708 1.00 81.69 342 ALA A O 1
ATOM 2742 N N . GLN A 1 343 ? -3.532 4.879 20.767 1.00 84.19 343 GLN A N 1
ATOM 2743 C CA . GLN A 1 343 ? -2.593 4.265 19.822 1.00 84.19 343 GLN A CA 1
ATOM 2744 C C . GLN A 1 343 ? -1.124 4.394 20.255 1.00 84.19 343 GLN A C 1
ATOM 2746 O O . GLN A 1 343 ? -0.245 3.875 19.568 1.00 84.19 343 GLN A O 1
ATOM 2751 N N . GLY A 1 344 ? -0.843 5.081 21.368 1.00 79.94 344 GLY A N 1
ATOM 2752 C CA . GLY A 1 344 ? 0.520 5.347 21.834 1.00 79.94 344 GLY A CA 1
ATOM 2753 C C . GLY A 1 344 ? 1.334 6.182 20.841 1.00 79.94 344 GLY A C 1
ATOM 2754 O O . GLY A 1 344 ? 2.502 5.880 20.595 1.00 79.94 344 GLY A O 1
ATOM 2755 N N . LEU A 1 345 ? 0.714 7.188 20.215 1.00 84.62 345 LEU A N 1
ATOM 2756 C CA . LEU A 1 345 ? 1.398 8.045 19.244 1.00 84.62 345 LEU A CA 1
ATOM 2757 C C . LEU A 1 345 ? 2.356 8.994 19.960 1.00 84.62 345 LEU A C 1
ATOM 2759 O O . LEU A 1 345 ? 2.021 9.572 20.989 1.00 84.62 345 LEU A O 1
ATOM 2763 N N . LEU A 1 346 ? 3.527 9.208 19.369 1.00 82.44 346 LEU A N 1
ATOM 2764 C CA . LEU A 1 346 ? 4.518 10.148 19.882 1.00 82.44 346 LEU A CA 1
ATOM 2765 C C . LEU A 1 346 ? 4.640 11.328 18.921 1.00 82.44 346 LEU A C 1
ATOM 2767 O O . LEU A 1 346 ? 4.791 11.141 17.708 1.00 82.44 346 LEU A O 1
ATOM 2771 N N . ALA A 1 347 ? 4.590 12.545 19.463 1.00 84.62 347 ALA A N 1
ATOM 2772 C CA . ALA A 1 347 ? 4.933 13.737 18.704 1.00 84.62 347 ALA A CA 1
ATOM 2773 C C . ALA A 1 347 ? 6.424 13.687 18.338 1.00 84.62 347 ALA A C 1
ATOM 2775 O O . ALA A 1 347 ? 7.272 13.384 19.177 1.00 84.62 347 ALA A O 1
ATOM 2776 N N . ARG A 1 348 ? 6.765 13.979 17.080 1.00 85.69 348 ARG A N 1
ATOM 2777 C CA . ARG A 1 348 ? 8.153 13.985 16.603 1.00 85.69 348 ARG A CA 1
ATOM 2778 C C . ARG A 1 348 ? 8.415 15.183 15.698 1.00 85.69 348 ARG A C 1
ATOM 2780 O O . ARG A 1 348 ? 7.584 15.493 14.842 1.00 85.69 348 ARG A O 1
ATOM 2787 N N . PRO A 1 349 ? 9.594 15.821 15.808 1.00 82.00 349 PRO A N 1
ATOM 2788 C CA . PRO A 1 349 ? 9.925 16.982 14.985 1.00 82.00 349 PRO A CA 1
ATOM 2789 C C . PRO A 1 349 ? 10.042 16.634 13.493 1.00 82.00 349 PRO A C 1
ATOM 2791 O O . PRO A 1 349 ? 9.755 17.480 12.645 1.00 82.00 349 PRO A O 1
ATOM 2794 N N . ALA A 1 350 ? 10.425 15.393 13.173 1.00 85.75 350 ALA A N 1
ATOM 2795 C CA . ALA A 1 350 ? 10.599 14.896 11.815 1.00 85.75 350 ALA A CA 1
ATOM 2796 C C . ALA A 1 350 ? 9.769 13.630 11.560 1.00 85.75 350 ALA A C 1
ATOM 2798 O O . ALA A 1 350 ? 9.453 12.873 12.480 1.00 85.75 350 ALA A O 1
ATOM 2799 N N . ALA A 1 351 ? 9.443 13.409 10.285 1.00 83.81 351 ALA A N 1
ATOM 2800 C CA . ALA A 1 351 ? 8.669 12.257 9.835 1.00 83.81 351 ALA A CA 1
ATOM 2801 C C . ALA A 1 351 ? 9.426 10.932 9.980 1.00 83.81 351 ALA A C 1
ATOM 2803 O O . ALA A 1 351 ? 8.805 9.886 10.163 1.00 83.81 351 ALA A O 1
ATOM 2804 N N . ASP A 1 352 ? 10.760 10.991 9.925 1.00 84.12 352 ASP A N 1
ATOM 2805 C CA . ASP A 1 352 ? 11.631 9.825 10.009 1.00 84.12 352 ASP A CA 1
ATOM 2806 C C . ASP A 1 352 ? 11.514 9.145 11.375 1.00 84.12 352 ASP A C 1
ATOM 2808 O O . ASP A 1 352 ? 11.948 9.724 12.381 1.00 84.12 352 ASP A O 1
ATOM 2812 N N . PRO A 1 353 ? 10.984 7.909 11.436 1.00 79.31 353 PRO A N 1
ATOM 2813 C CA . PRO A 1 353 ? 10.831 7.212 12.698 1.00 79.31 353 PRO A CA 1
ATOM 2814 C C . PRO A 1 353 ? 12.166 6.913 13.382 1.00 79.31 353 PRO A C 1
ATOM 2816 O O . PRO A 1 353 ? 12.183 6.782 14.601 1.00 79.31 353 PRO A O 1
ATOM 2819 N N . SER A 1 354 ? 13.276 6.867 12.637 1.00 70.62 354 SER A N 1
ATOM 2820 C CA . SER A 1 354 ? 14.618 6.630 13.179 1.00 70.62 354 SER A CA 1
ATOM 2821 C C . SER A 1 354 ? 15.266 7.866 13.812 1.00 70.62 354 SER A C 1
ATOM 2823 O O . SER A 1 354 ? 16.229 7.730 14.560 1.00 70.62 354 SER A O 1
ATOM 2825 N N . THR A 1 355 ? 14.743 9.072 13.553 1.00 65.12 355 THR A N 1
ATOM 2826 C CA . THR A 1 355 ? 15.260 10.318 14.161 1.00 65.12 355 THR A CA 1
ATOM 2827 C C . THR A 1 355 ? 14.751 10.564 15.576 1.00 65.12 355 THR A C 1
ATOM 2829 O O . THR A 1 355 ? 15.237 11.466 16.262 1.00 65.12 355 THR A O 1
ATOM 2832 N N . ALA A 1 356 ? 13.797 9.759 16.049 1.00 60.97 356 ALA A N 1
ATOM 2833 C CA . ALA A 1 356 ? 13.551 9.664 17.475 1.00 60.97 356 ALA A CA 1
ATOM 2834 C C . ALA A 1 356 ? 14.823 9.076 18.105 1.00 60.97 356 ALA A C 1
ATOM 2836 O O . ALA A 1 356 ? 15.117 7.902 17.935 1.00 60.97 356 ALA A O 1
ATOM 2837 N N . ASN A 1 357 ? 15.608 9.903 18.802 1.00 43.50 357 ASN A N 1
ATOM 2838 C CA . ASN A 1 357 ? 16.891 9.541 19.428 1.00 43.50 357 ASN A CA 1
ATOM 2839 C C . ASN A 1 357 ? 16.798 8.438 20.517 1.00 43.50 357 ASN A C 1
ATOM 2841 O O . ASN A 1 357 ? 17.759 8.212 21.253 1.00 43.50 357 ASN A O 1
ATOM 2845 N N . GLY A 1 358 ? 15.664 7.750 20.643 1.00 46.34 358 GLY A N 1
ATOM 2846 C CA . GLY A 1 358 ? 15.454 6.607 21.518 1.00 46.34 358 GLY A CA 1
ATOM 2847 C C . GLY A 1 358 ? 15.109 5.376 20.690 1.00 46.34 358 GLY A C 1
ATOM 2848 O O . GLY A 1 358 ? 14.428 5.477 19.675 1.00 46.34 358 GLY A O 1
ATOM 2849 N N . ASP A 1 359 ? 15.576 4.212 21.142 1.00 44.16 359 ASP A N 1
ATOM 2850 C CA . ASP A 1 359 ? 15.038 2.917 20.716 1.00 44.16 359 ASP A CA 1
ATOM 2851 C C . ASP A 1 359 ? 13.508 3.028 20.580 1.00 44.16 359 ASP A C 1
ATOM 2853 O O . ASP A 1 359 ? 12.883 3.564 21.505 1.00 44.16 359 ASP A O 1
ATOM 2857 N N . PRO A 1 360 ? 12.884 2.522 19.504 1.00 43.75 360 PRO A N 1
ATOM 2858 C CA . PRO A 1 360 ? 11.435 2.420 19.393 1.00 43.75 360 PRO A CA 1
ATOM 2859 C C . PRO A 1 360 ? 10.915 1.330 20.346 1.00 43.75 360 PRO A C 1
ATOM 2861 O O . PRO A 1 360 ? 10.213 0.4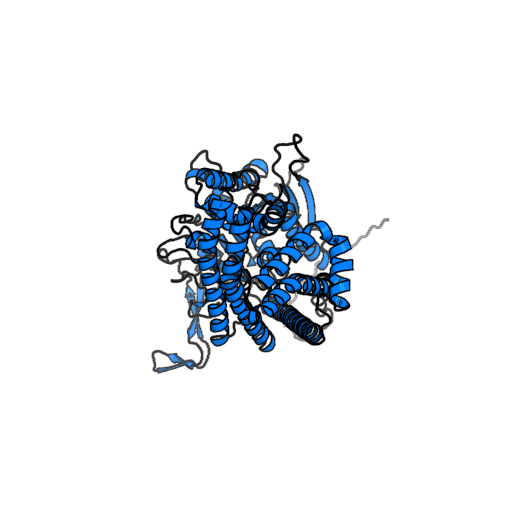03 19.951 1.00 43.75 360 PRO A O 1
ATOM 2864 N N . THR A 1 361 ? 11.276 1.393 21.628 1.00 44.41 361 THR A N 1
ATOM 2865 C CA . THR A 1 361 ? 10.503 0.756 22.683 1.00 44.41 361 THR A CA 1
ATOM 2866 C C . THR A 1 361 ? 9.129 1.409 22.652 1.00 44.41 361 THR A C 1
ATOM 2868 O O . THR A 1 361 ? 9.041 2.621 22.837 1.00 44.41 361 THR A O 1
ATOM 2871 N N . PRO A 1 362 ? 8.057 0.656 22.384 1.00 43.47 362 PRO A N 1
ATOM 2872 C CA . PRO A 1 362 ? 6.742 1.255 22.352 1.00 43.47 362 PRO A CA 1
ATOM 2873 C C . PRO A 1 362 ? 6.378 1.771 23.740 1.00 43.47 362 PRO A C 1
ATOM 2875 O O . PRO A 1 362 ? 6.664 1.137 24.763 1.00 43.47 362 PRO A O 1
ATOM 2878 N N . ALA A 1 363 ? 5.762 2.949 23.741 1.00 42.91 363 ALA A N 1
ATOM 2879 C CA . ALA A 1 363 ? 5.211 3.592 24.919 1.00 42.91 363 ALA A CA 1
ATOM 2880 C C . ALA A 1 363 ? 4.238 2.641 25.619 1.00 42.91 363 ALA A C 1
ATOM 2882 O O . ALA A 1 363 ? 3.441 2.011 24.939 1.00 42.91 363 ALA A O 1
ATOM 2883 N N . ARG A 1 364 ? 4.282 2.532 26.954 1.00 45.12 364 ARG A N 1
ATOM 2884 C CA . ARG A 1 364 ? 3.247 1.832 27.736 1.00 45.12 364 ARG A CA 1
ATOM 2885 C C . ARG A 1 364 ? 2.093 2.797 28.026 1.00 45.12 364 ARG A C 1
ATOM 2887 O O . ARG A 1 364 ? 2.287 4.005 28.029 1.00 45.12 364 ARG A O 1
ATOM 2894 N N . VAL A 1 365 ? 0.897 2.268 28.268 1.00 44.06 365 VAL A N 1
ATOM 2895 C CA . VAL A 1 365 ? -0.273 3.065 28.673 1.00 44.06 365 VAL A CA 1
ATOM 2896 C C . VAL A 1 365 ? -0.736 2.555 30.037 1.00 44.06 365 VAL A C 1
ATOM 2898 O O . VAL A 1 365 ? -0.883 1.347 30.228 1.00 44.06 365 VAL A O 1
ATOM 2901 N N . SER A 1 366 ? -0.922 3.455 31.005 1.00 43.91 366 SER A N 1
ATOM 2902 C CA . SER A 1 366 ? -1.470 3.118 32.324 1.00 43.91 366 SER A CA 1
ATOM 2903 C C . SER A 1 366 ? -2.996 2.964 32.272 1.00 43.91 366 SER A C 1
ATOM 2905 O O . SER A 1 366 ? -3.671 3.591 31.457 1.00 43.91 366 SER A O 1
ATOM 2907 N N . GLU A 1 367 ? -3.547 2.105 33.136 1.00 41.97 367 GLU A N 1
ATOM 2908 C CA . GLU A 1 367 ? -4.992 1.810 33.210 1.00 41.97 367 GLU A CA 1
ATOM 2909 C C . GLU A 1 367 ? -5.844 2.990 33.701 1.00 41.97 367 GLU A C 1
ATOM 2911 O O . GLU A 1 367 ? -7.033 3.039 33.406 1.00 41.97 367 GLU A O 1
ATOM 2916 N N . ASP A 1 368 ? -5.252 3.964 34.394 1.00 52.25 368 ASP A N 1
ATOM 2917 C CA . ASP A 1 368 ? -5.931 5.198 34.816 1.00 52.25 368 ASP A CA 1
ATOM 2918 C C . ASP A 1 368 ? -6.079 6.226 33.676 1.00 52.25 368 ASP A C 1
ATOM 2920 O O . ASP A 1 368 ? -6.629 7.309 33.872 1.00 52.25 368 ASP A O 1
ATOM 2924 N N . GLY A 1 369 ? -5.582 5.911 32.473 1.00 49.34 369 GLY A N 1
ATOM 2925 C CA . GLY A 1 369 ? -5.590 6.820 31.332 1.00 49.34 369 GLY A CA 1
ATOM 2926 C C . GLY A 1 369 ? -4.594 7.976 31.451 1.00 49.34 369 GLY A C 1
ATOM 2927 O O . GLY A 1 369 ? -4.530 8.802 30.535 1.00 49.34 369 GLY A O 1
ATOM 2928 N N . ALA A 1 370 ? -3.790 8.038 32.517 1.00 51.34 370 ALA A N 1
ATOM 2929 C CA . ALA A 1 370 ? -2.702 8.993 32.673 1.00 51.34 370 ALA A CA 1
ATOM 2930 C C . ALA A 1 370 ? -1.475 8.486 31.903 1.00 51.34 370 ALA A C 1
ATOM 2932 O O . ALA A 1 370 ? -0.493 8.108 32.511 1.00 51.34 370 ALA A O 1
ATOM 2933 N N . GLY A 1 371 ? -1.552 8.398 30.568 1.00 48.31 371 GLY A N 1
ATOM 2934 C CA . GLY A 1 371 ? -0.566 7.710 29.722 1.00 48.31 371 GLY A CA 1
ATOM 2935 C C . GLY A 1 371 ? 0.880 7.895 30.181 1.00 48.31 371 GLY A C 1
ATOM 2936 O O . GLY A 1 371 ? 1.376 9.009 30.115 1.00 48.31 371 GLY A O 1
ATOM 2937 N N . VAL A 1 372 ? 1.544 6.826 30.645 1.00 47.28 372 VAL A N 1
ATOM 2938 C CA . VAL A 1 372 ? 2.938 6.854 31.123 1.00 47.28 372 VAL A CA 1
ATOM 2939 C C . VAL A 1 372 ? 3.864 6.011 30.242 1.00 47.28 372 VAL A C 1
ATOM 2941 O O . VAL A 1 372 ? 3.818 4.784 30.252 1.00 47.28 372 VAL A O 1
ATOM 2944 N N . GLU A 1 373 ? 4.740 6.686 29.502 1.00 55.00 373 GLU A N 1
ATOM 2945 C CA . GLU A 1 373 ? 5.828 6.175 28.663 1.00 55.00 373 GLU A CA 1
ATOM 2946 C C . GLU A 1 373 ? 6.994 5.645 29.508 1.00 55.00 373 GLU A C 1
ATOM 2948 O O . GLU A 1 373 ? 7.273 6.174 30.574 1.00 55.00 373 GLU A O 1
ATOM 2953 N N . TRP A 1 374 ? 7.747 4.655 29.019 1.00 46.75 374 TRP A N 1
ATOM 2954 C CA . TRP A 1 374 ? 9.117 4.437 29.496 1.00 46.75 374 TRP A CA 1
ATOM 2955 C C . TRP A 1 374 ? 10.067 5.146 28.544 1.00 46.75 374 TRP A C 1
ATOM 2957 O O . TRP A 1 374 ? 10.373 4.615 27.479 1.00 46.75 374 TRP A O 1
ATOM 2967 N N . VAL A 1 375 ? 10.584 6.302 28.935 1.00 49.97 375 VAL A N 1
ATOM 2968 C CA . VAL A 1 375 ? 11.677 6.923 28.191 1.00 49.97 375 VAL A CA 1
ATOM 2969 C C . VAL A 1 375 ? 12.974 6.307 28.696 1.00 49.97 375 VAL A C 1
ATOM 2971 O O . VAL A 1 375 ? 13.250 6.296 29.901 1.00 49.97 375 VAL A O 1
ATOM 2974 N N . ARG A 1 376 ? 13.784 5.764 27.780 1.00 55.66 376 ARG A N 1
ATOM 2975 C CA . ARG A 1 376 ? 15.185 5.456 28.085 1.00 55.66 376 ARG A CA 1
ATOM 2976 C C . ARG A 1 376 ? 15.879 6.789 28.359 1.00 55.66 376 ARG A C 1
ATOM 2978 O O . ARG A 1 376 ? 16.205 7.516 27.428 1.00 55.66 376 ARG A O 1
ATOM 2985 N N . VAL A 1 377 ? 16.086 7.107 29.631 1.00 55.97 377 VAL A N 1
ATOM 2986 C CA . VAL A 1 377 ? 16.718 8.371 30.042 1.00 55.97 377 VAL A CA 1
ATOM 2987 C C . VAL A 1 377 ? 18.219 8.304 29.862 1.00 55.97 377 VAL A C 1
ATOM 2989 O O . VAL A 1 377 ? 18.856 9.303 29.534 1.00 55.97 377 VAL A O 1
ATOM 2992 N N . THR A 1 378 ? 18.784 7.113 30.044 1.00 57.75 378 THR A N 1
ATOM 2993 C CA . THR A 1 378 ? 20.229 6.958 30.013 1.00 57.75 378 THR A CA 1
ATOM 2994 C C . THR A 1 378 ? 20.615 5.596 29.476 1.00 57.75 378 THR A C 1
ATOM 2996 O O . THR A 1 378 ? 20.178 4.569 29.993 1.00 57.75 378 THR A O 1
ATOM 2999 N N . ARG A 1 379 ? 21.439 5.586 28.426 1.00 64.44 379 ARG A N 1
ATOM 3000 C CA . ARG A 1 379 ? 22.043 4.365 27.884 1.00 64.44 379 ARG A CA 1
ATOM 3001 C C . ARG A 1 379 ? 23.252 3.979 28.726 1.00 64.44 379 ARG A C 1
ATOM 3003 O O . ARG A 1 379 ? 24.015 4.858 29.125 1.00 64.44 379 ARG A O 1
ATOM 3010 N N . LYS A 1 380 ? 23.495 2.687 28.932 1.00 69.31 380 LYS A N 1
ATOM 3011 C CA . LYS A 1 380 ? 24.734 2.203 29.546 1.00 69.31 380 LYS A CA 1
ATOM 3012 C C . LYS A 1 380 ? 25.947 2.833 28.846 1.00 69.31 380 LYS A C 1
ATOM 3014 O O . LYS A 1 380 ? 26.100 2.733 27.631 1.00 69.31 380 LYS A O 1
ATOM 3019 N N . GLY A 1 381 ? 26.800 3.502 29.617 1.00 72.25 381 GLY A N 1
ATOM 3020 C CA . GLY A 1 381 ? 27.981 4.224 29.141 1.00 72.25 381 GLY A CA 1
ATOM 3021 C C . GLY A 1 381 ? 27.761 5.702 28.796 1.00 72.25 381 GLY A C 1
ATOM 3022 O O . GLY A 1 381 ? 28.750 6.416 28.622 1.00 72.25 381 GLY A O 1
ATOM 3023 N N . GLN A 1 382 ? 26.517 6.188 28.737 1.00 76.94 382 GLN A N 1
ATOM 3024 C CA . GLN A 1 382 ? 26.218 7.608 28.552 1.00 76.94 382 GLN A CA 1
ATOM 3025 C C . GLN A 1 382 ? 26.643 8.395 29.796 1.00 76.94 382 GLN A C 1
ATOM 3027 O O . GLN A 1 382 ? 26.412 7.963 30.928 1.00 76.94 382 GLN A O 1
ATOM 3032 N N . LYS A 1 383 ? 27.298 9.538 29.573 1.00 71.38 383 LYS A N 1
ATOM 3033 C CA . LYS A 1 383 ? 27.768 10.423 30.639 1.00 71.38 383 LYS A CA 1
ATOM 3034 C C . LYS A 1 383 ? 26.566 11.169 31.229 1.00 71.38 383 LYS A C 1
ATOM 3036 O O . LYS A 1 383 ? 25.863 11.865 30.499 1.00 71.38 383 LYS A O 1
ATOM 3041 N N . LEU A 1 384 ? 26.314 10.962 32.513 1.00 71.81 384 LEU A N 1
ATOM 3042 C CA . LEU A 1 384 ? 25.270 11.620 33.288 1.00 71.81 384 LEU A CA 1
ATOM 3043 C C . LEU A 1 384 ? 25.674 13.074 33.610 1.00 71.81 384 LEU A C 1
ATOM 3045 O O . LEU A 1 384 ? 26.859 13.409 33.516 1.00 71.81 384 LEU A O 1
ATOM 3049 N N . PRO A 1 385 ? 24.718 13.949 33.986 1.00 70.31 385 PRO A N 1
ATOM 3050 C CA . PRO A 1 385 ? 25.005 15.343 34.347 1.00 70.31 385 PRO A CA 1
ATOM 3051 C C . PRO A 1 385 ? 26.035 15.505 35.476 1.00 70.31 385 PRO A C 1
ATOM 3053 O O . PRO A 1 385 ? 26.741 16.506 35.519 1.00 70.31 385 PRO A O 1
ATOM 3056 N N . ASP A 1 386 ? 26.160 14.508 36.354 1.00 79.06 386 ASP A N 1
ATOM 3057 C CA . ASP A 1 386 ? 27.152 14.451 37.437 1.00 79.06 386 ASP A CA 1
ATOM 3058 C C . ASP A 1 386 ? 28.556 13.998 36.976 1.00 79.06 386 ASP A C 1
ATOM 3060 O O . ASP A 1 386 ? 29.477 13.869 37.779 1.00 79.06 386 ASP A O 1
ATOM 3064 N N . GLY A 1 387 ? 28.736 13.739 35.677 1.00 81.81 387 GLY A N 1
ATOM 3065 C CA . GLY A 1 387 ? 29.986 13.278 35.081 1.00 81.81 387 GLY A CA 1
ATOM 3066 C C . GLY A 1 387 ? 30.221 11.766 35.156 1.00 81.81 387 GLY A C 1
ATOM 3067 O O . GLY A 1 387 ? 31.139 11.283 34.481 1.00 81.81 387 GLY A O 1
ATOM 3068 N N . SER A 1 388 ? 29.400 11.014 35.897 1.00 78.62 388 SER A N 1
ATOM 3069 C CA . SER A 1 388 ? 29.453 9.550 35.950 1.00 78.62 388 SER A CA 1
ATOM 3070 C C . SER A 1 388 ? 28.950 8.931 34.640 1.00 78.62 388 SER A C 1
ATOM 3072 O O . SER A 1 388 ? 28.351 9.602 33.801 1.00 78.62 388 SER A O 1
ATOM 3074 N N . ARG A 1 389 ? 29.222 7.644 34.402 1.00 83.94 389 ARG A N 1
ATOM 3075 C CA . ARG A 1 389 ? 28.637 6.910 33.269 1.00 83.94 389 ARG A CA 1
ATOM 3076 C C . ARG A 1 389 ? 27.534 5.999 33.785 1.00 83.94 389 ARG A C 1
ATOM 3078 O O . ARG A 1 389 ? 27.736 5.304 34.775 1.00 83.94 389 ARG A O 1
ATOM 3085 N N . ALA A 1 390 ? 26.395 5.960 33.097 1.00 75.50 390 ALA A N 1
ATOM 3086 C CA . ALA A 1 390 ? 25.318 5.045 33.458 1.00 75.50 390 ALA A CA 1
ATOM 3087 C C . ALA A 1 390 ? 25.806 3.589 33.368 1.00 75.50 390 ALA A C 1
ATOM 3089 O O . ALA A 1 390 ? 26.289 3.147 32.326 1.00 75.50 390 ALA A O 1
ATOM 3090 N N . ASN A 1 391 ? 25.696 2.834 34.460 1.00 76.94 391 ASN A N 1
ATOM 3091 C CA . ASN A 1 391 ? 26.174 1.446 34.505 1.00 76.94 391 ASN A CA 1
ATOM 3092 C C . ASN A 1 391 ? 25.201 0.453 33.857 1.00 76.94 391 ASN A C 1
ATOM 3094 O O . ASN A 1 391 ? 25.623 -0.622 33.429 1.00 76.94 391 ASN A O 1
ATOM 3098 N N . ASN A 1 392 ? 23.931 0.837 33.740 1.00 73.88 392 ASN A N 1
ATOM 3099 C CA . ASN A 1 392 ? 22.853 0.091 33.103 1.00 73.88 392 ASN A CA 1
ATOM 3100 C C . ASN A 1 392 ? 21.993 1.053 32.280 1.00 73.88 392 ASN A C 1
ATOM 3102 O O . ASN A 1 392 ? 22.049 2.264 32.488 1.00 73.88 392 ASN A O 1
ATOM 3106 N N . ASP A 1 393 ? 21.180 0.508 31.378 1.00 60.19 393 ASP A N 1
ATOM 3107 C CA . ASP A 1 393 ? 20.111 1.286 30.764 1.00 60.19 393 ASP A CA 1
ATOM 3108 C C . ASP A 1 393 ? 19.059 1.607 31.835 1.00 60.19 393 ASP A C 1
ATOM 3110 O O . ASP A 1 393 ? 18.440 0.700 32.398 1.00 60.19 393 ASP A O 1
ATOM 3114 N N . THR A 1 394 ? 18.867 2.889 32.131 1.00 63.28 394 THR A N 1
ATOM 3115 C CA . THR A 1 394 ? 17.799 3.361 33.017 1.00 63.28 394 THR A CA 1
ATOM 3116 C C . THR A 1 394 ? 16.619 3.831 32.185 1.00 63.28 394 THR A C 1
ATOM 3118 O O . THR A 1 394 ? 16.736 4.707 31.325 1.00 63.28 394 THR A O 1
ATOM 3121 N N . TYR A 1 395 ? 15.465 3.240 32.468 1.00 58.56 395 TYR A N 1
ATOM 3122 C CA . TYR A 1 395 ? 14.185 3.632 31.904 1.00 58.56 395 TYR A CA 1
ATOM 3123 C C . TYR A 1 395 ? 13.414 4.361 33.005 1.00 58.56 395 TYR A C 1
ATOM 3125 O O . TYR A 1 395 ? 13.329 3.851 34.123 1.00 58.56 395 TYR A O 1
ATOM 3133 N N . THR A 1 396 ? 12.864 5.536 32.716 1.00 55.41 396 THR A N 1
ATOM 3134 C CA . THR A 1 396 ? 11.949 6.217 33.643 1.00 55.41 396 THR A CA 1
ATOM 3135 C C . THR A 1 396 ? 10.588 6.384 33.014 1.00 55.41 396 THR A C 1
ATOM 3137 O O . THR A 1 396 ? 10.466 6.528 31.799 1.00 55.41 396 THR A O 1
ATOM 3140 N N . TRP A 1 397 ? 9.590 6.413 33.878 1.00 51.62 397 TRP A N 1
ATOM 3141 C CA . TRP A 1 397 ? 8.224 6.714 33.527 1.00 51.62 397 TRP A CA 1
ATOM 3142 C C . TRP A 1 397 ? 8.081 8.207 33.192 1.00 51.62 397 TRP A C 1
ATOM 3144 O O . TRP A 1 397 ? 8.267 9.046 34.070 1.00 51.62 397 TRP A O 1
ATOM 3154 N N . VAL A 1 398 ? 7.776 8.542 31.941 1.00 53.97 398 VAL A N 1
ATOM 3155 C CA . VAL A 1 398 ? 7.449 9.905 31.503 1.00 53.97 398 VAL A CA 1
ATOM 3156 C C . VAL A 1 398 ? 6.031 9.874 30.959 1.00 53.97 398 VAL A C 1
ATOM 3158 O O . VAL A 1 398 ? 5.768 9.066 30.086 1.00 53.97 398 VAL A O 1
ATOM 3161 N N . PRO A 1 399 ? 5.081 10.682 31.437 1.00 55.69 399 PRO A N 1
ATOM 3162 C CA . PRO A 1 399 ? 3.763 10.706 30.830 1.00 55.69 399 PRO A CA 1
ATOM 3163 C C . PRO A 1 399 ? 3.846 10.999 29.322 1.00 55.69 399 PRO A C 1
ATOM 3165 O O . PRO A 1 399 ? 4.523 11.949 28.935 1.00 55.69 399 PRO A O 1
ATOM 3168 N N . VAL A 1 400 ? 3.164 10.205 28.483 1.00 61.31 400 VAL A N 1
ATOM 3169 C CA . VAL A 1 400 ? 2.860 10.561 27.089 1.00 61.31 400 VAL A CA 1
ATOM 3170 C C . VAL A 1 400 ? 1.941 11.769 27.166 1.00 61.31 400 VAL A C 1
ATOM 3172 O O . VAL A 1 400 ? 0.715 11.661 27.238 1.00 61.31 400 VAL A O 1
ATOM 3175 N N . THR A 1 401 ? 2.546 12.944 27.240 1.00 61.44 401 THR A N 1
ATOM 3176 C CA . THR A 1 401 ? 1.818 14.196 27.218 1.00 61.44 401 THR A CA 1
ATOM 3177 C C . THR A 1 401 ? 1.441 14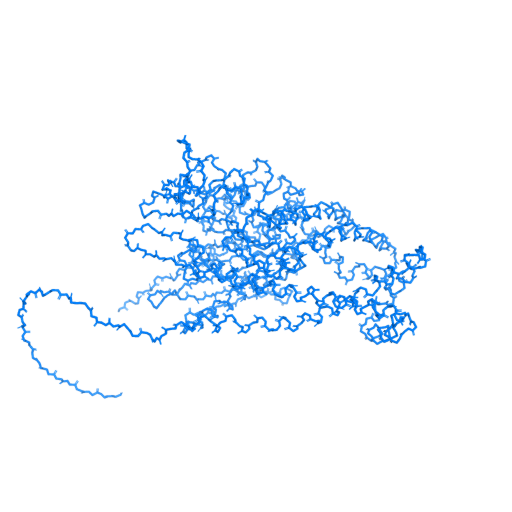.468 25.775 1.00 61.44 401 THR A C 1
ATOM 3179 O O . THR A 1 401 ? 2.291 14.547 24.886 1.00 61.44 401 THR A O 1
ATOM 3182 N N . TYR A 1 402 ? 0.137 14.584 25.527 1.00 75.25 402 TYR A N 1
ATOM 3183 C CA . TYR A 1 402 ? -0.329 15.144 24.272 1.00 75.25 402 TYR A CA 1
ATOM 3184 C C . TYR A 1 402 ? 0.249 16.554 24.162 1.00 75.25 402 TYR A C 1
ATOM 3186 O O . TYR A 1 402 ? -0.122 17.447 24.923 1.00 75.25 402 TYR A O 1
ATOM 3194 N N . ASP A 1 403 ? 1.189 16.741 23.240 1.00 74.62 403 ASP A N 1
ATOM 3195 C CA . ASP A 1 403 ? 1.651 18.068 22.876 1.00 74.62 403 ASP A CA 1
ATOM 3196 C C . ASP A 1 403 ? 0.697 18.609 21.800 1.00 74.62 403 ASP A C 1
ATOM 3198 O O . ASP A 1 403 ? 0.763 18.150 20.654 1.00 74.62 403 ASP A O 1
ATOM 3202 N N . PRO A 1 404 ? -0.189 19.573 22.116 1.00 76.62 404 PRO A N 1
ATOM 3203 C CA . PRO A 1 404 ? -1.087 20.168 21.127 1.00 76.62 404 PRO A CA 1
ATOM 3204 C C . PRO A 1 404 ? -0.335 20.939 20.032 1.00 76.62 404 PRO A C 1
ATOM 3206 O O . PRO A 1 404 ? -0.918 21.259 18.993 1.00 76.62 404 PRO A O 1
ATOM 3209 N N . ARG A 1 405 ? 0.942 21.269 20.266 1.00 80.25 405 ARG A N 1
ATOM 3210 C CA . ARG A 1 405 ? 1.856 21.894 19.299 1.00 80.25 405 ARG A CA 1
ATOM 3211 C C . ARG A 1 405 ? 2.755 20.864 18.611 1.00 80.25 405 ARG A C 1
ATOM 3213 O O . ARG A 1 405 ? 3.454 21.211 17.658 1.00 80.25 405 ARG A O 1
ATOM 3220 N N . GLY A 1 406 ? 2.723 19.619 19.078 1.00 82.25 406 GLY A N 1
ATOM 3221 C CA . GLY A 1 406 ? 3.511 18.518 18.564 1.00 82.25 406 GLY A CA 1
ATOM 3222 C C . GLY A 1 406 ? 3.115 18.180 17.133 1.00 82.25 406 GLY A C 1
ATOM 3223 O O . GLY A 1 406 ? 1.944 18.229 16.752 1.00 82.25 406 GLY A O 1
ATOM 3224 N N . ARG A 1 407 ? 4.107 17.820 16.318 1.00 88.31 407 ARG A N 1
ATOM 3225 C CA . ARG A 1 407 ? 3.854 17.245 14.995 1.00 88.31 407 ARG A CA 1
ATOM 3226 C C . ARG A 1 407 ? 3.702 15.741 15.136 1.00 88.31 407 ARG A C 1
ATOM 3228 O O . ARG A 1 407 ? 4.606 15.072 15.632 1.00 88.31 407 ARG A O 1
ATOM 3235 N N . TYR A 1 408 ? 2.571 15.221 14.686 1.00 91.56 408 TYR A N 1
ATOM 3236 C CA . TYR A 1 408 ? 2.309 13.790 14.651 1.00 91.56 408 TYR A CA 1
ATOM 3237 C C . TYR A 1 408 ? 2.459 13.267 13.229 1.00 91.56 408 TYR A C 1
ATOM 3239 O O . TYR A 1 408 ? 2.281 13.989 12.248 1.00 91.56 408 TYR A O 1
ATOM 3247 N N . TRP A 1 409 ? 2.784 11.986 13.139 1.00 92.62 409 TRP A N 1
ATOM 3248 C CA . TRP A 1 409 ? 3.019 11.273 11.892 1.00 92.62 409 TRP A CA 1
ATOM 3249 C C . TRP A 1 409 ? 2.231 9.966 11.909 1.00 92.62 409 TRP A C 1
ATOM 3251 O O . TRP A 1 409 ? 1.940 9.468 13.002 1.00 92.62 409 TRP A O 1
ATOM 3261 N N . PRO A 1 410 ? 1.884 9.404 10.739 1.00 93.69 410 PRO A N 1
ATOM 3262 C CA . PRO A 1 410 ? 1.321 8.062 10.693 1.00 93.69 410 PRO A CA 1
ATOM 3263 C C . PRO A 1 410 ? 2.223 7.061 11.413 1.00 93.69 410 PRO A C 1
ATOM 3265 O O . PRO A 1 410 ? 3.454 7.200 11.423 1.00 93.69 410 PRO A O 1
ATOM 3268 N N . VAL A 1 411 ? 1.610 6.017 11.974 1.00 92.25 411 VAL A N 1
ATOM 3269 C CA . VAL A 1 411 ? 2.362 4.832 12.392 1.00 92.25 411 VAL A CA 1
ATOM 3270 C C . VAL A 1 411 ? 2.929 4.223 11.120 1.00 92.25 411 VAL A C 1
ATOM 3272 O O . VAL A 1 411 ? 2.175 3.717 10.304 1.00 92.25 411 VAL A O 1
ATOM 3275 N N . SER A 1 412 ? 4.239 4.330 10.912 1.00 92.75 412 SER A N 1
ATOM 3276 C CA . SER A 1 412 ? 4.880 3.867 9.682 1.00 92.75 412 SER A CA 1
ATOM 3277 C C . SER A 1 412 ? 5.640 2.573 9.954 1.00 92.75 412 SER A C 1
ATOM 3279 O O . SER A 1 412 ? 6.606 2.566 10.720 1.00 92.75 412 SER A O 1
ATOM 3281 N N . GLU A 1 413 ? 5.187 1.476 9.352 1.00 91.88 413 GLU A N 1
ATOM 3282 C CA . GLU A 1 413 ? 5.757 0.142 9.504 1.00 91.88 413 GLU A CA 1
ATOM 3283 C C . GLU A 1 413 ? 6.461 -0.313 8.223 1.00 91.88 413 GLU A C 1
ATOM 3285 O O . GLU A 1 413 ? 5.840 -0.565 7.190 1.00 91.88 413 GLU A O 1
ATOM 3290 N N . GLU A 1 414 ? 7.780 -0.484 8.322 1.00 92.75 414 GLU A N 1
ATOM 3291 C CA . GLU A 1 414 ? 8.574 -1.112 7.270 1.00 92.75 414 GLU A CA 1
ATOM 3292 C C . GLU A 1 414 ? 8.412 -2.640 7.330 1.00 92.75 414 GLU A C 1
ATOM 3294 O O . GLU A 1 414 ? 8.716 -3.280 8.346 1.00 92.75 414 GLU A O 1
ATOM 3299 N N . VAL A 1 415 ? 7.973 -3.238 6.220 1.00 94.56 415 VAL A N 1
ATOM 3300 C CA . VAL A 1 415 ? 7.823 -4.688 6.049 1.00 94.56 415 VAL A CA 1
ATOM 3301 C C . VAL A 1 415 ? 8.779 -5.242 4.997 1.00 94.56 415 VAL A C 1
ATOM 3303 O O . VAL A 1 415 ? 9.229 -4.561 4.071 1.00 94.56 415 VAL A O 1
ATOM 3306 N N . THR A 1 416 ? 9.064 -6.536 5.108 1.00 94.00 416 THR A N 1
ATOM 3307 C CA . THR A 1 416 ? 9.928 -7.265 4.170 1.00 94.00 416 THR A CA 1
ATOM 3308 C C . THR A 1 416 ? 9.078 -8.155 3.271 1.00 94.00 416 THR A C 1
ATOM 3310 O O . THR A 1 416 ? 8.522 -9.153 3.745 1.00 94.00 416 THR A O 1
ATOM 3313 N N . ASN A 1 417 ? 8.977 -7.790 1.990 1.00 95.12 417 ASN A N 1
ATOM 3314 C CA . ASN A 1 417 ? 8.279 -8.565 0.963 1.00 95.12 417 ASN A CA 1
ATOM 3315 C C . ASN A 1 417 ? 9.228 -9.593 0.335 1.00 95.12 417 ASN A C 1
ATOM 3317 O O . ASN A 1 417 ? 9.604 -10.535 1.031 1.00 95.12 417 ASN A O 1
ATOM 3321 N N . ARG A 1 418 ? 9.601 -9.456 -0.944 1.00 93.12 418 ARG A N 1
ATOM 3322 C CA . ARG A 1 418 ? 10.538 -10.367 -1.619 1.00 93.12 418 ARG A CA 1
ATOM 3323 C C . ARG A 1 418 ? 11.885 -9.720 -1.919 1.00 93.12 418 ARG A C 1
ATOM 3325 O O . ARG A 1 418 ? 12.753 -10.393 -2.467 1.00 93.12 418 ARG A O 1
ATOM 3332 N N . MET A 1 419 ? 12.093 -8.460 -1.540 1.00 93.19 419 MET A N 1
ATOM 3333 C CA . MET A 1 419 ? 13.302 -7.706 -1.871 1.00 93.19 419 MET A CA 1
ATOM 3334 C C . MET A 1 419 ? 13.516 -7.614 -3.392 1.00 93.19 419 MET A C 1
ATOM 3336 O O . MET A 1 419 ? 14.647 -7.694 -3.873 1.00 93.19 419 MET A O 1
ATOM 3340 N N . ILE A 1 420 ? 12.422 -7.508 -4.159 1.00 88.94 420 ILE A N 1
ATOM 3341 C CA . ILE A 1 420 ? 12.444 -7.322 -5.615 1.00 88.94 420 ILE A CA 1
ATOM 3342 C C . ILE A 1 420 ? 11.783 -6.000 -5.946 1.00 88.94 420 ILE A C 1
ATOM 3344 O O . ILE A 1 420 ? 10.565 -5.883 -5.861 1.00 88.94 420 ILE A O 1
ATOM 3348 N N . VAL A 1 421 ? 12.572 -5.041 -6.419 1.00 87.44 421 VAL A N 1
ATOM 3349 C CA . VAL A 1 421 ? 12.071 -3.704 -6.756 1.00 87.44 421 VAL A CA 1
ATOM 3350 C C . VAL A 1 421 ? 10.874 -3.707 -7.700 1.00 87.44 421 VAL A C 1
ATOM 3352 O O . VAL A 1 421 ? 9.929 -2.955 -7.501 1.00 87.44 421 VAL A O 1
ATOM 3355 N N . LEU A 1 422 ? 10.892 -4.584 -8.702 1.00 81.25 422 LEU A N 1
ATOM 3356 C CA . LEU A 1 422 ? 9.875 -4.607 -9.752 1.00 81.25 422 LEU A CA 1
ATOM 3357 C C . LEU A 1 422 ? 8.504 -5.104 -9.286 1.00 81.25 422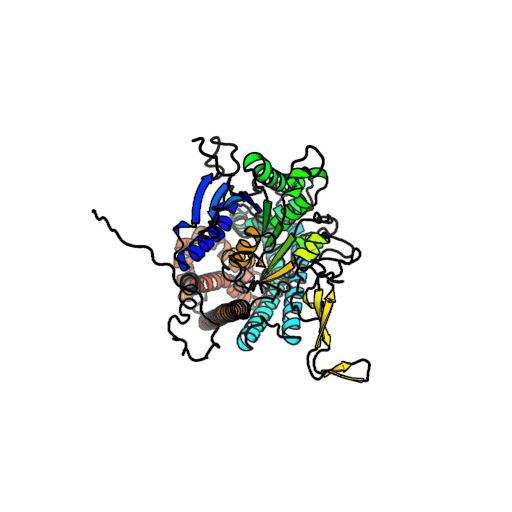 LEU A C 1
ATOM 3359 O O . LEU A 1 422 ? 7.505 -4.771 -9.914 1.00 81.25 422 LEU A O 1
ATOM 3363 N N . ILE A 1 423 ? 8.446 -5.924 -8.233 1.00 89.00 423 ILE A N 1
ATOM 3364 C CA . ILE A 1 423 ? 7.195 -6.581 -7.827 1.00 89.00 423 ILE A CA 1
ATOM 3365 C C . ILE A 1 423 ? 6.833 -6.362 -6.361 1.00 89.00 423 ILE A C 1
ATOM 3367 O O . ILE A 1 423 ? 5.674 -6.553 -6.008 1.00 89.00 423 ILE A O 1
ATOM 3371 N N . ASP A 1 424 ? 7.759 -5.919 -5.503 1.00 91.88 424 ASP A N 1
ATOM 3372 C CA . ASP A 1 424 ? 7.491 -5.732 -4.070 1.00 91.88 424 ASP A CA 1
ATOM 3373 C C . ASP A 1 424 ? 6.327 -4.773 -3.808 1.00 91.88 424 ASP A C 1
ATOM 3375 O O . ASP A 1 424 ? 5.615 -4.968 -2.820 1.00 91.88 424 ASP A O 1
ATOM 3379 N N . HIS A 1 425 ? 6.086 -3.832 -4.726 1.00 94.56 425 HIS A N 1
ATOM 3380 C CA . HIS A 1 425 ? 4.944 -2.928 -4.695 1.00 94.56 425 HIS A CA 1
ATOM 3381 C C . HIS A 1 425 ? 3.588 -3.651 -4.676 1.00 94.56 425 HIS A C 1
ATOM 3383 O O . HIS A 1 425 ? 2.686 -3.251 -3.949 1.00 94.56 425 HIS A O 1
ATOM 3389 N N . GLY A 1 426 ? 3.423 -4.745 -5.426 1.00 92.69 426 GLY A N 1
ATOM 3390 C CA . GLY A 1 426 ? 2.169 -5.512 -5.478 1.00 92.69 426 GLY A CA 1
ATOM 3391 C C . GLY A 1 426 ? 2.079 -6.650 -4.454 1.00 92.69 426 GLY A C 1
ATOM 3392 O O . GLY A 1 426 ? 1.035 -7.285 -4.317 1.00 92.69 426 GLY A O 1
ATOM 3393 N N . LEU A 1 427 ? 3.164 -6.947 -3.730 1.00 95.06 427 LEU A N 1
ATOM 3394 C CA . LEU A 1 427 ? 3.296 -8.189 -2.958 1.00 95.06 427 LEU A CA 1
ATOM 3395 C C . LEU A 1 427 ? 2.843 -8.111 -1.497 1.00 95.06 427 LEU A C 1
ATOM 3397 O O . LEU A 1 427 ? 2.935 -9.121 -0.792 1.00 95.06 427 LEU A O 1
ATOM 3401 N N . TYR A 1 428 ? 2.315 -6.974 -1.042 1.00 96.56 428 TYR A N 1
ATOM 3402 C CA . TYR A 1 428 ? 1.777 -6.810 0.316 1.00 96.56 428 TYR A CA 1
ATOM 3403 C C . TYR A 1 428 ? 0.762 -7.902 0.676 1.00 96.56 428 TYR A C 1
ATOM 3405 O O . TYR A 1 428 ? 0.846 -8.512 1.741 1.00 96.56 428 TYR A O 1
ATOM 3413 N N . TRP A 1 429 ? -0.115 -8.238 -0.267 1.00 96.38 429 TRP A N 1
ATOM 3414 C CA . TRP A 1 429 ? -1.184 -9.227 -0.105 1.00 96.38 429 TRP A CA 1
ATOM 3415 C C . TRP A 1 429 ? -0.688 -10.677 -0.024 1.00 96.38 429 TRP A C 1
ATOM 3417 O O . TRP A 1 429 ? -1.432 -11.568 0.359 1.00 96.38 429 TRP A O 1
ATOM 3427 N N . SER A 1 430 ? 0.586 -10.925 -0.341 1.00 94.81 430 SER A N 1
ATOM 3428 C CA . SER A 1 430 ? 1.229 -12.239 -0.183 1.00 94.81 430 SER A CA 1
ATOM 3429 C C . SER A 1 430 ? 2.016 -12.375 1.129 1.00 94.81 430 SER A C 1
ATOM 3431 O O . SER A 1 430 ? 2.593 -13.426 1.414 1.00 94.81 430 SER A O 1
ATOM 3433 N N . ASN A 1 431 ? 2.081 -11.312 1.935 1.00 95.25 431 ASN A N 1
ATOM 3434 C CA . ASN A 1 431 ? 2.891 -11.252 3.145 1.00 95.25 431 ASN A CA 1
ATOM 3435 C C . ASN A 1 431 ? 2.039 -11.522 4.396 1.00 95.25 431 ASN A C 1
ATOM 3437 O O . ASN A 1 431 ? 1.686 -10.617 5.151 1.00 95.25 431 ASN A O 1
ATOM 3441 N N . SER A 1 432 ? 1.725 -12.794 4.639 1.00 92.81 432 SER A N 1
ATOM 3442 C CA . SER A 1 432 ? 0.897 -13.217 5.778 1.00 92.81 432 SER A CA 1
ATOM 3443 C C . SER A 1 432 ? 1.515 -12.944 7.155 1.00 92.81 432 SER A C 1
ATOM 3445 O O . SER A 1 432 ? 0.800 -12.785 8.144 1.00 92.81 432 SER A O 1
ATOM 3447 N N . GLU A 1 433 ? 2.845 -12.894 7.226 1.00 90.25 433 GLU A N 1
ATOM 3448 C CA . GLU A 1 433 ? 3.613 -12.846 8.474 1.00 90.25 433 GLU A CA 1
ATOM 3449 C C . GLU A 1 433 ? 3.761 -11.438 9.051 1.00 90.25 433 GLU A C 1
ATOM 3451 O O . GLU A 1 433 ? 3.888 -11.301 10.265 1.00 90.25 433 GLU A O 1
ATOM 3456 N N . GLN A 1 434 ? 3.761 -10.409 8.199 1.00 92.75 434 GLN A N 1
ATOM 3457 C CA . GLN A 1 434 ? 3.860 -9.009 8.626 1.00 92.75 434 GLN A CA 1
ATOM 3458 C C . GLN A 1 434 ? 2.629 -8.200 8.226 1.00 92.75 434 GLN A C 1
ATOM 3460 O O . GLN A 1 434 ? 2.123 -7.433 9.037 1.00 92.75 434 GLN A O 1
ATOM 3465 N N . VAL A 1 435 ? 2.133 -8.383 6.997 1.00 95.50 435 VAL A N 1
ATOM 3466 C CA . VAL A 1 435 ? 1.063 -7.548 6.440 1.00 95.50 435 VAL A CA 1
ATOM 3467 C C . VAL A 1 435 ? -0.308 -8.073 6.835 1.00 95.50 435 VAL A C 1
ATOM 3469 O O . VAL A 1 435 ? -1.014 -7.373 7.549 1.00 95.50 435 VAL A O 1
ATOM 3472 N N . LEU A 1 436 ? -0.693 -9.290 6.431 1.00 96.19 436 LEU A N 1
ATOM 3473 C CA . LEU A 1 436 ? -2.077 -9.753 6.636 1.00 96.19 436 LEU A CA 1
ATOM 3474 C C . LEU A 1 436 ? -2.429 -9.911 8.118 1.00 96.19 436 LEU A C 1
ATOM 3476 O O . LEU A 1 436 ? -3.536 -9.570 8.517 1.00 96.19 436 LEU A O 1
ATOM 3480 N N . VAL A 1 437 ? -1.476 -10.341 8.954 1.00 93.88 437 VAL A N 1
ATOM 3481 C CA . VAL A 1 437 ? -1.679 -10.396 10.409 1.00 93.88 437 VAL A CA 1
ATOM 3482 C C . VAL A 1 437 ? -1.918 -9.013 11.012 1.00 93.88 437 VAL A C 1
ATOM 3484 O O . VAL A 1 437 ? -2.834 -8.849 11.818 1.00 93.88 437 VAL A O 1
ATOM 3487 N N . ARG A 1 438 ? -1.130 -8.004 10.615 1.00 94.06 438 ARG A N 1
ATOM 3488 C CA . ARG A 1 438 ? -1.312 -6.631 11.091 1.00 94.06 438 ARG A CA 1
ATOM 3489 C C . ARG A 1 438 ? -2.626 -6.068 10.572 1.00 94.06 438 ARG A C 1
ATOM 3491 O O . ARG A 1 438 ? -3.387 -5.494 11.335 1.00 94.06 438 ARG A O 1
ATOM 3498 N N . PHE A 1 439 ? -2.908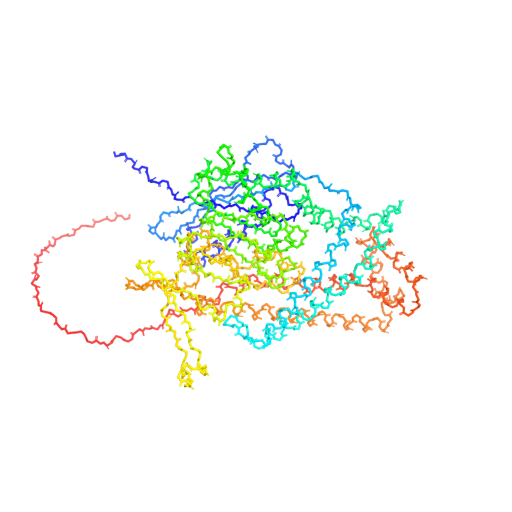 -6.303 9.301 1.00 95.44 439 PHE A N 1
ATOM 3499 C CA . PHE A 1 439 ? -4.107 -5.858 8.624 1.00 95.44 439 PHE A CA 1
ATOM 3500 C C . PHE A 1 439 ? -5.385 -6.421 9.279 1.00 95.44 439 PHE A C 1
ATOM 3502 O O . PHE A 1 439 ? -6.250 -5.650 9.691 1.00 95.44 439 PHE A O 1
ATOM 3509 N N . ALA A 1 440 ? -5.478 -7.738 9.474 1.00 96.56 440 ALA A N 1
ATOM 3510 C CA . ALA A 1 440 ? -6.595 -8.346 10.194 1.00 96.56 440 ALA A CA 1
ATOM 3511 C C . ALA A 1 440 ? -6.710 -7.806 11.629 1.00 96.56 440 ALA A C 1
ATOM 3513 O O . ALA A 1 440 ? -7.819 -7.577 12.107 1.00 96.56 440 ALA A O 1
ATOM 3514 N N . SER A 1 441 ? -5.572 -7.536 12.286 1.00 95.12 441 SER A N 1
ATOM 3515 C CA . SER A 1 441 ? -5.562 -6.958 13.635 1.00 95.12 441 SER A CA 1
ATOM 3516 C C . SER A 1 441 ? -6.149 -5.546 13.678 1.00 95.12 441 SER A C 1
ATOM 3518 O O . SER A 1 441 ? -6.836 -5.187 14.631 1.00 95.12 441 SER A O 1
ATOM 3520 N N . GLU A 1 442 ? -5.902 -4.742 12.644 1.00 95.62 442 GLU A N 1
ATOM 3521 C CA . GLU A 1 442 ? -6.472 -3.402 12.545 1.00 95.62 442 GLU A CA 1
ATOM 3522 C C . GLU A 1 442 ? -7.976 -3.407 12.270 1.00 95.62 442 GLU A C 1
ATOM 3524 O O . GLU A 1 442 ? -8.678 -2.554 12.806 1.00 95.62 442 GLU A O 1
ATOM 3529 N N . ILE A 1 443 ? -8.500 -4.338 11.470 1.00 96.56 443 ILE A N 1
ATOM 3530 C CA . ILE A 1 443 ? -9.956 -4.412 11.262 1.00 96.56 443 ILE A CA 1
ATOM 3531 C C . ILE A 1 443 ? -10.654 -4.838 12.556 1.00 96.56 443 ILE A C 1
ATOM 3533 O O . ILE A 1 443 ? -11.655 -4.242 12.950 1.00 96.56 443 ILE A O 1
ATOM 3537 N N . ASP A 1 444 ? -10.125 -5.867 13.212 1.00 95.94 444 ASP A N 1
ATOM 3538 C CA . ASP A 1 444 ? -10.778 -6.571 14.317 1.00 95.94 444 ASP A CA 1
ATOM 3539 C C . ASP A 1 444 ? -10.958 -5.731 15.587 1.00 95.94 444 ASP A C 1
ATOM 3541 O O . ASP A 1 444 ? -11.881 -5.973 16.356 1.00 95.94 444 ASP A O 1
ATOM 3545 N N . ALA A 1 445 ? -10.098 -4.741 15.834 1.00 92.81 445 ALA A N 1
ATOM 3546 C CA . ALA A 1 445 ? -10.163 -3.934 17.049 1.00 92.81 445 ALA A CA 1
ATOM 3547 C C . ALA A 1 445 ? -9.730 -2.491 16.797 1.00 92.81 445 ALA A C 1
ATOM 3549 O O . ALA A 1 445 ? -8.813 -2.248 16.019 1.00 92.81 445 ALA A O 1
ATOM 3550 N N . ASP A 1 446 ? -10.309 -1.524 17.520 1.00 89.00 446 ASP A N 1
ATOM 3551 C CA . ASP A 1 446 ? -9.902 -0.112 17.416 1.00 89.00 446 ASP A CA 1
ATOM 3552 C C . ASP A 1 446 ? -8.414 0.070 17.732 1.00 89.00 446 ASP A C 1
ATOM 3554 O O . ASP A 1 446 ? -7.697 0.759 17.007 1.00 89.00 446 ASP A O 1
ATOM 3558 N N . PHE A 1 447 ? -7.926 -0.637 18.753 1.00 88.81 447 PHE A N 1
ATOM 3559 C CA . PHE A 1 447 ? -6.503 -0.781 19.032 1.00 88.81 447 PHE A CA 1
ATOM 3560 C C . PHE A 1 447 ? -6.046 -2.183 18.643 1.00 88.81 447 PHE A C 1
ATOM 3562 O O . PHE A 1 447 ? -6.453 -3.162 19.271 1.00 88.81 447 PHE A O 1
ATOM 3569 N N . TYR A 1 448 ? -5.183 -2.279 17.631 1.00 88.88 448 TYR A N 1
ATOM 3570 C CA . TYR A 1 448 ? -4.771 -3.549 17.027 1.00 88.88 448 TYR A CA 1
ATOM 3571 C C . TYR A 1 448 ? -4.206 -4.562 18.030 1.00 88.88 448 TYR A C 1
ATOM 3573 O O . TYR A 1 448 ? -4.356 -5.761 17.833 1.00 88.88 448 TYR A O 1
ATOM 3581 N N . GLN A 1 449 ? -3.597 -4.116 19.135 1.00 84.88 449 GLN A N 1
ATOM 3582 C CA . GLN A 1 449 ? -3.063 -5.029 20.153 1.00 84.88 449 GLN A CA 1
ATOM 3583 C C . GLN A 1 449 ? -4.156 -5.762 20.934 1.00 84.88 449 GLN A C 1
ATOM 3585 O O . GLN A 1 449 ? -3.876 -6.782 21.550 1.00 84.88 449 GLN A O 1
ATOM 3590 N N . ARG A 1 450 ? -5.397 -5.260 20.921 1.00 86.62 450 ARG A N 1
ATOM 3591 C CA . ARG A 1 450 ? -6.564 -5.949 21.495 1.00 86.62 450 ARG A CA 1
ATOM 3592 C C . ARG A 1 450 ? -7.166 -6.967 20.533 1.00 86.62 450 ARG A C 1
ATOM 3594 O O . ARG A 1 450 ? -8.076 -7.692 20.925 1.00 86.62 450 ARG A O 1
ATOM 3601 N N . SER A 1 451 ? -6.695 -7.000 19.288 1.00 90.94 451 SER A N 1
ATOM 3602 C CA . SER A 1 451 ? -7.188 -7.950 18.309 1.00 90.94 451 SER A CA 1
ATOM 3603 C C . SER A 1 451 ? -6.810 -9.376 18.683 1.00 90.94 451 SER A C 1
ATOM 3605 O O . SER A 1 451 ? -5.677 -9.648 19.082 1.00 90.94 451 SER A O 1
ATOM 3607 N N . ARG A 1 452 ? -7.720 -10.316 18.423 1.00 89.81 452 ARG A N 1
ATOM 3608 C CA . ARG A 1 452 ? -7.438 -11.759 18.529 1.00 89.81 452 ARG A CA 1
ATOM 3609 C C . ARG A 1 452 ? -6.376 -12.237 17.536 1.00 89.81 452 ARG A C 1
ATOM 3611 O O . ARG A 1 452 ? -5.764 -13.285 17.731 1.00 89.81 452 ARG A O 1
ATOM 3618 N N . PHE A 1 453 ? -6.180 -11.491 16.452 1.00 91.69 453 PHE A N 1
ATOM 3619 C CA . PHE A 1 453 ? -5.221 -11.808 15.400 1.00 91.69 453 PHE A CA 1
ATOM 3620 C C . PHE A 1 453 ? -3.807 -11.342 15.740 1.00 91.69 453 PHE A C 1
ATOM 3622 O O . PHE A 1 453 ? -2.841 -11.818 15.132 1.00 91.69 453 PHE A O 1
ATOM 3629 N N . TRP A 1 454 ? -3.670 -10.457 16.730 1.00 88.50 454 TRP A N 1
ATOM 3630 C CA . TRP A 1 454 ? -2.384 -9.937 17.146 1.00 88.50 454 TRP A CA 1
ATOM 3631 C C . TRP A 1 454 ? -1.529 -11.048 17.760 1.00 88.50 454 TRP A C 1
ATOM 3633 O O . TRP A 1 454 ? -1.928 -11.740 18.691 1.00 88.50 454 TRP A O 1
ATOM 3643 N N . ARG A 1 455 ? -0.314 -11.225 17.228 1.00 79.56 455 ARG A N 1
ATOM 3644 C CA . ARG A 1 455 ? 0.664 -12.216 17.721 1.00 79.56 455 ARG A CA 1
ATOM 3645 C C . ARG A 1 455 ? 1.515 -11.698 18.884 1.00 79.56 455 ARG A C 1
ATOM 3647 O O . ARG A 1 455 ? 2.443 -12.381 19.322 1.00 79.56 455 ARG A O 1
ATOM 3654 N N . GLY A 1 456 ? 1.266 -10.473 19.336 1.00 68.81 456 GLY A N 1
ATOM 3655 C CA . GLY A 1 456 ? 1.909 -9.957 20.531 1.00 68.81 456 GLY A CA 1
ATOM 3656 C C . GLY A 1 456 ? 1.200 -10.428 21.798 1.00 68.81 456 GLY A C 1
ATOM 3657 O O . GLY A 1 456 ? 0.009 -10.717 21.792 1.00 68.81 456 GLY A O 1
ATOM 3658 N N . ASP A 1 457 ? 1.943 -10.464 22.895 1.00 56.72 457 ASP A N 1
ATOM 3659 C CA . ASP A 1 457 ? 1.460 -10.695 24.236 1.00 56.72 457 ASP A CA 1
ATOM 3660 C C . ASP A 1 457 ? 0.738 -9.406 24.596 1.00 56.72 457 ASP A C 1
ATOM 3662 O O . ASP A 1 457 ? 1.315 -8.477 25.160 1.00 56.72 457 ASP A O 1
ATOM 3666 N N . ALA A 1 458 ? -0.545 -9.336 24.262 1.00 50.62 458 ALA A N 1
ATOM 3667 C CA . ALA A 1 458 ? -1.464 -8.464 24.966 1.00 50.62 458 ALA A CA 1
ATOM 3668 C C . ALA A 1 458 ? -1.673 -9.068 26.358 1.00 50.62 458 ALA A C 1
ATOM 3670 O O . ALA A 1 458 ? -2.758 -9.524 26.707 1.00 50.62 458 ALA A O 1
ATOM 3671 N N . GLY A 1 459 ? -0.585 -9.178 27.126 1.00 45.78 459 GLY A N 1
ATOM 3672 C CA . GLY A 1 459 ? -0.618 -9.622 28.500 1.00 45.78 459 GLY A CA 1
ATOM 3673 C C . GLY A 1 459 ? -1.428 -8.599 29.270 1.00 45.78 459 GLY A C 1
ATOM 3674 O O . GLY A 1 459 ? -0.897 -7.576 29.699 1.00 45.78 459 GLY A O 1
ATOM 3675 N N . TYR A 1 460 ? -2.720 -8.874 29.404 1.00 41.81 460 TYR A N 1
ATOM 3676 C CA . TYR A 1 460 ? -3.601 -8.223 30.351 1.00 41.81 460 TYR A CA 1
ATOM 3677 C C . TYR A 1 460 ? -3.104 -8.659 31.731 1.00 41.81 460 TYR A C 1
ATOM 3679 O O . TYR A 1 460 ? -3.521 -9.679 32.278 1.00 41.81 460 TYR A O 1
ATOM 3687 N N . VAL A 1 461 ? -2.102 -7.961 32.264 1.00 42.66 461 VAL A N 1
ATOM 3688 C CA . VAL A 1 461 ? -1.749 -8.115 33.671 1.00 42.66 461 VAL A CA 1
ATOM 3689 C C . VAL A 1 461 ? -2.921 -7.496 34.411 1.00 42.66 461 VAL A C 1
ATOM 3691 O O . VAL A 1 461 ? -3.061 -6.281 34.419 1.00 42.66 461 VAL A O 1
ATOM 3694 N N . ALA A 1 462 ? -3.791 -8.347 34.953 1.00 41.38 462 ALA A N 1
ATOM 3695 C CA . ALA A 1 462 ? -5.140 -8.023 35.419 1.00 41.38 462 ALA A CA 1
ATOM 3696 C C . ALA A 1 462 ? -5.253 -6.922 36.497 1.00 41.38 462 ALA A C 1
ATOM 3698 O O . ALA A 1 462 ? -6.352 -6.700 36.980 1.00 41.38 462 ALA A O 1
ATOM 3699 N N . ASN A 1 463 ? -4.157 -6.264 36.891 1.00 41.66 463 ASN A N 1
ATOM 3700 C CA . ASN A 1 463 ? -4.116 -5.242 37.938 1.00 41.66 463 ASN A CA 1
ATOM 3701 C C . ASN A 1 463 ? -3.059 -4.137 37.698 1.00 41.66 463 ASN A C 1
ATOM 3703 O O . ASN A 1 463 ? -2.649 -3.481 38.655 1.00 41.66 463 ASN A O 1
ATOM 3707 N N . SER A 1 464 ? -2.482 -3.987 36.501 1.00 39.47 464 SER A N 1
ATOM 3708 C CA . SER A 1 464 ? -1.536 -2.884 36.253 1.00 39.47 464 SER A CA 1
ATOM 3709 C C . SER A 1 464 ? -1.251 -2.671 34.770 1.00 39.47 464 SER A C 1
ATOM 3711 O O . SER A 1 464 ? -0.629 -3.522 34.144 1.00 39.47 464 SER A O 1
ATOM 3713 N N . ALA A 1 465 ? -1.632 -1.492 34.266 1.00 47.34 465 ALA A N 1
ATOM 3714 C CA . ALA A 1 465 ? -1.089 -0.801 33.087 1.00 47.34 465 ALA A CA 1
ATOM 3715 C C . ALA A 1 465 ? -0.728 -1.710 31.898 1.00 47.34 465 ALA A C 1
ATOM 3717 O O . ALA A 1 465 ? 0.335 -2.338 31.886 1.00 47.34 465 ALA A O 1
ATOM 3718 N N . MET A 1 466 ? -1.579 -1.711 30.863 1.00 42.81 466 MET A N 1
ATOM 3719 C CA . MET A 1 466 ? -1.371 -2.443 29.611 1.00 42.81 466 MET A CA 1
ATOM 3720 C C . MET A 1 466 ? 0.089 -2.328 29.158 1.00 42.81 466 MET A C 1
ATOM 3722 O O . MET A 1 466 ? 0.581 -1.267 28.754 1.00 42.81 466 MET A O 1
ATOM 3726 N N . ARG A 1 467 ? 0.817 -3.443 29.260 1.00 43.72 467 ARG A N 1
ATOM 3727 C CA . ARG A 1 467 ? 2.195 -3.513 28.801 1.00 43.72 467 ARG A CA 1
ATOM 3728 C C . ARG A 1 467 ? 2.119 -3.544 27.282 1.00 43.72 467 ARG A C 1
ATOM 3730 O O . ARG A 1 467 ? 2.019 -4.610 26.690 1.00 43.72 467 ARG A O 1
ATOM 3737 N N . ILE A 1 468 ? 2.180 -2.374 26.656 1.00 47.91 468 ILE A N 1
ATOM 3738 C CA . ILE A 1 468 ? 2.501 -2.241 25.235 1.00 47.91 468 ILE A CA 1
ATOM 3739 C C . ILE A 1 468 ? 3.974 -2.659 25.106 1.00 47.91 468 ILE A C 1
ATOM 3741 O O . ILE A 1 468 ? 4.892 -1.854 24.985 1.00 47.91 468 ILE A O 1
ATOM 3745 N N . GLN A 1 469 ? 4.248 -3.951 25.274 1.00 45.81 469 GLN A N 1
ATOM 3746 C CA . GLN A 1 469 ? 5.462 -4.517 24.727 1.00 45.81 469 GLN A CA 1
ATOM 3747 C C . GLN A 1 469 ? 5.354 -4.352 23.218 1.00 45.81 469 GLN A C 1
ATOM 3749 O O . GLN A 1 469 ? 4.259 -4.352 22.653 1.00 45.81 469 GLN A O 1
ATOM 3754 N N . GLY A 1 470 ? 6.493 -4.142 22.566 1.00 56.44 470 GLY A N 1
ATOM 3755 C CA . GLY A 1 470 ? 6.503 -4.047 21.118 1.00 56.44 470 GLY A CA 1
ATOM 3756 C C . GLY A 1 470 ? 6.125 -5.370 20.506 1.00 56.44 470 GLY A C 1
ATOM 3757 O O . GLY A 1 470 ? 5.459 -6.211 21.109 1.00 56.44 470 GLY A O 1
ATOM 3758 N N . ARG A 1 471 ? 6.600 -5.599 19.290 1.00 63.78 471 ARG A N 1
ATOM 3759 C CA . ARG A 1 471 ? 6.605 -6.956 18.754 1.00 63.78 471 ARG A CA 1
ATOM 3760 C C . ARG A 1 471 ? 7.119 -7.892 19.864 1.00 63.78 471 ARG A C 1
ATOM 3762 O O . ARG A 1 471 ? 8.171 -7.618 20.440 1.00 63.78 471 ARG A O 1
ATOM 3769 N N . THR A 1 472 ? 6.347 -8.915 20.234 1.00 68.88 472 THR A N 1
ATOM 3770 C CA . THR A 1 472 ? 6.795 -9.906 21.226 1.00 68.88 472 THR A CA 1
ATOM 3771 C C . THR A 1 472 ? 8.111 -10.508 20.807 1.00 68.88 472 THR A C 1
ATOM 3773 O O . THR A 1 472 ? 8.444 -10.464 19.628 1.00 68.88 472 THR A O 1
ATOM 3776 N N . ALA A 1 473 ? 8.816 -11.172 21.722 1.00 73.81 473 ALA A N 1
ATOM 3777 C CA . ALA A 1 473 ? 9.923 -12.035 21.320 1.00 73.81 473 ALA A CA 1
ATOM 3778 C C . ALA A 1 473 ? 9.501 -12.974 20.168 1.00 73.81 473 ALA A C 1
ATOM 3780 O O . ALA A 1 473 ? 10.235 -13.109 19.197 1.00 73.81 473 ALA A O 1
ATOM 3781 N N . ASN A 1 474 ? 8.270 -13.501 20.206 1.00 77.75 474 ASN A N 1
ATOM 3782 C CA . ASN A 1 474 ? 7.703 -14.329 19.139 1.00 77.75 474 ASN A CA 1
ATOM 3783 C C . ASN A 1 474 ? 7.490 -13.568 17.822 1.00 77.75 474 ASN A C 1
ATOM 3785 O O . ASN A 1 474 ? 7.885 -14.059 16.768 1.00 77.75 474 ASN A O 1
ATOM 3789 N N . LEU A 1 475 ? 6.889 -12.373 17.847 1.00 79.38 475 LEU A N 1
ATOM 3790 C CA . LEU A 1 475 ? 6.675 -11.584 16.630 1.00 79.38 475 LEU A CA 1
ATOM 3791 C C . LEU A 1 475 ? 7.994 -11.029 16.069 1.00 79.38 475 LEU A C 1
ATOM 3793 O O . LEU A 1 475 ? 8.203 -11.066 14.862 1.00 79.38 475 LEU A O 1
ATOM 3797 N N . GLN A 1 476 ? 8.907 -10.567 16.925 1.00 82.38 476 GLN A N 1
ATOM 3798 C CA . GLN A 1 476 ? 10.266 -10.176 16.541 1.00 82.38 476 GLN A CA 1
ATOM 3799 C C . GLN A 1 476 ? 10.994 -11.348 15.892 1.00 82.38 476 GLN A C 1
ATOM 3801 O O . GLN A 1 476 ? 11.573 -11.177 14.823 1.00 82.38 476 GLN A O 1
ATOM 3806 N N . GLN A 1 477 ? 10.924 -12.537 16.494 1.00 84.94 477 GLN A N 1
ATOM 3807 C CA . GLN A 1 477 ? 11.533 -13.737 15.938 1.00 84.94 477 GLN A CA 1
ATOM 3808 C C . GLN A 1 477 ? 10.902 -14.107 14.594 1.00 84.94 477 GLN A C 1
ATOM 3810 O O . GLN A 1 477 ? 11.634 -14.310 13.635 1.00 84.94 477 GLN A O 1
ATOM 3815 N N . ALA A 1 478 ? 9.572 -14.083 14.468 1.00 85.56 478 ALA A N 1
ATOM 3816 C CA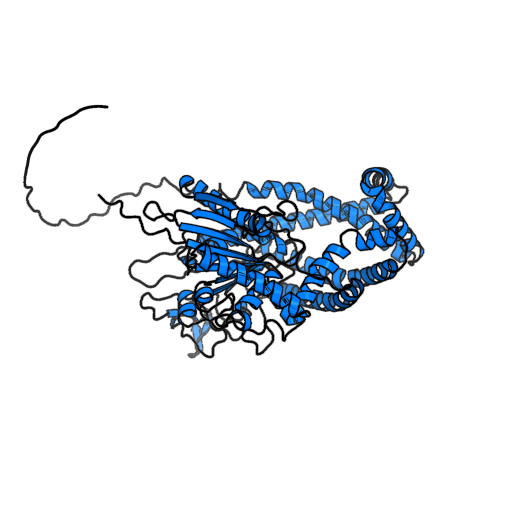 . ALA A 1 478 ? 8.892 -14.353 13.201 1.00 85.56 478 ALA A CA 1
ATOM 3817 C C . ALA A 1 478 ? 9.304 -13.365 12.092 1.00 85.56 478 ALA A C 1
ATOM 3819 O O . ALA A 1 478 ? 9.543 -13.773 10.953 1.00 85.56 478 ALA A O 1
ATOM 3820 N N . VAL A 1 479 ? 9.442 -12.075 12.423 1.00 87.62 479 VAL A N 1
ATOM 3821 C CA . VAL A 1 479 ? 9.944 -11.046 11.498 1.00 87.62 479 VAL A CA 1
ATOM 3822 C C . VAL A 1 479 ? 11.400 -11.315 11.111 1.00 87.62 479 VAL A C 1
ATOM 3824 O O . VAL A 1 479 ? 11.728 -11.266 9.925 1.00 87.62 479 VAL A O 1
ATOM 3827 N N . ARG A 1 480 ? 12.271 -11.630 12.078 1.00 89.31 480 ARG A N 1
ATOM 3828 C CA . ARG A 1 480 ? 13.679 -11.976 11.821 1.00 89.31 480 ARG A CA 1
ATOM 3829 C C . ARG A 1 480 ? 13.798 -13.220 10.945 1.00 89.31 480 ARG A C 1
ATOM 3831 O O . ARG A 1 480 ? 14.545 -13.206 9.971 1.00 89.31 480 ARG A O 1
ATOM 3838 N N . ASP A 1 481 ? 13.037 -14.267 11.245 1.00 90.38 481 ASP A N 1
ATOM 3839 C CA . ASP A 1 481 ? 13.030 -15.521 10.491 1.00 90.38 481 ASP A CA 1
ATOM 3840 C C . ASP A 1 481 ? 12.578 -15.282 9.054 1.00 90.38 481 ASP A C 1
ATOM 3842 O O . ASP A 1 481 ? 13.194 -15.785 8.112 1.00 90.38 481 ASP A O 1
ATOM 3846 N N . ARG A 1 482 ? 11.544 -14.455 8.866 1.00 91.62 482 ARG A N 1
ATOM 3847 C CA . ARG A 1 482 ? 11.122 -14.029 7.534 1.00 91.62 482 ARG A CA 1
ATOM 3848 C C . ARG A 1 482 ? 12.230 -13.291 6.803 1.00 91.62 482 ARG A C 1
ATOM 3850 O O . ARG A 1 482 ? 12.538 -13.646 5.670 1.00 91.62 482 ARG A O 1
ATOM 3857 N N . ARG A 1 483 ? 12.822 -12.268 7.425 1.00 92.19 483 ARG A N 1
ATOM 3858 C CA . ARG A 1 483 ? 13.903 -11.475 6.821 1.00 92.19 483 ARG A CA 1
ATOM 3859 C C . ARG A 1 483 ? 15.068 -12.368 6.405 1.00 92.19 483 ARG A C 1
ATOM 3861 O O . ARG A 1 483 ? 15.562 -12.226 5.289 1.00 92.19 483 ARG A O 1
ATOM 3868 N N . THR A 1 484 ? 15.433 -13.345 7.233 1.00 90.94 484 THR A N 1
ATOM 3869 C CA . THR A 1 484 ? 16.434 -14.366 6.899 1.00 90.94 484 THR A CA 1
ATOM 3870 C C . THR A 1 484 ? 16.016 -15.214 5.697 1.00 90.94 484 THR A C 1
ATOM 3872 O O . THR A 1 484 ? 16.792 -15.327 4.751 1.00 90.94 484 THR A O 1
ATOM 3875 N N . ARG A 1 485 ? 14.793 -15.770 5.675 1.00 93.56 485 ARG A N 1
ATOM 3876 C CA . ARG A 1 485 ? 14.294 -16.575 4.540 1.00 93.56 485 ARG A CA 1
ATOM 3877 C C . ARG A 1 485 ? 14.266 -15.784 3.235 1.00 93.56 485 ARG A C 1
ATOM 3879 O O . ARG A 1 485 ? 14.736 -16.270 2.212 1.00 93.56 485 ARG A O 1
ATOM 3886 N N . VAL A 1 486 ? 13.737 -14.563 3.264 1.00 93.31 486 VAL A N 1
ATOM 3887 C CA . VAL A 1 486 ? 13.657 -13.703 2.076 1.00 93.31 486 VAL A CA 1
ATOM 3888 C C . VAL A 1 486 ? 15.054 -13.316 1.597 1.00 93.31 486 VAL A C 1
ATOM 3890 O O . VAL A 1 486 ? 15.301 -13.343 0.394 1.00 93.31 486 VAL A O 1
ATOM 3893 N N . SER A 1 487 ? 15.985 -13.053 2.517 1.00 92.31 487 SER A N 1
ATOM 3894 C CA . SER A 1 487 ? 17.388 -12.813 2.172 1.00 92.31 487 SER A CA 1
ATOM 3895 C C . SER A 1 487 ? 18.022 -14.050 1.526 1.00 92.31 487 SER A C 1
ATOM 3897 O O . SER A 1 487 ? 18.693 -13.912 0.513 1.00 92.31 487 SER A O 1
ATOM 3899 N N . LEU A 1 488 ? 17.773 -15.270 2.025 1.00 91.25 488 LEU A N 1
ATOM 3900 C CA . LEU A 1 488 ? 18.234 -16.526 1.389 1.00 91.25 488 LEU A CA 1
ATOM 3901 C C . LEU A 1 488 ? 17.720 -16.658 -0.041 1.00 91.25 488 LEU A C 1
ATOM 3903 O O . LEU A 1 488 ? 18.499 -16.933 -0.952 1.00 91.25 488 LEU A O 1
ATOM 3907 N N . LEU A 1 489 ? 16.438 -16.372 -0.257 1.00 91.62 489 LEU A N 1
ATOM 3908 C CA . LEU A 1 489 ? 15.853 -16.367 -1.595 1.00 91.62 489 LEU A CA 1
ATOM 3909 C C . LEU A 1 489 ? 16.441 -15.262 -2.483 1.00 91.62 489 LEU A C 1
ATOM 3911 O O . LEU A 1 489 ? 16.625 -15.479 -3.676 1.00 91.62 489 LEU A O 1
ATOM 3915 N N . ALA A 1 490 ? 16.733 -14.080 -1.936 1.00 89.81 490 ALA A N 1
ATOM 3916 C CA . ALA A 1 490 ? 17.374 -12.992 -2.674 1.00 89.81 490 ALA A CA 1
ATOM 3917 C C . ALA A 1 490 ? 18.816 -13.338 -3.070 1.00 89.81 490 ALA A C 1
ATOM 3919 O O . ALA A 1 490 ? 19.191 -13.153 -4.224 1.00 89.81 490 ALA A O 1
ATOM 3920 N N . ALA A 1 491 ? 19.598 -13.913 -2.154 1.00 90.31 491 ALA A N 1
ATOM 3921 C CA . ALA A 1 491 ? 20.953 -14.379 -2.426 1.00 90.31 491 ALA A CA 1
ATOM 3922 C C . ALA A 1 491 ? 20.972 -15.488 -3.482 1.00 90.31 491 ALA A C 1
ATOM 3924 O O . ALA A 1 491 ? 21.780 -15.433 -4.405 1.00 90.31 491 ALA A O 1
ATOM 3925 N N . GLY A 1 492 ? 20.055 -16.456 -3.379 1.00 90.81 492 GLY A N 1
ATOM 3926 C CA . GLY A 1 492 ? 19.887 -17.504 -4.383 1.00 90.81 492 GLY A CA 1
ATOM 3927 C C . GLY A 1 492 ? 19.598 -16.922 -5.766 1.00 90.81 492 GLY A C 1
ATOM 3928 O O . GLY A 1 492 ? 20.289 -17.255 -6.722 1.00 90.81 492 GLY A O 1
ATOM 3929 N N . ARG A 1 493 ? 18.648 -15.984 -5.868 1.00 89.00 493 ARG A N 1
ATOM 3930 C CA . ARG A 1 493 ? 18.326 -15.302 -7.134 1.00 89.00 493 ARG A CA 1
ATOM 3931 C C . ARG A 1 493 ? 19.501 -14.515 -7.703 1.00 89.00 493 ARG A C 1
ATOM 3933 O O . ARG A 1 493 ? 19.761 -14.610 -8.898 1.00 89.00 493 ARG A O 1
ATOM 3940 N N . LEU A 1 494 ? 20.243 -13.788 -6.866 1.00 86.12 494 LEU A N 1
ATOM 3941 C CA . LEU A 1 494 ? 21.460 -13.095 -7.297 1.00 86.12 494 LEU A CA 1
ATOM 3942 C C . LEU A 1 494 ? 22.507 -14.083 -7.824 1.00 86.12 494 LEU A C 1
ATOM 3944 O O . LEU A 1 494 ? 23.069 -13.855 -8.891 1.00 86.12 494 LEU A O 1
ATOM 3948 N N . LEU A 1 495 ? 22.736 -15.197 -7.125 1.00 87.56 495 LEU A N 1
ATOM 3949 C CA . LEU A 1 495 ? 23.677 -16.231 -7.554 1.00 87.56 495 LEU A CA 1
ATOM 3950 C C . LEU A 1 495 ? 23.262 -16.861 -8.891 1.00 87.56 495 LEU A C 1
ATOM 3952 O O . LEU A 1 495 ? 24.095 -16.976 -9.786 1.00 87.56 495 LEU A O 1
ATOM 3956 N N . PHE A 1 496 ? 21.988 -17.230 -9.050 1.00 87.06 496 PHE A N 1
ATOM 3957 C CA . PHE A 1 496 ? 21.477 -17.778 -10.309 1.00 87.06 496 PHE A CA 1
ATOM 3958 C C . PHE A 1 496 ? 21.532 -16.758 -11.446 1.00 87.06 496 PHE A C 1
ATOM 3960 O O . PHE A 1 496 ? 21.912 -17.120 -12.556 1.00 87.06 496 PHE A O 1
ATOM 3967 N N . GLY A 1 497 ? 21.231 -15.486 -11.177 1.00 82.69 497 GLY A N 1
ATOM 3968 C CA . GLY A 1 497 ? 21.380 -14.406 -12.151 1.00 82.69 497 GLY A CA 1
ATOM 3969 C C . GLY A 1 497 ? 22.832 -14.224 -12.603 1.00 82.69 497 GLY A C 1
ATOM 3970 O O . GLY A 1 497 ? 23.094 -14.112 -13.799 1.00 82.69 497 GLY A O 1
ATOM 3971 N N . LEU A 1 498 ? 23.789 -14.265 -11.670 1.00 83.06 498 LEU A N 1
ATOM 3972 C CA . LEU A 1 498 ? 25.221 -14.197 -11.980 1.00 83.06 498 LEU A CA 1
ATOM 3973 C C . LEU A 1 498 ? 25.708 -15.428 -12.752 1.00 83.06 498 LEU A C 1
ATOM 3975 O O . LEU A 1 498 ? 26.475 -15.279 -13.700 1.00 83.06 498 LEU A O 1
ATOM 3979 N N . LEU A 1 499 ? 25.252 -16.629 -12.388 1.00 84.75 499 LEU A N 1
ATOM 3980 C CA . LEU A 1 499 ? 25.581 -17.858 -13.109 1.00 84.75 499 LEU A CA 1
ATOM 3981 C C . LEU A 1 499 ? 25.016 -17.830 -14.533 1.00 84.75 499 LEU A C 1
ATOM 3983 O O . LEU A 1 499 ? 25.738 -18.136 -15.477 1.00 84.75 499 LEU A O 1
ATOM 3987 N N . ALA A 1 500 ? 23.758 -17.416 -14.699 1.00 79.62 500 ALA A N 1
ATOM 3988 C CA . ALA A 1 500 ? 23.135 -17.256 -16.008 1.00 79.62 500 ALA A CA 1
ATOM 3989 C C . ALA A 1 500 ? 23.896 -16.237 -16.866 1.00 79.62 500 ALA A C 1
ATOM 3991 O O . ALA A 1 500 ? 24.157 -16.498 -18.038 1.00 79.62 500 ALA A O 1
ATOM 3992 N N . LEU A 1 501 ? 24.323 -15.116 -16.275 1.00 79.50 501 LEU A N 1
ATOM 3993 C CA . LEU A 1 501 ? 25.152 -14.123 -16.954 1.00 79.50 501 LEU A CA 1
ATOM 3994 C C . LEU A 1 501 ? 26.529 -14.686 -17.339 1.00 79.50 501 LEU A C 1
ATOM 3996 O O . LEU A 1 501 ? 26.990 -14.456 -18.452 1.00 79.50 501 LEU A O 1
ATOM 4000 N N . ALA A 1 502 ? 27.184 -15.444 -16.458 1.00 80.00 502 ALA A N 1
ATOM 4001 C CA . ALA A 1 502 ? 28.476 -16.063 -16.750 1.00 80.00 502 ALA A CA 1
ATOM 4002 C C . ALA A 1 502 ? 28.367 -17.082 -17.894 1.00 80.00 502 ALA A C 1
ATOM 4004 O O . ALA A 1 502 ? 29.162 -17.045 -18.831 1.00 80.00 502 ALA A O 1
ATOM 4005 N N . VAL A 1 503 ? 27.345 -17.942 -17.859 1.00 82.44 503 VAL A N 1
ATOM 4006 C CA . VAL A 1 503 ? 27.038 -18.888 -18.941 1.00 82.44 503 VAL A CA 1
ATOM 4007 C C . VAL A 1 503 ? 26.762 -18.135 -20.242 1.00 82.44 503 VAL A C 1
ATOM 4009 O O . VAL A 1 503 ? 27.338 -18.480 -21.267 1.00 82.44 503 VAL A O 1
ATOM 4012 N N . ALA A 1 504 ? 25.964 -17.067 -20.204 1.00 73.62 504 ALA A N 1
ATOM 4013 C CA . ALA A 1 504 ? 25.695 -16.221 -21.364 1.00 73.62 504 ALA A CA 1
ATOM 4014 C C . ALA A 1 504 ? 26.975 -15.630 -21.976 1.00 73.62 504 ALA A C 1
ATOM 4016 O O . ALA A 1 504 ? 27.156 -15.675 -23.191 1.00 73.62 504 ALA A O 1
ATOM 4017 N N . VAL A 1 505 ? 27.886 -15.119 -21.143 1.00 75.56 505 VAL A N 1
ATOM 4018 C CA . VAL A 1 505 ? 29.179 -14.582 -21.590 1.00 75.56 505 VAL A CA 1
ATOM 4019 C C . VAL A 1 505 ? 30.042 -15.676 -22.217 1.00 75.56 505 VAL A C 1
ATOM 4021 O O . VAL A 1 505 ? 30.608 -15.450 -23.281 1.00 75.56 505 VAL A O 1
ATOM 4024 N N . VAL A 1 506 ? 30.108 -16.869 -21.618 1.00 79.81 506 VAL A N 1
ATOM 4025 C CA . VAL A 1 506 ? 30.859 -18.006 -22.178 1.00 79.81 506 VAL A CA 1
ATOM 4026 C C . VAL A 1 506 ? 30.273 -18.444 -23.521 1.00 79.81 506 VAL A C 1
ATOM 4028 O O . VAL A 1 506 ? 31.015 -18.579 -24.490 1.00 79.81 506 VAL A O 1
ATOM 4031 N N . ILE A 1 507 ? 28.950 -18.604 -23.618 1.00 75.44 507 ILE A N 1
ATOM 4032 C CA . ILE A 1 507 ? 28.262 -18.951 -24.872 1.00 75.44 507 ILE A CA 1
ATOM 4033 C C . ILE A 1 507 ? 28.545 -17.891 -25.949 1.00 75.44 507 ILE A C 1
ATOM 4035 O O . ILE A 1 507 ? 28.818 -18.240 -27.099 1.00 75.44 507 ILE A O 1
ATOM 4039 N N . ALA A 1 508 ? 28.529 -16.608 -25.581 1.00 71.94 508 ALA A N 1
ATOM 4040 C CA . ALA A 1 508 ? 28.847 -15.517 -26.495 1.00 71.94 508 ALA A CA 1
ATOM 4041 C C . ALA A 1 508 ? 30.314 -15.534 -26.950 1.00 71.94 508 ALA A C 1
ATOM 4043 O O . ALA A 1 508 ? 30.581 -15.395 -28.142 1.00 71.94 508 ALA A O 1
ATOM 4044 N N . MET A 1 509 ? 31.263 -15.758 -26.035 1.00 75.31 509 MET A N 1
ATOM 4045 C CA . MET A 1 509 ? 32.695 -15.870 -26.349 1.00 75.31 509 MET A CA 1
ATOM 4046 C C . MET A 1 509 ? 33.010 -17.069 -27.249 1.00 75.31 509 MET A C 1
ATOM 4048 O O . MET A 1 509 ? 33.894 -16.982 -28.095 1.00 75.31 509 MET A O 1
ATOM 4052 N N . LEU A 1 510 ? 32.268 -18.168 -27.100 1.00 82.00 510 LEU A N 1
ATOM 4053 C CA . LEU A 1 510 ? 32.378 -19.354 -27.953 1.00 82.00 510 LEU A CA 1
ATOM 4054 C C . LEU A 1 510 ? 31.673 -19.189 -29.313 1.00 82.00 510 LEU A C 1
ATOM 4056 O O . LEU A 1 510 ? 31.687 -20.109 -30.124 1.00 82.00 510 LEU A O 1
ATOM 4060 N N . GLY A 1 511 ? 31.044 -18.038 -29.577 1.00 78.06 511 GLY A N 1
ATOM 4061 C CA . GLY A 1 511 ? 30.374 -17.745 -30.845 1.00 78.06 511 GLY A CA 1
ATOM 4062 C C . GLY A 1 511 ? 29.014 -18.428 -31.025 1.00 78.06 511 GLY A C 1
ATOM 4063 O O . GLY A 1 511 ? 28.377 -18.242 -32.063 1.00 78.06 511 GLY A O 1
ATOM 4064 N N . PHE A 1 512 ? 28.511 -19.158 -30.026 1.00 74.50 512 PHE A N 1
ATOM 4065 C CA . PHE A 1 512 ? 27.226 -19.865 -30.107 1.00 74.50 512 PHE A CA 1
ATOM 4066 C C . PHE A 1 512 ? 26.014 -18.925 -30.196 1.00 74.50 512 PHE A C 1
ATOM 4068 O O . PHE A 1 512 ? 24.981 -19.323 -30.733 1.00 74.50 512 PHE A O 1
ATOM 4075 N N . THR A 1 513 ? 26.130 -17.687 -29.697 1.00 64.31 513 THR A N 1
ATOM 4076 C CA . THR A 1 513 ? 25.096 -16.644 -29.845 1.00 64.31 513 THR A CA 1
ATOM 4077 C C . THR A 1 513 ? 25.283 -15.760 -31.077 1.00 64.31 513 THR A C 1
ATOM 4079 O O . THR A 1 513 ? 24.526 -14.802 -31.245 1.00 64.31 513 THR A O 1
ATOM 4082 N N . SER A 1 514 ? 26.299 -16.002 -31.913 1.00 70.50 514 SER A N 1
ATOM 4083 C CA . SER A 1 514 ? 26.365 -15.320 -33.208 1.00 70.50 514 SER A CA 1
ATOM 4084 C C . SER A 1 514 ? 25.129 -15.703 -34.039 1.00 70.50 514 SER A C 1
ATOM 4086 O O . SER A 1 514 ? 24.573 -16.783 -33.817 1.00 70.50 514 SER A O 1
ATOM 4088 N N . PRO A 1 515 ? 24.677 -14.861 -34.986 1.00 60.44 515 PRO A N 1
ATOM 4089 C CA . PRO A 1 515 ? 23.588 -15.225 -35.897 1.00 60.44 515 PRO A CA 1
ATOM 4090 C C . PRO A 1 515 ? 23.811 -16.580 -36.588 1.00 60.44 515 PRO A C 1
ATOM 4092 O O . PRO A 1 515 ? 22.853 -17.284 -36.894 1.00 60.44 515 PRO A O 1
ATOM 4095 N N . ASP A 1 516 ? 25.075 -16.965 -36.770 1.00 68.25 516 ASP A N 1
ATOM 4096 C CA . ASP A 1 516 ? 25.475 -18.212 -37.413 1.00 68.25 516 ASP A CA 1
ATOM 4097 C C . ASP A 1 516 ? 25.649 -19.396 -36.441 1.00 68.25 516 ASP A C 1
ATOM 4099 O O . ASP A 1 516 ? 25.732 -20.544 -36.892 1.00 68.25 516 ASP A O 1
ATOM 4103 N N . GLY A 1 517 ? 25.676 -19.142 -35.128 1.00 72.62 517 GLY A N 1
ATOM 4104 C CA . GLY A 1 517 ? 25.849 -20.142 -34.074 1.00 72.62 517 GLY A CA 1
ATOM 4105 C C . GLY A 1 517 ? 24.591 -20.979 -33.822 1.00 72.62 517 GLY A C 1
ATOM 4106 O O . GLY A 1 517 ? 23.471 -20.526 -34.045 1.00 72.62 517 GLY A O 1
ATOM 4107 N N . GLU A 1 518 ? 24.760 -22.213 -33.335 1.00 73.38 518 GLU A N 1
ATOM 4108 C CA . GLU A 1 518 ? 23.656 -23.178 -33.170 1.00 73.38 518 GLU A CA 1
ATOM 4109 C C . GLU A 1 518 ? 22.537 -22.679 -32.246 1.00 73.38 518 GLU A C 1
ATOM 4111 O O . GLU A 1 518 ? 21.358 -22.879 -32.535 1.00 73.38 518 GLU A O 1
ATOM 4116 N N . ILE A 1 519 ? 22.887 -21.978 -31.162 1.00 66.44 519 ILE A N 1
ATOM 4117 C CA . ILE A 1 519 ? 21.904 -21.404 -30.232 1.00 66.44 519 ILE A CA 1
ATOM 4118 C C . ILE A 1 519 ? 21.266 -20.153 -30.836 1.00 66.44 519 ILE A C 1
ATOM 4120 O O . ILE A 1 519 ? 20.061 -19.964 -30.695 1.00 66.44 519 ILE A O 1
ATOM 4124 N N . GLY A 1 520 ? 22.045 -19.320 -31.535 1.00 60.06 520 GLY A N 1
ATOM 4125 C CA . GLY A 1 520 ? 21.525 -18.186 -32.299 1.00 60.06 520 GLY A CA 1
ATOM 4126 C C . GLY A 1 520 ? 20.444 -18.626 -33.285 1.00 60.06 520 GLY A C 1
ATOM 4127 O O . GLY A 1 520 ? 19.337 -18.091 -33.242 1.00 60.06 520 GLY A O 1
ATOM 4128 N N . LYS A 1 521 ? 20.728 -19.668 -34.076 1.00 66.50 521 LYS A N 1
ATOM 4129 C CA . LYS A 1 521 ? 19.778 -20.300 -35.000 1.00 66.50 521 LYS A CA 1
ATOM 4130 C C . LYS A 1 521 ? 18.591 -20.916 -34.276 1.00 66.50 521 LYS A C 1
ATOM 4132 O O . LYS A 1 521 ? 17.466 -20.595 -34.609 1.00 66.50 521 LYS A O 1
ATOM 4137 N N . PHE A 1 522 ? 18.792 -21.706 -33.221 1.00 69.44 522 PHE A N 1
ATOM 4138 C CA . PHE A 1 522 ? 17.673 -22.289 -32.470 1.00 69.44 522 PHE A CA 1
ATOM 4139 C C . PHE A 1 522 ? 16.738 -21.225 -31.867 1.00 69.44 522 PHE A C 1
ATOM 4141 O O . PHE A 1 522 ? 15.516 -21.344 -31.941 1.00 69.44 522 PHE A O 1
ATOM 4148 N N . VAL A 1 523 ? 17.288 -20.156 -31.286 1.00 60.59 523 VAL A N 1
ATOM 4149 C CA . VAL A 1 523 ? 16.485 -19.079 -30.694 1.00 60.59 523 VAL A CA 1
ATOM 4150 C C . VAL A 1 523 ? 15.763 -18.267 -31.777 1.00 60.59 523 VAL A C 1
ATOM 4152 O O . VAL A 1 523 ? 14.579 -17.971 -31.611 1.00 60.59 523 VAL A O 1
ATOM 4155 N N . LEU A 1 524 ? 16.436 -17.937 -32.886 1.00 57.22 524 LEU A N 1
ATOM 4156 C CA . LEU A 1 524 ? 15.842 -17.232 -34.031 1.00 57.22 524 LEU A CA 1
ATOM 4157 C C . LEU A 1 524 ? 14.791 -18.073 -34.765 1.00 57.22 524 LEU A C 1
ATOM 4159 O O . LEU A 1 524 ? 13.687 -17.591 -35.008 1.00 57.22 524 LEU A O 1
ATOM 4163 N N . ASP A 1 525 ? 15.092 -19.331 -35.050 1.00 61.84 525 ASP A N 1
ATOM 4164 C CA . ASP A 1 525 ? 14.266 -20.188 -35.895 1.00 61.84 525 ASP A CA 1
ATOM 4165 C C . ASP A 1 525 ? 13.120 -20.829 -35.103 1.00 61.84 525 ASP A C 1
ATOM 4167 O O . ASP A 1 525 ? 11.994 -20.898 -35.589 1.00 61.84 525 ASP A O 1
ATOM 4171 N N . TYR A 1 526 ? 13.364 -21.262 -33.860 1.00 59.66 526 TYR A N 1
ATOM 4172 C CA . TYR A 1 526 ? 12.379 -22.022 -33.085 1.00 59.66 526 TYR A CA 1
ATOM 4173 C C . TYR A 1 526 ? 11.588 -21.146 -32.109 1.00 59.66 526 TYR A C 1
ATOM 4175 O O . TYR A 1 526 ? 10.356 -21.149 -32.120 1.00 59.66 526 TYR A O 1
ATOM 4183 N N . LEU A 1 527 ? 12.271 -20.358 -31.275 1.00 54.62 527 LEU A N 1
ATOM 4184 C CA . LEU A 1 527 ? 11.623 -19.523 -30.252 1.00 54.62 527 LEU A CA 1
ATOM 4185 C C . LEU A 1 527 ? 10.966 -18.285 -30.872 1.00 54.62 527 LEU A C 1
ATOM 4187 O O . LEU A 1 527 ? 9.808 -17.974 -30.581 1.00 54.62 527 LEU A O 1
ATOM 4191 N N . PHE A 1 528 ? 11.684 -17.607 -31.767 1.00 54.25 528 PHE A N 1
ATOM 4192 C CA . PHE A 1 528 ? 11.172 -16.430 -32.455 1.00 54.25 528 PHE A CA 1
ATOM 4193 C C . PHE A 1 528 ? 10.312 -16.783 -33.677 1.00 54.25 528 PHE A C 1
ATOM 4195 O O . PHE A 1 528 ? 9.252 -16.177 -33.837 1.00 54.25 528 PHE A O 1
ATOM 4202 N N . GLY A 1 529 ? 10.660 -17.825 -34.439 1.00 50.22 529 GLY A N 1
ATOM 4203 C CA . GLY A 1 529 ? 9.857 -18.302 -35.571 1.00 50.22 529 GLY A CA 1
ATOM 4204 C C . GLY A 1 529 ? 8.490 -18.900 -35.200 1.00 50.22 529 GLY A C 1
ATOM 4205 O O . GLY A 1 529 ? 7.523 -18.726 -35.942 1.00 50.22 529 GLY A O 1
ATOM 4206 N N . THR A 1 530 ? 8.349 -19.552 -34.040 1.00 53.62 530 THR A N 1
ATOM 4207 C CA . THR A 1 530 ? 7.103 -20.284 -33.717 1.00 53.62 530 THR A CA 1
ATOM 4208 C C . THR A 1 530 ? 6.152 -19.508 -32.800 1.00 53.62 530 THR A C 1
ATOM 4210 O O . THR A 1 530 ? 4.939 -19.644 -32.927 1.00 53.62 530 THR A O 1
ATOM 4213 N N . ILE A 1 531 ? 6.669 -18.679 -31.882 1.00 48.88 531 ILE A N 1
ATOM 4214 C CA . ILE A 1 531 ? 5.853 -18.049 -30.819 1.00 48.88 531 ILE A CA 1
ATOM 4215 C C . ILE A 1 531 ? 5.784 -16.518 -30.956 1.00 48.88 531 ILE A C 1
ATOM 4217 O O . ILE A 1 531 ? 4.811 -15.901 -30.530 1.00 48.88 531 ILE A O 1
ATOM 4221 N N . LEU A 1 532 ? 6.781 -15.880 -31.578 1.00 49.91 532 LEU A N 1
ATOM 4222 C CA . LEU A 1 532 ? 6.943 -14.419 -31.564 1.00 49.91 532 LEU A CA 1
ATOM 4223 C C . LEU A 1 532 ? 7.161 -13.802 -32.955 1.00 49.91 532 LEU A C 1
ATOM 4225 O O . LEU A 1 532 ? 7.618 -12.662 -33.053 1.00 49.91 532 LEU A O 1
ATOM 4229 N N . ASN A 1 533 ? 6.824 -14.504 -34.036 1.00 48.84 533 ASN A N 1
ATOM 4230 C CA . ASN A 1 533 ? 7.094 -14.048 -35.407 1.00 48.84 533 ASN A CA 1
ATOM 4231 C C . ASN A 1 533 ? 6.444 -12.679 -35.724 1.00 48.84 533 ASN A C 1
ATOM 4233 O O . ASN A 1 533 ? 6.983 -11.882 -36.487 1.00 48.84 533 ASN A O 1
ATOM 4237 N N . VAL A 1 534 ? 5.337 -12.348 -35.047 1.00 50.31 534 VAL A N 1
ATOM 4238 C CA . VAL A 1 534 ? 4.646 -11.048 -35.154 1.00 50.31 534 VAL A CA 1
ATOM 4239 C C . VAL A 1 534 ? 5.397 -9.906 -34.441 1.00 50.31 534 VAL A C 1
ATOM 4241 O O . VAL A 1 534 ? 5.290 -8.753 -34.848 1.00 50.31 534 VAL A O 1
ATOM 4244 N N . LEU A 1 535 ? 6.194 -10.202 -33.408 1.00 43.69 535 LEU A N 1
ATOM 4245 C CA . LEU A 1 535 ? 6.925 -9.206 -32.609 1.00 43.69 535 LEU A CA 1
ATOM 4246 C C . LEU A 1 535 ? 8.415 -9.107 -32.974 1.00 43.69 535 LEU A C 1
ATOM 4248 O O . LEU A 1 535 ? 9.030 -8.061 -32.790 1.00 43.69 535 LEU A O 1
ATOM 4252 N N . THR A 1 536 ? 9.017 -10.171 -33.502 1.00 51.19 536 THR A N 1
ATOM 4253 C CA . THR A 1 536 ? 10.484 -10.310 -33.560 1.00 51.19 536 THR A CA 1
ATOM 4254 C C . THR A 1 536 ? 11.116 -9.915 -34.872 1.00 51.19 536 THR A C 1
ATOM 4256 O O . THR A 1 536 ? 12.254 -9.455 -34.850 1.00 51.19 536 THR A O 1
ATOM 4259 N N . GLY A 1 537 ? 10.389 -9.997 -35.987 1.00 61.44 537 GLY A N 1
ATOM 4260 C CA . GLY A 1 537 ? 10.833 -9.397 -37.245 1.00 61.44 537 GLY A CA 1
ATOM 4261 C C . GLY A 1 537 ? 11.163 -7.908 -37.059 1.00 61.44 537 GLY A C 1
ATOM 4262 O O . GLY A 1 537 ? 12.293 -7.499 -37.327 1.00 61.44 537 GLY A O 1
ATOM 4263 N N . PRO A 1 538 ? 10.245 -7.098 -36.500 1.00 56.75 538 PRO A N 1
ATOM 4264 C CA . PRO A 1 538 ? 10.504 -5.688 -36.209 1.00 56.75 538 PRO A CA 1
ATOM 4265 C C . PRO A 1 538 ? 11.636 -5.456 -35.194 1.00 56.75 538 PRO A C 1
ATOM 4267 O O . PRO A 1 538 ? 12.494 -4.611 -35.438 1.00 56.75 538 PRO A O 1
ATOM 4270 N N . VAL A 1 539 ? 11.689 -6.218 -34.090 1.00 55.66 539 VAL A N 1
ATOM 4271 C CA . VAL A 1 539 ? 12.748 -6.101 -33.059 1.00 55.66 539 VAL A CA 1
ATOM 4272 C C . VAL A 1 539 ? 14.124 -6.462 -33.622 1.00 55.66 539 VAL A C 1
ATOM 4274 O O . VAL A 1 539 ? 15.097 -5.739 -33.419 1.00 55.66 539 VAL A O 1
ATOM 4277 N N . GLY A 1 540 ? 14.218 -7.580 -34.340 1.00 66.50 540 GLY A N 1
ATOM 4278 C CA . GLY A 1 540 ? 15.448 -8.057 -34.962 1.00 66.50 540 GLY A CA 1
ATOM 4279 C C . GLY A 1 540 ? 15.954 -7.080 -36.016 1.00 66.50 540 GLY A C 1
ATOM 4280 O O . GLY A 1 540 ? 17.133 -6.733 -36.003 1.00 66.50 540 GLY A O 1
ATOM 4281 N N . ASN A 1 541 ? 15.055 -6.561 -36.858 1.00 68.38 541 ASN A N 1
ATOM 4282 C CA . ASN A 1 541 ? 15.381 -5.530 -37.841 1.00 68.38 541 ASN A CA 1
ATOM 4283 C C . ASN A 1 541 ? 15.826 -4.225 -37.175 1.00 68.38 541 ASN A C 1
ATOM 4285 O O . ASN A 1 541 ? 16.794 -3.620 -37.628 1.00 68.38 541 ASN A O 1
ATOM 4289 N N . PHE A 1 542 ? 15.189 -3.825 -36.071 1.00 70.44 542 PHE A N 1
ATOM 4290 C CA . PHE A 1 542 ? 15.605 -2.664 -35.288 1.00 70.44 542 PHE A CA 1
ATOM 4291 C C . PHE A 1 542 ? 17.018 -2.830 -34.719 1.00 70.44 542 PHE A C 1
ATOM 4293 O O . PHE A 1 542 ? 17.843 -1.942 -34.900 1.00 70.44 542 PHE A O 1
ATOM 4300 N N . PHE A 1 543 ? 17.337 -3.960 -34.078 1.00 72.19 543 PHE A N 1
ATOM 4301 C CA . PHE A 1 543 ? 18.678 -4.180 -33.523 1.00 72.19 543 PHE A CA 1
ATOM 4302 C C . PHE A 1 543 ? 19.748 -4.373 -34.605 1.00 72.19 543 PHE A C 1
ATOM 4304 O O . PHE A 1 543 ? 20.878 -3.938 -34.409 1.00 72.19 543 PHE A O 1
ATOM 4311 N N . ASN A 1 544 ? 19.407 -4.964 -35.754 1.00 75.25 544 ASN A N 1
ATOM 4312 C CA . ASN A 1 544 ? 20.304 -5.041 -36.911 1.00 75.25 544 ASN A CA 1
ATOM 4313 C C . ASN A 1 544 ? 20.592 -3.648 -37.487 1.00 75.25 544 ASN A C 1
ATOM 4315 O O . ASN A 1 544 ? 21.746 -3.307 -37.738 1.00 75.25 544 ASN A O 1
ATOM 4319 N N . TRP A 1 545 ? 19.556 -2.821 -37.648 1.00 81.94 545 TRP A N 1
ATOM 4320 C CA . TRP A 1 545 ? 19.708 -1.427 -38.051 1.00 81.94 545 TRP A CA 1
ATOM 4321 C C . TRP A 1 545 ? 20.541 -0.647 -37.030 1.00 81.94 545 TRP A C 1
ATOM 4323 O O . TRP A 1 545 ? 21.510 0.003 -37.412 1.00 81.94 545 TRP A O 1
ATOM 4333 N N . LEU A 1 546 ? 20.244 -0.780 -35.735 1.00 68.75 546 LEU A N 1
ATOM 4334 C CA . LEU A 1 546 ? 20.993 -0.129 -34.663 1.00 68.75 546 LEU A CA 1
ATOM 4335 C C . LEU A 1 546 ? 22.471 -0.543 -34.690 1.00 68.75 546 LEU A C 1
ATOM 4337 O O . LEU A 1 546 ? 23.342 0.315 -34.621 1.00 68.75 546 LEU A O 1
ATOM 4341 N N . ALA A 1 547 ? 22.760 -1.836 -34.866 1.00 76.75 547 ALA A N 1
ATOM 4342 C CA . ALA A 1 547 ? 24.121 -2.354 -34.996 1.00 76.75 547 ALA A CA 1
ATOM 4343 C C . ALA A 1 547 ? 24.857 -1.773 -36.216 1.00 76.75 547 ALA A C 1
ATOM 4345 O O . ALA A 1 547 ? 26.069 -1.597 -36.158 1.00 76.75 547 ALA A O 1
ATOM 4346 N N . SER A 1 548 ? 24.134 -1.445 -37.293 1.00 78.56 548 SER A N 1
ATOM 4347 C CA . SER A 1 548 ? 24.708 -0.848 -38.506 1.00 78.56 548 SER A CA 1
ATOM 4348 C C . SER A 1 548 ? 25.045 0.642 -38.377 1.00 78.56 548 SER A C 1
ATOM 4350 O O . SER A 1 548 ? 25.888 1.137 -39.120 1.00 78.56 548 SER A O 1
ATOM 4352 N N . ILE A 1 549 ? 24.406 1.358 -37.443 1.00 70.50 549 ILE A N 1
ATOM 4353 C CA . ILE A 1 549 ? 24.603 2.806 -37.253 1.00 70.50 549 ILE A CA 1
ATOM 4354 C C . ILE A 1 549 ? 25.484 3.148 -36.047 1.00 70.50 549 ILE A C 1
ATOM 4356 O O . ILE A 1 549 ? 25.929 4.289 -35.926 1.00 70.50 549 ILE A O 1
ATOM 4360 N N . VAL A 1 550 ? 25.744 2.193 -35.146 1.00 66.81 550 VAL A N 1
ATOM 4361 C CA . VAL A 1 550 ? 26.672 2.400 -34.026 1.00 66.81 550 VAL A CA 1
ATOM 4362 C C . VAL A 1 550 ? 28.112 2.057 -34.426 1.00 66.81 550 VAL A C 1
ATOM 4364 O O . VAL A 1 550 ? 28.335 1.149 -35.226 1.00 66.81 550 VAL A O 1
ATOM 4367 N N . PRO A 1 551 ? 29.118 2.735 -33.846 1.00 81.94 551 PRO A N 1
ATOM 4368 C CA . PRO A 1 551 ? 30.516 2.350 -33.995 1.00 81.94 551 PRO A CA 1
ATOM 4369 C C . PRO A 1 551 ? 30.760 0.858 -33.697 1.00 81.94 551 PRO A C 1
ATOM 4371 O O . PRO A 1 551 ? 30.142 0.324 -32.772 1.00 81.94 551 PRO A O 1
ATOM 4374 N N . PRO A 1 552 ? 31.716 0.190 -34.373 1.00 78.75 552 PRO A N 1
ATOM 4375 C CA . PRO A 1 552 ? 31.972 -1.245 -34.193 1.00 78.75 552 PRO A CA 1
ATOM 4376 C C . PRO A 1 552 ? 32.228 -1.672 -32.741 1.00 78.75 552 PRO A C 1
ATOM 4378 O O . PRO A 1 552 ? 31.817 -2.752 -32.327 1.00 78.75 552 PRO A O 1
ATOM 4381 N N . TRP A 1 553 ? 32.842 -0.803 -31.932 1.00 70.94 553 TRP A N 1
ATOM 4382 C CA . TRP A 1 553 ? 33.092 -1.072 -30.512 1.00 70.94 553 TRP A CA 1
ATOM 4383 C C . TRP A 1 553 ? 31.809 -1.105 -29.653 1.00 70.94 553 TRP A C 1
ATOM 4385 O O . TRP A 1 553 ? 31.823 -1.663 -28.559 1.00 70.94 553 TRP A O 1
ATOM 4395 N N . LEU A 1 554 ? 30.688 -0.567 -30.151 1.00 60.69 554 LEU A N 1
ATOM 4396 C CA . LEU A 1 554 ? 29.357 -0.640 -29.533 1.00 60.69 554 LEU A CA 1
ATOM 4397 C C . LEU A 1 554 ? 28.483 -1.768 -30.098 1.00 60.69 554 LEU A C 1
ATOM 4399 O O . LEU A 1 554 ? 27.455 -2.088 -29.498 1.00 60.69 554 LEU A O 1
ATOM 4403 N N . ALA A 1 555 ? 28.877 -2.416 -31.198 1.00 70.44 555 ALA A N 1
ATOM 4404 C CA . ALA A 1 555 ? 28.100 -3.504 -31.795 1.00 70.44 555 ALA A CA 1
ATOM 4405 C C . ALA A 1 555 ? 27.890 -4.674 -30.812 1.00 70.44 555 ALA A C 1
ATOM 4407 O O . ALA A 1 555 ? 26.809 -5.260 -30.763 1.00 70.44 555 ALA A O 1
ATOM 4408 N N . GLY A 1 556 ? 28.877 -4.949 -29.948 1.00 66.75 556 GLY A N 1
ATOM 4409 C CA . GLY A 1 556 ? 28.749 -5.933 -28.867 1.00 66.75 556 GLY A CA 1
ATOM 4410 C C . GLY A 1 556 ? 27.685 -5.565 -27.824 1.00 66.75 556 GLY A C 1
ATOM 4411 O O . GLY A 1 556 ? 26.960 -6.438 -27.352 1.00 66.75 556 GLY A O 1
ATOM 4412 N N . VAL A 1 557 ? 27.519 -4.273 -27.516 1.00 65.69 557 VAL A N 1
ATOM 4413 C CA . VAL A 1 557 ? 26.465 -3.781 -26.610 1.00 65.69 557 VAL A CA 1
ATOM 4414 C C . VAL A 1 557 ? 25.090 -3.949 -27.250 1.00 65.69 557 VAL A C 1
ATOM 4416 O O . VAL A 1 557 ? 24.158 -4.402 -26.593 1.00 65.69 557 VAL A O 1
ATOM 4419 N N . VAL A 1 558 ? 24.960 -3.646 -28.544 1.00 67.44 558 VAL A N 1
ATOM 4420 C CA . VAL A 1 558 ? 23.710 -3.849 -29.291 1.00 67.44 558 VAL A CA 1
ATOM 4421 C C . VAL A 1 558 ? 23.341 -5.335 -29.358 1.00 67.44 558 VAL A C 1
ATOM 4423 O O . VAL A 1 558 ? 22.185 -5.687 -29.127 1.00 67.44 558 VAL A O 1
ATOM 4426 N N . GLY A 1 559 ? 24.320 -6.216 -29.586 1.00 68.69 559 GLY A N 1
ATOM 4427 C CA . GLY A 1 559 ? 24.132 -7.668 -29.525 1.00 68.69 559 GLY A CA 1
ATOM 4428 C C . GLY A 1 559 ? 23.694 -8.152 -28.139 1.00 68.69 559 GLY A C 1
ATOM 4429 O O . GLY A 1 559 ? 22.763 -8.950 -28.028 1.00 68.69 559 GLY A O 1
ATOM 4430 N N . PHE A 1 560 ? 24.293 -7.613 -27.075 1.00 61.34 560 PHE A N 1
ATOM 4431 C CA . PHE A 1 560 ? 23.887 -7.901 -25.700 1.00 61.34 560 PHE A CA 1
ATOM 4432 C C . PHE A 1 560 ? 22.449 -7.441 -25.412 1.00 61.34 560 PHE A C 1
ATOM 4434 O O . PHE A 1 560 ? 21.653 -8.216 -24.887 1.00 61.34 560 PHE A O 1
ATOM 4441 N N . LEU A 1 561 ? 22.082 -6.217 -25.806 1.00 60.03 561 LEU A N 1
ATOM 4442 C CA . LEU A 1 561 ? 20.725 -5.682 -25.641 1.00 60.03 561 LEU A CA 1
ATOM 4443 C C . LEU A 1 561 ? 19.683 -6.490 -26.423 1.00 60.03 561 LEU A C 1
ATOM 4445 O O . LEU A 1 561 ? 18.584 -6.710 -25.920 1.00 60.03 561 LEU A O 1
ATOM 4449 N N . ARG A 1 562 ? 20.037 -6.984 -27.615 1.00 67.31 562 ARG A N 1
ATOM 4450 C CA . ARG A 1 562 ? 19.188 -7.883 -28.408 1.00 67.31 562 ARG A CA 1
ATOM 4451 C C . ARG A 1 562 ? 18.936 -9.217 -27.699 1.00 67.31 562 ARG A C 1
ATOM 4453 O O . ARG A 1 562 ? 17.841 -9.761 -27.806 1.00 67.31 562 ARG A O 1
ATOM 4460 N N . ALA A 1 563 ? 19.931 -9.741 -26.985 1.00 59.91 563 ALA A N 1
ATOM 4461 C CA . ALA A 1 563 ? 19.834 -11.004 -26.254 1.00 59.91 563 ALA A CA 1
ATOM 4462 C C . ALA A 1 563 ? 19.234 -10.853 -24.839 1.00 59.91 563 ALA A C 1
ATOM 4464 O O . ALA A 1 563 ? 18.722 -11.822 -24.279 1.00 59.91 563 ALA A O 1
ATOM 4465 N N . ALA A 1 564 ? 19.238 -9.642 -24.271 1.00 57.84 564 ALA A N 1
ATOM 4466 C CA . ALA A 1 564 ? 18.746 -9.352 -22.922 1.00 57.84 564 ALA A CA 1
ATOM 4467 C C . ALA A 1 564 ? 17.326 -9.882 -22.623 1.00 57.84 564 ALA A C 1
ATOM 4469 O O . ALA A 1 564 ? 17.155 -10.479 -21.560 1.00 57.84 564 ALA A O 1
ATOM 4470 N N . PRO A 1 565 ? 16.320 -9.772 -23.516 1.00 55.84 565 PRO A N 1
ATOM 4471 C CA . PRO A 1 565 ? 14.987 -10.323 -23.260 1.00 55.84 565 PRO A CA 1
ATOM 4472 C C . PRO A 1 565 ? 14.977 -11.844 -23.066 1.00 55.84 565 PRO A C 1
ATOM 4474 O O . PRO A 1 565 ? 14.221 -12.347 -22.240 1.00 55.84 565 PRO A O 1
ATOM 4477 N N . VAL A 1 566 ? 15.840 -12.575 -23.781 1.00 55.69 566 VAL A N 1
ATOM 4478 C CA . VAL A 1 566 ? 15.982 -14.035 -23.643 1.00 55.69 566 VAL A CA 1
ATOM 4479 C C . VAL A 1 566 ? 16.587 -14.376 -22.284 1.00 55.69 566 VAL A C 1
ATOM 4481 O O . VAL A 1 566 ? 16.113 -15.287 -21.608 1.00 55.69 566 VAL A O 1
ATOM 4484 N N . TYR A 1 567 ? 17.578 -13.602 -21.836 1.00 56.19 567 TYR A N 1
ATOM 4485 C CA . TYR A 1 567 ? 18.166 -13.770 -20.506 1.00 56.19 567 TYR A CA 1
ATOM 4486 C C . TYR A 1 567 ? 17.173 -13.441 -19.386 1.00 56.19 567 TYR A C 1
ATOM 4488 O O . TYR A 1 567 ? 17.091 -14.177 -18.403 1.00 56.19 567 TYR A O 1
ATOM 4496 N N . VAL A 1 568 ? 16.366 -12.390 -19.555 1.00 53.69 568 VAL A N 1
ATOM 4497 C CA . VAL A 1 568 ? 15.288 -12.040 -18.620 1.00 53.69 568 VAL A CA 1
ATOM 4498 C C . VAL A 1 568 ? 14.234 -13.151 -18.578 1.00 53.69 568 VAL A C 1
ATOM 4500 O O . VAL A 1 568 ? 13.895 -13.614 -17.492 1.00 53.69 568 VAL A O 1
ATOM 4503 N N . ALA A 1 569 ? 13.774 -13.654 -19.726 1.00 52.78 569 ALA A N 1
ATOM 4504 C CA . ALA A 1 569 ? 12.819 -14.761 -19.784 1.00 52.78 569 ALA A CA 1
ATOM 4505 C C . ALA A 1 569 ? 13.374 -16.041 -19.133 1.00 52.78 569 ALA A C 1
ATOM 4507 O O . ALA A 1 569 ? 12.682 -16.676 -18.339 1.00 52.78 569 ALA A O 1
ATOM 4508 N N . GLY A 1 570 ? 14.642 -16.376 -19.392 1.00 51.12 570 GLY A N 1
ATOM 4509 C CA . GLY A 1 570 ? 15.329 -17.487 -18.732 1.00 51.12 570 GLY A CA 1
ATOM 4510 C C . GLY A 1 570 ? 15.385 -17.323 -17.211 1.00 51.12 570 GLY A C 1
ATOM 4511 O O . GLY A 1 570 ? 15.099 -18.272 -16.485 1.00 51.12 570 GLY A O 1
ATOM 4512 N N . SER A 1 571 ? 15.663 -16.113 -16.714 1.00 50.50 571 SER A N 1
ATOM 4513 C CA . SER A 1 571 ? 15.668 -15.838 -15.270 1.00 50.50 571 SER A CA 1
ATOM 4514 C C . SER A 1 571 ? 14.281 -15.990 -14.626 1.00 50.50 571 SER A C 1
ATOM 4516 O O . SER A 1 571 ? 14.171 -16.563 -13.545 1.00 50.50 571 SER A O 1
ATOM 4518 N N . ILE A 1 572 ? 13.211 -15.590 -15.325 1.00 51.03 572 ILE A N 1
ATOM 4519 C CA . ILE A 1 572 ? 11.821 -15.760 -14.865 1.00 51.03 572 ILE A CA 1
ATOM 4520 C C . ILE A 1 572 ? 11.439 -17.247 -14.797 1.00 51.03 572 ILE A C 1
ATOM 4522 O O . ILE A 1 572 ? 10.764 -17.672 -13.858 1.00 51.03 572 ILE A O 1
ATOM 4526 N N . ILE A 1 573 ? 11.888 -18.060 -15.760 1.00 51.72 573 ILE A N 1
ATOM 4527 C CA . ILE A 1 573 ? 11.655 -19.515 -15.767 1.00 51.72 573 ILE A CA 1
ATOM 4528 C C . ILE A 1 573 ? 12.359 -20.194 -14.588 1.00 51.72 573 ILE A C 1
ATOM 4530 O O . ILE A 1 573 ? 11.789 -21.088 -13.965 1.00 51.72 573 ILE A O 1
ATOM 4534 N N . VAL A 1 574 ? 13.566 -19.746 -14.236 1.00 52.03 574 VAL A N 1
ATOM 4535 C CA . VAL A 1 574 ? 14.286 -20.242 -13.052 1.00 52.03 574 VAL A CA 1
ATOM 4536 C C . VAL A 1 574 ? 13.585 -19.835 -11.748 1.00 52.03 574 VAL A C 1
ATOM 4538 O O . VAL A 1 574 ? 13.658 -20.569 -10.764 1.00 52.03 574 VAL A O 1
ATOM 4541 N N . ASP A 1 575 ? 12.849 -18.723 -11.739 1.00 50.19 575 ASP A N 1
ATOM 4542 C CA . ASP A 1 575 ? 12.096 -18.266 -10.566 1.00 50.19 575 ASP A CA 1
ATOM 4543 C C . ASP A 1 575 ? 10.772 -19.028 -10.340 1.00 50.19 575 ASP A C 1
ATOM 4545 O O . ASP A 1 575 ? 10.297 -19.100 -9.204 1.00 50.19 575 ASP A O 1
ATOM 4549 N N . LEU A 1 576 ? 10.176 -19.640 -11.371 1.00 50.00 576 LEU A N 1
ATOM 4550 C CA . LEU A 1 576 ? 8.880 -20.346 -11.297 1.00 50.00 576 LEU A CA 1
ATOM 4551 C C . LEU A 1 576 ? 8.788 -21.418 -10.181 1.00 50.00 576 LEU A C 1
ATOM 4553 O O . LEU A 1 576 ? 7.800 -21.411 -9.443 1.00 50.00 576 LEU A O 1
ATOM 4557 N N . PRO A 1 577 ? 9.796 -22.285 -9.953 1.00 47.44 577 PRO A N 1
ATOM 4558 C CA . PRO A 1 577 ? 9.791 -23.239 -8.837 1.00 47.44 577 PRO A CA 1
ATOM 4559 C C . PRO A 1 577 ? 9.814 -22.579 -7.446 1.00 47.44 577 PRO A C 1
ATOM 4561 O O . PRO A 1 577 ? 9.268 -23.118 -6.478 1.00 47.44 577 PRO A O 1
ATOM 4564 N N . ALA A 1 578 ? 10.405 -21.386 -7.319 1.00 49.59 578 ALA A N 1
ATOM 4565 C CA . ALA A 1 578 ? 10.403 -20.635 -6.064 1.00 49.59 578 ALA A CA 1
ATOM 4566 C C . ALA A 1 578 ? 9.013 -20.050 -5.745 1.00 49.59 578 ALA A C 1
ATOM 4568 O O . ALA A 1 578 ? 8.675 -19.876 -4.570 1.00 49.59 578 ALA A O 1
ATOM 4569 N N . PHE A 1 579 ? 8.174 -19.801 -6.760 1.00 47.22 579 PHE A N 1
ATOM 4570 C CA . PHE A 1 579 ? 6.779 -19.391 -6.560 1.00 47.22 579 PHE A CA 1
ATOM 4571 C C . PHE A 1 579 ? 5.914 -20.506 -5.959 1.00 47.22 579 PHE A C 1
ATOM 4573 O O . PHE A 1 579 ? 5.015 -20.207 -5.173 1.00 47.22 579 PHE A O 1
ATOM 4580 N N . THR A 1 580 ? 6.184 -21.774 -6.282 1.00 48.50 580 THR A N 1
ATOM 4581 C CA . THR A 1 580 ? 5.363 -22.907 -5.826 1.00 48.50 580 THR A CA 1
ATOM 4582 C C . THR A 1 580 ? 5.732 -23.396 -4.425 1.00 48.50 580 THR A C 1
ATOM 4584 O O . THR A 1 580 ? 4.846 -23.759 -3.654 1.00 48.50 580 THR A O 1
ATOM 4587 N N . CYS A 1 581 ? 7.013 -23.353 -4.042 1.00 41.31 581 CYS A N 1
ATOM 4588 C CA . CYS A 1 581 ? 7.470 -23.885 -2.749 1.00 41.31 581 CYS A CA 1
ATOM 4589 C C . CYS A 1 581 ? 7.151 -22.994 -1.531 1.00 41.31 581 CYS A C 1
ATOM 4591 O O . CYS A 1 581 ? 7.195 -23.467 -0.400 1.00 41.31 581 CYS A O 1
ATOM 4593 N N . GLY A 1 582 ? 6.804 -21.716 -1.722 1.00 44.31 582 GLY A N 1
ATOM 4594 C CA . GLY A 1 582 ? 6.588 -20.773 -0.614 1.00 44.31 582 GLY A CA 1
ATOM 4595 C C . GLY A 1 582 ? 5.283 -20.942 0.181 1.00 44.31 582 GLY A C 1
ATOM 4596 O O . GLY A 1 582 ? 5.143 -20.314 1.228 1.00 44.31 582 GLY A O 1
ATOM 4597 N N . ARG A 1 583 ? 4.320 -21.748 -0.291 1.00 47.81 583 ARG A N 1
ATOM 4598 C CA . ARG A 1 583 ? 2.988 -21.866 0.339 1.00 47.81 583 ARG A CA 1
ATOM 4599 C C . ARG A 1 583 ? 2.883 -22.921 1.445 1.00 47.81 583 ARG A C 1
ATOM 4601 O O . ARG A 1 583 ? 1.988 -22.809 2.270 1.00 47.81 583 ARG A O 1
ATOM 4608 N N . SER A 1 584 ? 3.760 -23.924 1.496 1.00 42.03 584 SER A N 1
ATOM 4609 C CA . SER A 1 584 ? 3.534 -25.110 2.342 1.00 42.03 584 SER A CA 1
ATOM 4610 C C . SER A 1 584 ? 4.189 -25.079 3.730 1.00 42.03 584 SER A C 1
ATOM 4612 O O . SER A 1 584 ? 3.804 -25.867 4.584 1.00 42.03 584 SER A O 1
ATOM 4614 N N . SER A 1 585 ? 5.152 -24.192 4.008 1.00 41.69 585 SER A N 1
ATOM 4615 C CA . SER A 1 585 ? 6.012 -24.338 5.200 1.00 41.69 585 SER A CA 1
ATOM 4616 C C . SER A 1 585 ? 5.663 -23.460 6.412 1.00 41.69 585 SER A C 1
ATOM 4618 O O . SER A 1 585 ? 6.324 -23.573 7.444 1.00 41.69 585 SER A O 1
ATOM 4620 N N . ALA A 1 586 ? 4.690 -22.546 6.318 1.00 44.97 586 ALA A N 1
ATOM 4621 C CA . ALA A 1 586 ? 4.453 -21.541 7.367 1.00 44.97 586 ALA A CA 1
ATOM 4622 C C . ALA A 1 586 ? 3.536 -22.014 8.513 1.00 44.97 586 ALA A C 1
ATOM 4624 O O . ALA A 1 586 ? 3.574 -21.438 9.599 1.00 44.97 586 ALA A O 1
ATOM 4625 N N . THR A 1 587 ? 2.732 -23.056 8.302 1.00 48.72 587 THR A N 1
ATOM 4626 C CA . THR A 1 587 ? 1.751 -23.543 9.287 1.00 48.72 587 THR A CA 1
ATOM 4627 C C . THR A 1 587 ? 2.264 -24.690 10.159 1.00 48.72 587 THR A C 1
ATOM 4629 O O . THR A 1 587 ? 1.773 -24.856 11.272 1.00 48.72 587 THR A O 1
ATOM 4632 N N . ASP A 1 588 ? 3.286 -25.431 9.722 1.00 40.56 588 ASP A N 1
ATOM 4633 C CA . ASP A 1 588 ? 3.628 -26.720 10.347 1.00 40.56 588 ASP A CA 1
ATOM 4634 C C . ASP A 1 588 ? 4.684 -26.639 11.471 1.00 40.56 588 ASP A C 1
ATOM 4636 O O . ASP A 1 588 ? 4.753 -27.499 12.348 1.00 40.56 588 ASP A O 1
ATOM 4640 N N . SER A 1 589 ? 5.512 -25.589 11.510 1.00 42.06 589 SER A N 1
ATOM 4641 C CA . SER A 1 589 ? 6.665 -25.541 12.429 1.00 42.06 589 SER A CA 1
ATOM 4642 C C . SER A 1 589 ? 6.398 -24.898 13.795 1.00 42.06 589 SER A C 1
ATOM 4644 O O . SER A 1 589 ? 7.232 -25.023 14.690 1.00 42.06 589 SER A O 1
ATOM 4646 N N . THR A 1 590 ? 5.249 -24.246 14.007 1.00 46.97 590 THR A N 1
ATOM 4647 C CA . THR A 1 590 ? 4.976 -23.481 15.246 1.00 46.97 590 THR A CA 1
ATOM 4648 C C . THR A 1 590 ? 3.925 -24.089 16.176 1.00 46.97 590 THR A C 1
ATOM 4650 O O . THR A 1 590 ? 3.817 -23.643 17.315 1.00 46.97 590 THR A O 1
ATOM 4653 N N . VAL A 1 591 ? 3.213 -25.146 15.766 1.00 45.31 591 VAL A N 1
ATOM 4654 C CA . VAL A 1 591 ? 2.235 -25.843 16.634 1.00 45.31 591 VAL A CA 1
ATOM 4655 C C . VAL A 1 591 ? 2.871 -26.999 17.429 1.00 45.31 591 VAL A C 1
ATOM 4657 O O . VAL A 1 591 ? 2.280 -27.516 18.373 1.00 45.31 591 VAL A O 1
ATOM 4660 N N . ARG A 1 592 ? 4.139 -27.352 17.165 1.00 38.91 592 ARG A N 1
ATOM 4661 C CA . ARG A 1 592 ? 4.922 -28.269 18.020 1.00 38.91 592 ARG A CA 1
ATOM 4662 C C . ARG A 1 592 ? 5.492 -27.568 19.263 1.00 38.91 592 ARG A C 1
ATOM 4664 O O . ARG A 1 592 ? 6.682 -27.639 19.553 1.00 38.91 592 ARG A O 1
ATOM 4671 N N . THR A 1 593 ? 4.636 -26.930 20.054 1.00 41.75 593 THR A N 1
ATOM 4672 C CA . THR A 1 593 ? 4.939 -26.552 21.440 1.00 41.75 593 THR A CA 1
ATOM 4673 C C . THR A 1 593 ? 4.238 -27.506 22.407 1.00 41.75 593 THR A C 1
ATOM 4675 O O . THR A 1 593 ? 3.136 -27.280 22.880 1.00 41.75 593 THR A O 1
ATOM 4678 N N . ARG A 1 594 ? 4.963 -28.577 22.751 1.00 40.88 594 ARG A N 1
ATOM 4679 C CA . ARG A 1 594 ? 5.154 -29.027 24.141 1.00 40.88 594 ARG A CA 1
ATOM 4680 C C . ARG A 1 594 ? 3.887 -29.274 24.985 1.00 40.88 594 ARG A C 1
ATOM 4682 O O . ARG A 1 594 ? 3.812 -28.837 26.129 1.00 40.88 594 ARG A O 1
ATOM 4689 N N . THR A 1 595 ? 2.954 -30.082 24.498 1.00 38.00 595 THR A N 1
ATOM 4690 C CA . THR A 1 595 ? 2.035 -30.836 25.367 1.00 38.00 595 THR A CA 1
ATOM 4691 C C . THR A 1 595 ? 2.779 -32.048 25.943 1.00 38.00 595 THR A C 1
ATOM 4693 O O . THR A 1 595 ? 2.754 -33.131 25.370 1.00 38.00 595 THR A O 1
ATOM 4696 N N . GLY A 1 596 ? 3.528 -31.886 27.041 1.00 40.22 596 GLY A N 1
ATOM 4697 C CA . GLY A 1 596 ? 4.191 -33.056 27.644 1.00 40.22 596 GLY A CA 1
ATOM 4698 C C . GLY A 1 596 ? 5.246 -32.838 28.725 1.00 40.22 596 GLY A C 1
ATOM 4699 O O . GLY A 1 596 ? 6.126 -33.680 28.861 1.00 40.22 596 GLY A O 1
ATOM 4700 N N . ALA A 1 597 ? 5.205 -31.749 29.496 1.00 36.53 597 ALA A N 1
ATOM 4701 C CA . ALA A 1 597 ? 6.000 -31.658 30.722 1.00 36.53 597 ALA A CA 1
ATOM 4702 C C . ALA A 1 597 ? 5.055 -31.586 31.924 1.00 36.53 597 ALA A C 1
ATOM 4704 O O . ALA A 1 597 ? 4.499 -30.534 32.229 1.00 36.53 597 ALA A O 1
ATOM 4705 N N . ALA A 1 598 ? 4.856 -32.736 32.566 1.00 41.28 598 ALA A N 1
ATOM 4706 C CA . ALA A 1 598 ? 4.199 -32.845 33.857 1.00 41.28 598 ALA A CA 1
ATOM 4707 C C . ALA A 1 598 ? 4.910 -31.953 34.891 1.00 41.28 598 ALA A C 1
ATOM 4709 O O . ALA A 1 598 ? 6.128 -32.029 35.060 1.00 41.28 598 ALA A O 1
ATOM 4710 N N . SER A 1 599 ? 4.148 -31.107 35.585 1.00 31.81 599 SER A N 1
ATOM 4711 C CA . SER A 1 599 ? 4.616 -30.397 36.778 1.00 31.81 599 SER A CA 1
ATOM 4712 C C . SER A 1 599 ? 4.878 -31.385 37.921 1.00 31.81 599 SER A C 1
ATOM 4714 O O . SER A 1 599 ? 3.994 -32.188 38.222 1.00 31.81 599 SER A O 1
ATOM 4716 N N . PRO A 1 600 ? 6.010 -31.295 38.644 1.00 43.56 600 PRO A N 1
ATOM 4717 C CA . PRO A 1 600 ? 6.140 -31.917 39.952 1.00 43.56 600 PRO A CA 1
ATOM 4718 C C . PRO A 1 600 ? 5.379 -31.068 40.976 1.00 43.56 600 PRO A C 1
ATOM 4720 O O . PRO A 1 600 ? 5.749 -29.930 41.276 1.00 43.56 600 PRO A O 1
ATOM 4723 N N . SER A 1 601 ? 4.294 -31.619 41.510 1.00 42.62 601 SER A N 1
ATOM 4724 C CA . SER A 1 601 ? 3.557 -31.058 42.636 1.00 42.62 601 SER A CA 1
ATOM 4725 C C . SER A 1 601 ? 4.283 -31.354 43.950 1.00 42.62 601 SER A C 1
ATOM 4727 O O . SER A 1 601 ? 4.151 -32.451 44.481 1.00 42.62 601 SER A O 1
ATOM 4729 N N . THR A 1 602 ? 4.978 -30.377 44.527 1.00 48.88 602 THR A N 1
ATOM 4730 C CA . THR A 1 602 ? 5.244 -30.346 45.977 1.00 48.88 602 THR A CA 1
ATOM 4731 C C . THR A 1 602 ? 5.494 -28.914 46.438 1.00 48.88 602 THR A C 1
ATOM 4733 O O . THR A 1 602 ? 6.623 -28.426 46.402 1.00 48.88 602 THR A O 1
ATOM 4736 N N . ARG A 1 603 ? 4.452 -28.240 46.938 1.00 38.81 603 ARG A N 1
ATOM 4737 C CA . ARG A 1 603 ? 4.623 -27.286 48.040 1.00 38.81 603 ARG A CA 1
ATOM 4738 C C . ARG A 1 603 ? 3.333 -27.140 48.841 1.00 38.81 603 ARG A C 1
ATOM 4740 O O . ARG A 1 603 ? 2.287 -26.768 48.327 1.00 38.81 603 ARG A O 1
ATOM 4747 N N . SER A 1 604 ? 3.475 -27.488 50.110 1.00 42.69 604 SER A N 1
ATOM 4748 C CA . SER A 1 604 ? 2.536 -27.408 51.222 1.00 42.69 604 SER A CA 1
ATOM 4749 C C . SER A 1 604 ? 1.836 -26.051 51.348 1.00 42.69 604 SER A C 1
ATOM 4751 O O . SER A 1 604 ? 2.509 -25.025 51.467 1.00 42.69 604 SER A O 1
ATOM 4753 N N . GLN A 1 605 ? 0.504 -26.062 51.435 1.00 38.31 605 GLN A N 1
ATOM 4754 C CA . GLN A 1 605 ? -0.270 -24.977 52.044 1.00 38.31 605 GLN A CA 1
ATOM 4755 C C . GLN A 1 605 ? -0.626 -25.312 53.504 1.00 38.31 605 GLN A C 1
ATOM 4757 O O . GLN A 1 605 ? -0.839 -26.485 53.824 1.00 38.31 605 GLN A O 1
ATOM 4762 N N . PRO A 1 606 ? -0.699 -24.306 54.397 1.00 46.19 606 PRO A N 1
ATOM 4763 C CA . PRO A 1 606 ? -1.093 -24.500 55.783 1.00 46.19 606 PRO A CA 1
ATOM 4764 C C . PRO A 1 606 ? -2.618 -24.617 55.926 1.00 46.19 606 PRO A C 1
ATOM 4766 O O . PRO A 1 606 ? -3.391 -23.936 55.254 1.00 46.19 606 PRO A O 1
ATOM 4769 N N . ARG A 1 607 ? -3.018 -25.499 56.847 1.00 43.19 607 ARG A N 1
ATOM 4770 C CA . ARG A 1 607 ? -4.397 -25.814 57.242 1.00 43.19 607 ARG A CA 1
ATOM 4771 C C . ARG A 1 607 ? -5.191 -24.566 57.653 1.00 43.19 607 ARG A C 1
ATOM 4773 O O . ARG A 1 607 ? -4.725 -23.776 58.470 1.00 43.19 607 ARG A O 1
ATOM 4780 N N . ARG A 1 608 ? -6.439 -24.475 57.180 1.00 36.09 608 ARG A N 1
ATOM 4781 C CA . ARG A 1 608 ? -7.525 -23.710 57.819 1.00 36.09 608 ARG A CA 1
ATOM 4782 C C . ARG A 1 608 ? -8.554 -24.680 58.420 1.00 36.09 608 ARG A C 1
ATOM 4784 O O . ARG A 1 608 ? -8.700 -25.771 57.873 1.00 36.09 608 ARG A O 1
ATOM 4791 N N . PRO A 1 609 ? -9.221 -24.303 59.527 1.00 51.03 609 PRO A N 1
ATOM 4792 C CA . PRO A 1 609 ? -10.025 -25.213 60.329 1.00 51.03 609 PRO A CA 1
ATOM 4793 C C . PRO A 1 609 ? -11.460 -25.366 59.815 1.00 51.03 609 PRO A C 1
ATOM 4795 O O . PRO A 1 609 ? -11.988 -24.531 59.077 1.00 51.03 609 PRO A O 1
ATOM 4798 N N . ASP A 1 610 ? -12.039 -26.473 60.259 1.00 44.19 610 ASP A N 1
ATOM 4799 C CA . ASP A 1 610 ? -13.267 -27.126 59.831 1.00 44.19 610 ASP A CA 1
ATOM 4800 C C . ASP A 1 610 ? -14.551 -26.284 59.926 1.00 44.19 610 ASP A C 1
ATOM 4802 O O . ASP A 1 610 ? -14.768 -25.507 60.859 1.00 44.19 610 ASP A O 1
ATOM 4806 N N . ARG A 1 611 ? -15.473 -26.543 58.988 1.00 37.28 611 ARG A N 1
ATOM 4807 C CA . ARG A 1 611 ? -16.918 -26.329 59.162 1.00 37.28 611 ARG A CA 1
ATOM 4808 C C . ARG A 1 611 ? -17.680 -27.612 58.802 1.00 37.28 611 ARG A C 1
ATOM 4810 O O . ARG A 1 611 ? -17.265 -28.311 57.878 1.00 37.28 611 ARG A O 1
ATOM 4817 N N . PRO A 1 612 ? -18.772 -27.931 59.520 1.00 44.88 612 PRO A N 1
ATOM 4818 C CA . PRO A 1 612 ? -19.385 -29.251 59.485 1.00 44.88 612 PRO A CA 1
ATOM 4819 C C . PRO A 1 612 ? -20.295 -29.463 58.270 1.00 44.88 612 PRO A C 1
ATOM 4821 O O . PRO A 1 612 ? -21.006 -28.566 57.819 1.00 44.88 612 PRO A O 1
ATOM 4824 N N . LEU A 1 613 ? -20.271 -30.707 57.792 1.00 36.19 613 LEU A N 1
ATOM 4825 C CA . LEU A 1 613 ? -21.110 -31.276 56.743 1.00 36.19 613 LEU A CA 1
ATOM 4826 C C . LEU A 1 613 ? -22.562 -31.428 57.215 1.00 36.19 613 LEU A C 1
ATOM 4828 O O . LEU A 1 613 ? -22.834 -32.132 58.188 1.00 36.19 613 LEU A O 1
ATOM 4832 N N . VAL A 1 614 ? -23.497 -30.847 56.463 1.00 40.59 614 VAL A N 1
ATOM 4833 C CA . VAL A 1 614 ? -24.914 -31.228 56.494 1.00 40.59 614 VAL A CA 1
ATOM 4834 C C . VAL A 1 614 ? -25.127 -32.313 55.440 1.00 40.59 614 VAL A C 1
ATOM 4836 O O . VAL A 1 614 ? -24.885 -32.103 54.254 1.00 40.59 614 VAL A O 1
ATOM 4839 N N . ARG A 1 615 ? -25.556 -33.491 55.902 1.00 40.12 615 ARG A N 1
ATOM 4840 C CA . ARG A 1 615 ? -26.066 -34.594 55.081 1.00 40.12 615 ARG A CA 1
ATOM 4841 C C . ARG A 1 615 ? -27.453 -34.242 54.541 1.00 40.12 615 ARG A C 1
ATOM 4843 O O . ARG A 1 615 ? -28.331 -33.893 55.324 1.00 40.12 615 ARG A O 1
ATOM 4850 N N . SER A 1 616 ? -27.691 -34.512 53.265 1.00 33.81 616 SER A N 1
ATOM 4851 C CA . SER A 1 616 ? -28.993 -34.996 52.804 1.00 33.81 616 SER A CA 1
ATOM 4852 C C . SER A 1 616 ? -28.816 -35.927 51.603 1.00 33.81 616 SER A C 1
ATOM 4854 O O . SER A 1 616 ? -27.763 -36.002 50.975 1.00 33.81 616 SER A O 1
ATOM 4856 N N . SER A 1 617 ? -29.827 -36.754 51.418 1.00 34.53 617 SER A N 1
ATOM 4857 C CA . SER A 1 617 ? -29.782 -38.138 50.975 1.00 34.53 617 SER A CA 1
ATOM 4858 C C . SER A 1 617 ? -30.495 -38.353 49.637 1.00 34.53 617 SER A C 1
ATOM 4860 O O . SER A 1 617 ? -31.562 -37.797 49.430 1.00 34.53 617 SER A O 1
ATOM 4862 N N . VAL A 1 618 ? -29.917 -39.233 48.809 1.00 35.84 618 VAL A N 1
ATOM 4863 C CA . VAL A 1 618 ? -30.549 -40.358 48.075 1.00 35.84 618 VAL A CA 1
ATOM 4864 C C . VAL A 1 618 ? -31.868 -40.105 47.312 1.00 35.84 618 VAL A C 1
ATOM 4866 O O . VAL A 1 618 ? -32.924 -40.006 47.922 1.00 35.84 618 VAL A O 1
ATOM 4869 N N . MET A 1 619 ? -31.833 -40.200 45.974 1.00 32.84 619 MET A N 1
ATOM 4870 C CA . MET A 1 619 ? -32.386 -41.324 45.173 1.00 32.84 619 MET A CA 1
ATOM 4871 C C . MET A 1 619 ? -32.151 -41.087 43.657 1.00 32.84 619 MET A C 1
ATOM 4873 O O . MET A 1 619 ? -32.154 -39.935 43.225 1.00 32.84 619 MET A O 1
ATOM 4877 N N . PRO A 1 620 ? -31.962 -42.148 42.844 1.00 54.16 620 PRO A N 1
ATOM 4878 C CA . PRO A 1 620 ? -31.719 -42.075 41.402 1.00 54.16 620 PRO A CA 1
ATOM 4879 C C . PRO A 1 620 ? -32.987 -42.368 40.579 1.00 54.16 620 PRO A C 1
ATOM 4881 O O . PRO A 1 620 ? -33.908 -43.011 41.074 1.00 54.16 620 PRO A O 1
ATOM 4884 N N . ASN A 1 621 ? -33.001 -41.989 39.296 1.00 35.50 621 ASN A N 1
ATOM 4885 C CA . ASN A 1 621 ? -33.720 -42.768 38.286 1.00 35.50 621 ASN A CA 1
ATOM 4886 C C . ASN A 1 621 ? -33.143 -42.590 36.875 1.00 35.50 621 ASN A C 1
ATOM 4888 O O . ASN A 1 621 ? -32.792 -41.499 36.434 1.00 35.50 621 ASN A O 1
ATOM 4892 N N . THR A 1 622 ? -33.044 -43.739 36.222 1.00 47.16 622 THR A N 1
ATOM 4893 C CA . THR A 1 622 ? -32.544 -44.080 34.889 1.00 47.16 622 THR A CA 1
ATOM 4894 C C . THR A 1 622 ? -33.634 -44.009 33.814 1.00 47.16 622 THR A C 1
ATOM 4896 O O . THR A 1 622 ? -34.784 -44.292 34.131 1.00 47.16 622 THR A O 1
ATOM 4899 N N . HIS A 1 623 ? -33.252 -43.718 32.559 1.00 37.22 623 HIS A N 1
ATOM 4900 C CA . HIS A 1 623 ? -33.578 -44.425 31.287 1.00 37.22 623 HIS A CA 1
ATOM 4901 C C . HIS A 1 623 ? -33.238 -43.504 30.087 1.00 37.22 623 HIS A C 1
ATOM 4903 O O . HIS A 1 623 ? -33.682 -42.364 30.061 1.00 37.22 623 HIS A O 1
ATOM 4909 N N . PHE A 1 624 ? -32.229 -43.832 29.261 1.00 39.47 624 PHE A N 1
ATOM 4910 C CA . PHE A 1 624 ? -32.252 -44.624 28.004 1.00 39.47 624 PHE A CA 1
ATOM 4911 C C . PHE A 1 624 ? -33.090 -43.983 26.874 1.00 39.47 624 PHE A C 1
ATOM 4913 O O . PHE A 1 624 ? -34.279 -43.763 27.065 1.00 39.47 624 PHE A O 1
ATOM 4920 N N . GLY A 1 625 ? -32.543 -43.711 25.683 1.00 40.31 625 GLY A N 1
ATOM 4921 C CA . GLY A 1 625 ? -31.192 -43.972 25.160 1.00 40.31 625 GLY A CA 1
ATOM 4922 C C . GLY A 1 625 ? -30.890 -43.165 23.904 1.00 40.31 625 GLY A C 1
ATOM 4923 O O . GLY A 1 625 ? -31.796 -42.430 23.450 1.00 40.31 625 GLY A O 1
#

Foldseek 3Di:
DPDPPPDDAAEEEEEEQEAFAPQWFPNRCCQQVVLLLVLLCLVCVLVVNNVQKDWDDFDTDGPPVNPPPDPDFGWTWMWGHQDPPDHTYIYIYGYLDQNVVDDFDDLVVLVVVVLVQLLVLLVVLLVLLVVVLVVLVPDAALLHADPLLSVLLNVLSVVSSVVSVCCSPVVSVVLVVLVVQCVPPDVLSVCQCCVPDSCRCRGGNSRVLCCLLPPPVSVVSSLLSLLQSLLCCCPVVVNQAYAYEYAENSLLSPLCNQFDPVQDDVVHSNDVVSNVRYQEYEYELYQLQVSCVVRLPRSLGAGDQRYAYAYEYECLASRCVAFRFHDPPRQHYQHDPVLCLLAVWAFDPGQHPVPPPFRPFGAFQKPVRQGWGFGQPADQQDQDPVRDGHNHRDTDTDGRDPDNPGRTGHNYHYAHFLSHNVCSSPRLSVCSLPRSLQVQLVSQDSHSLPHPSDPDCQPPPVPITRNPGDLHVVSSVSSNVVSVVSSVVSVVLVVVLVVLVVVVVVCVVVVLCPCPHPVVCCCVCPVCVPPPVSNVVSLVVVLVVVLVPDDVVCNVVSSCVSCVVVSVVVSVVVCVVVVPPPPPPDSPPPVPPDPDDDDDDDDDDDDDDDDDDDDDDDDDDDDDD

Sequence (625 aa):
MSEMQSAPAPTRGVVFVHGLGDQRESETVVLFGRALVDWLYEWHTARGRKQDFAIDRTDLAFWPFDRGTSGSHPFTRVRVKPNEDKDAELWVLTEAWWSASLVRPDFWFLVGYFIRYIQRACGELFQTVVRRLKRHWHYPDSTDPGRWAWLVDWINSLVTAIVYLVVGYVGMSLVLPIVLLSRLPVPALQSLAFGSVLDSLVQIQIGEFYTYLNDRLQAANMRRQVAASINWLVKNQHCESVSVIAHSGGCDIAFGALTDLALKQAGALLEPEVLKRVNKLITFGSSLNHSWLLAPTVQVGCLPEHIHWLDIWSAYDSVPGKWPNPPSGVTVFKPSEHLVRAQGLLARPAADPSTANGDPTPARVSEDGAGVEWVRVTRKGQKLPDGSRANNDTYTWVPVTYDPRGRYWPVSEEVTNRMIVLIDHGLYWSNSEQVLVRFASEIDADFYQRSRFWRGDAGYVANSAMRIQGRTANLQQAVRDRRTRVSLLAAGRLLFGLLALAVAVVIAMLGFTSPDGEIGKFVLDYLFGTILNVLTGPVGNFFNWLASIVPPWLAGVVGFLRAAPVYVAGSIIVDLPAFTCGRSSATDSTVRTRTGAASPSTRSQPRRPDRPLVRSSVMPNTHFG